Protein AF-A0A2E8BVP5-F1 (afdb_monomer_lite)

Secondary structure (DSSP, 8-state):
--SPPHHHHHHHHHHHHHHTT--EEEEEEESSHHHHHHHHHHHHHHHTSTT-EEEEEEEE-GGG--HHHHHHHHHHHHH--TTSPPPSEEEEES-HHHHHHHHHHHHHTT----EEE-GGG-STTHHHHHTT-GGGGTT-EEEEEPPBSS--SSHHHHHHTSHHHHT-TTHHHHHHHHHHHHHHHTSGGGTTHHHHHHHHTSTT-EEETTEEE-B-TTSSB-GGG-EEEEEEEEEETTTEEEEEEEEEEETTTEEEE----SEEEEEEEEE-SS-TTTGGGHHHHHHHHHHHHHHHHHHHGGGTEEEEEEEEE-GGG-HHHHHHHHHHHHHHT-SEEEE-SSHHHHHHHHHHHHHHT--EEESS---GGGG-TTT-TTEEESS--HHHHHHHHHHHHHHHT-GGGEEEEEESSHHHHHHHHHHHHHHHHTT--EEEEEEE-GGG--TTHHHHHHHHHHHTT-SEEEEE--HHHHHHHHHHHHHTT--SEEEE-GGG-SGGGGGGS-S--GGGTT-EEEEEB--HHHH-----HHHHHHHHHHHHHHHHHHHT--TT---S----SS-HHHHHHHHHHTT-PPPSS---S--PPP--TTHHHHHHHHHHHHHHHHHHHHTTTSS-HHHHHHHHTEEEEETTEEEEB-TTSPBPP--EEEEEEEE-TT--EEEEEEEEEETTEEEEPPTT--

Radius of gyration: 29.88 Å; chains: 1; bounding box: 73×56×91 Å

Sequence (690 aa):
RVVPSDSYQGDALADVISSAGYTNTAILSMTNAYGAGVGDAFAAAFNAKDGHQVCTRVAYDDAALTSAVVGDAIAAVGAGDADGNACDSVLLASYSPDGAQMVGGLRLAGSMIPAFGPDGMAGSAVLDAFGSDTILSNGIVATKPGGTGVSTGDFPERCLANADCASGIFTSELYDAIMMIGAAAMMDDGSDMGTHVPMVGAGDGYAGAAGTHVFSSNGDVSGEVYNYNVCTFNHVPTYGDYFNCDRQWTVANGLEDAAFAGTTVKIGFMGDITSPAIADLWASFAVSYSIAETLANHIAYNQGVQFEFIPADSACGDASIVAASAQALVSAGVWGVVGAACSGASTAANAVFKEAGIPMISYASTAAVLSDDASHPLFWRVVSSDIEQSAALADAVDANGDGANLAILLAQDVYTAGIASGFRAALEAKGHTICTEVSYDRNAITSTTYSDLVNAVQTNSCGAVAVFAYNADGAGILEEMSTQGFTGQVYGSDGIASVTVADSMGADKTPLNGVIATNPGAPSWVVGPDANPVQAVFPALWGQYAYADVCNLDIRGGDNGGPDGISDYTLVAVLEQAGVTCPAENVTTGASVAKGQFAESAFDASVIMALSAFAFLAGQGTITSAQAIQSTGQGFNGASGTMSFMANGDVAGTGYCIGTFTVDTAGAVSYDCSKAWVDGVISDEPADSA

Structure (mmCIF, N/CA/C/O backbone):
data_AF-A0A2E8BVP5-F1
#
_entry.id   AF-A0A2E8BVP5-F1
#
loop_
_atom_site.group_PDB
_atom_site.id
_atom_site.type_symbol
_atom_site.label_atom_id
_atom_site.label_alt_id
_atom_site.label_comp_id
_atom_site.label_asym_id
_atom_site.label_entity_id
_atom_site.label_seq_id
_atom_site.pdbx_PDB_ins_code
_atom_site.Cartn_x
_atom_site.Cartn_y
_atom_site.Cartn_z
_atom_site.occupancy
_atom_site.B_iso_or_equiv
_atom_site.auth_seq_id
_atom_site.auth_comp_id
_atom_site.auth_asym_id
_atom_site.auth_atom_id
_atom_site.pdbx_PDB_model_num
ATOM 1 N N . ARG A 1 1 ? 23.892 -4.578 -38.104 1.00 81.94 1 ARG A N 1
ATOM 2 C CA . ARG A 1 1 ? 23.645 -4.105 -36.730 1.00 81.94 1 ARG A CA 1
ATOM 3 C C . ARG A 1 1 ? 22.757 -5.134 -36.070 1.00 81.94 1 ARG A C 1
ATOM 5 O O . ARG A 1 1 ? 21.850 -5.597 -36.736 1.00 81.94 1 ARG A O 1
ATOM 12 N N . VAL A 1 2 ? 23.070 -5.538 -34.843 1.00 81.75 2 VAL A N 1
ATOM 13 C CA . VAL A 1 2 ? 22.215 -6.441 -34.045 1.00 81.75 2 VAL A CA 1
ATOM 14 C C . VAL A 1 2 ? 21.307 -5.665 -33.082 1.00 81.75 2 VAL A C 1
ATOM 16 O O . VAL A 1 2 ? 20.311 -6.205 -32.621 1.00 81.75 2 VAL A O 1
ATOM 19 N N . VAL A 1 3 ? 21.617 -4.381 -32.862 1.00 83.31 3 VAL A N 1
ATOM 20 C CA . VAL A 1 3 ? 20.771 -3.395 -32.177 1.00 83.31 3 VAL A CA 1
ATOM 21 C C . VAL A 1 3 ? 19.863 -2.665 -33.181 1.00 83.31 3 VAL A C 1
ATOM 23 O O . VAL A 1 3 ? 20.307 -2.434 -34.319 1.00 83.31 3 VAL A O 1
ATOM 26 N N . PRO A 1 4 ? 18.632 -2.276 -32.795 1.00 79.62 4 PRO A N 1
ATOM 27 C CA . PRO A 1 4 ? 17.768 -1.451 -33.634 1.00 79.62 4 PRO A CA 1
ATOM 28 C C . PRO A 1 4 ? 18.339 -0.039 -33.829 1.00 79.62 4 PRO A C 1
ATOM 30 O O . PRO A 1 4 ? 19.234 0.399 -33.106 1.00 79.62 4 PRO A O 1
ATOM 33 N N . SER A 1 5 ? 17.853 0.667 -34.850 1.00 83.31 5 SER A N 1
ATOM 34 C CA . SER A 1 5 ? 18.260 2.045 -35.129 1.00 83.31 5 SER A CA 1
ATOM 35 C C . SER A 1 5 ? 17.514 3.061 -34.268 1.00 83.31 5 SER A C 1
ATOM 37 O O . SER A 1 5 ? 16.329 2.891 -33.993 1.00 83.31 5 SER A O 1
ATOM 39 N N . ASP A 1 6 ? 18.173 4.189 -34.000 1.00 82.81 6 ASP A N 1
ATOM 40 C CA . ASP A 1 6 ? 17.646 5.360 -33.281 1.00 82.81 6 ASP A CA 1
ATOM 41 C C . ASP A 1 6 ? 16.285 5.850 -33.815 1.00 82.81 6 ASP A C 1
ATOM 43 O O . ASP A 1 6 ? 15.499 6.435 -33.077 1.00 82.81 6 ASP A O 1
ATOM 47 N N . SER A 1 7 ? 15.971 5.581 -35.090 1.00 83.88 7 SER A N 1
ATOM 48 C CA . SER A 1 7 ? 14.657 5.873 -35.675 1.00 83.88 7 SER A CA 1
ATOM 49 C C . SER A 1 7 ? 13.514 5.173 -34.936 1.00 83.88 7 SER A C 1
ATOM 51 O O . SER A 1 7 ? 12.535 5.823 -34.597 1.00 83.88 7 SER A O 1
ATOM 53 N N . TYR A 1 8 ? 13.656 3.875 -34.649 1.00 87.44 8 TYR A N 1
ATOM 54 C CA . TYR A 1 8 ? 12.635 3.108 -33.932 1.00 87.44 8 TYR A CA 1
ATOM 55 C C . TYR A 1 8 ? 12.574 3.503 -32.458 1.00 87.44 8 TYR A C 1
ATOM 57 O O . TYR A 1 8 ? 11.510 3.478 -31.854 1.00 87.44 8 TYR A O 1
ATOM 65 N N . GLN A 1 9 ? 13.705 3.907 -31.879 1.00 91.31 9 GLN A N 1
ATOM 66 C CA . GLN A 1 9 ? 13.719 4.418 -30.515 1.00 91.31 9 GLN A CA 1
ATOM 67 C C . GLN A 1 9 ? 12.984 5.752 -30.388 1.00 91.31 9 GLN A C 1
ATOM 69 O O . GLN A 1 9 ? 12.321 5.985 -29.383 1.00 91.31 9 GLN A O 1
ATOM 74 N N . GLY A 1 10 ? 13.085 6.620 -31.399 1.00 94.62 10 GLY A N 1
ATOM 75 C CA . GLY A 1 10 ? 12.308 7.854 -31.472 1.00 94.62 10 GLY A CA 1
ATOM 76 C C . GLY A 1 10 ? 10.801 7.592 -31.463 1.00 94.62 10 GLY A C 1
ATOM 77 O O . GLY A 1 10 ? 10.085 8.256 -30.715 1.00 94.62 10 GLY A O 1
ATOM 78 N N . ASP A 1 11 ? 10.344 6.590 -32.222 1.00 93.00 11 ASP A N 1
ATOM 79 C CA . ASP A 1 11 ? 8.944 6.142 -32.224 1.00 93.00 11 ASP A CA 1
ATOM 80 C C . ASP A 1 11 ? 8.534 5.581 -30.850 1.00 93.00 11 ASP A C 1
ATOM 82 O O . ASP A 1 11 ? 7.526 6.006 -30.285 1.00 93.00 11 ASP A O 1
ATOM 86 N N . ALA A 1 12 ? 9.360 4.704 -30.265 1.00 93.00 12 ALA A N 1
ATOM 87 C CA . ALA A 1 12 ? 9.122 4.136 -28.939 1.00 93.00 12 ALA A CA 1
ATOM 88 C C . ALA A 1 12 ? 9.010 5.216 -27.853 1.00 93.00 12 ALA A C 1
ATOM 90 O O . ALA A 1 12 ? 8.085 5.197 -27.046 1.00 93.00 12 ALA A O 1
ATOM 91 N N . LEU A 1 13 ? 9.925 6.189 -27.846 1.00 96.06 13 LEU A N 1
ATOM 92 C CA . LEU A 1 13 ? 9.900 7.316 -26.914 1.00 96.06 13 LEU A CA 1
ATOM 93 C C . LEU A 1 13 ? 8.668 8.199 -27.122 1.00 96.06 13 LEU A C 1
ATOM 95 O O . LEU A 1 13 ? 8.072 8.642 -26.143 1.00 96.06 13 LEU A O 1
ATOM 99 N N . ALA A 1 14 ? 8.263 8.447 -28.370 1.00 96.50 14 ALA A N 1
ATOM 100 C CA . ALA A 1 14 ? 7.050 9.203 -28.653 1.00 96.50 14 ALA A CA 1
ATOM 101 C C . ALA A 1 14 ? 5.810 8.487 -28.112 1.00 96.50 14 ALA A C 1
ATOM 103 O O . ALA A 1 14 ? 4.971 9.134 -27.489 1.00 96.50 14 ALA A O 1
ATOM 104 N N . ASP A 1 15 ? 5.704 7.171 -28.294 1.00 92.88 15 ASP A N 1
ATOM 105 C CA . ASP A 1 15 ? 4.603 6.373 -27.752 1.00 92.88 15 ASP A CA 1
ATOM 106 C C . ASP A 1 15 ? 4.612 6.347 -26.221 1.00 92.88 15 ASP A C 1
ATOM 108 O O . ASP A 1 15 ? 3.583 6.637 -25.621 1.00 92.88 15 ASP A O 1
ATOM 112 N N . VAL A 1 16 ? 5.762 6.102 -25.585 1.00 88.81 16 VAL A N 1
ATOM 113 C CA . VAL A 1 16 ? 5.908 6.105 -24.115 1.00 88.81 16 VAL A CA 1
ATOM 114 C C . VAL A 1 16 ? 5.460 7.432 -23.504 1.00 88.81 16 VAL A C 1
ATOM 116 O O . VAL A 1 16 ? 4.672 7.443 -22.560 1.00 88.81 16 VAL A O 1
ATOM 119 N N . ILE A 1 17 ? 5.931 8.554 -24.049 1.00 89.31 17 ILE A N 1
ATOM 120 C CA . ILE A 1 17 ? 5.630 9.885 -23.509 1.00 89.31 17 ILE A CA 1
ATOM 121 C C . ILE A 1 17 ? 4.159 10.254 -23.736 1.00 89.31 17 ILE A C 1
ATOM 123 O O . ILE A 1 17 ? 3.503 10.747 -22.820 1.00 89.31 17 ILE A O 1
ATOM 127 N N . SER A 1 18 ? 3.624 9.953 -24.922 1.00 87.12 18 SER A N 1
ATOM 128 C CA . SER A 1 18 ? 2.222 10.240 -25.257 1.00 87.12 18 SER A CA 1
ATOM 129 C C . SER A 1 18 ? 1.253 9.382 -24.443 1.00 87.12 18 SER A C 1
ATOM 131 O O . SER A 1 18 ? 0.226 9.872 -23.986 1.00 87.12 18 SER A O 1
ATOM 133 N N . SER A 1 19 ? 1.585 8.102 -24.234 1.00 83.50 19 SER A N 1
ATOM 134 C CA . SER A 1 19 ? 0.767 7.172 -23.447 1.00 83.50 19 SER A CA 1
ATOM 135 C C . SER A 1 19 ? 0.691 7.588 -21.980 1.00 83.50 19 SER A C 1
ATOM 137 O O . SER A 1 19 ? -0.340 7.415 -21.342 1.00 83.50 19 SER A O 1
ATOM 139 N N . ALA A 1 20 ? 1.749 8.219 -21.461 1.00 73.81 20 ALA A N 1
ATOM 140 C CA . ALA A 1 20 ? 1.761 8.825 -20.131 1.00 73.81 20 ALA A CA 1
ATOM 141 C C . ALA A 1 20 ? 1.022 10.184 -20.055 1.00 73.81 20 ALA A C 1
ATOM 143 O O . ALA A 1 20 ? 1.058 10.846 -19.019 1.00 73.81 20 ALA A O 1
ATOM 144 N N . GLY A 1 21 ? 0.354 10.610 -21.134 1.00 81.12 21 GLY A N 1
ATOM 145 C CA . GLY A 1 21 ? -0.488 11.809 -21.181 1.00 81.12 21 GLY A CA 1
ATOM 146 C C . GLY A 1 21 ? 0.251 13.118 -21.467 1.00 81.12 21 GLY A C 1
ATOM 147 O O . GLY A 1 21 ? -0.360 14.185 -21.389 1.00 81.12 21 GLY A O 1
ATOM 148 N N . TYR A 1 22 ? 1.543 13.066 -21.798 1.00 86.69 22 TYR A N 1
ATOM 149 C CA . TYR A 1 22 ? 2.350 14.258 -22.056 1.00 86.69 22 TYR A CA 1
ATOM 150 C C . TYR A 1 22 ? 2.333 14.640 -23.534 1.00 86.69 22 TYR A C 1
ATOM 152 O O . TYR A 1 22 ? 2.543 13.811 -24.417 1.00 86.69 22 TYR A O 1
ATOM 160 N N . THR A 1 23 ? 2.118 15.925 -23.797 1.00 92.81 23 THR A N 1
ATOM 161 C CA . THR A 1 23 ? 1.868 16.477 -25.136 1.00 92.81 23 THR A CA 1
ATOM 162 C C . THR A 1 23 ? 2.811 17.624 -25.503 1.00 92.81 23 THR A C 1
ATOM 164 O O . THR A 1 23 ? 2.914 17.964 -26.679 1.00 92.81 23 THR A O 1
ATOM 167 N N . ASN A 1 24 ? 3.538 18.204 -24.542 1.00 94.44 24 ASN A N 1
ATOM 168 C CA . ASN A 1 24 ? 4.418 19.358 -24.729 1.00 94.44 24 ASN A CA 1
ATOM 169 C C . ASN A 1 24 ? 5.824 19.110 -24.150 1.00 94.44 24 ASN A C 1
ATOM 171 O O . ASN A 1 24 ? 6.210 19.652 -23.107 1.00 94.44 24 ASN A O 1
ATOM 175 N N . THR A 1 25 ? 6.619 18.300 -24.849 1.00 97.69 25 THR A N 1
ATOM 176 C CA . THR A 1 25 ? 7.882 17.748 -24.333 1.00 97.69 25 THR A CA 1
ATOM 177 C C . THR A 1 25 ? 9.103 18.584 -24.711 1.00 97.69 25 THR A C 1
ATOM 179 O O . THR A 1 25 ? 9.325 18.900 -25.882 1.00 97.69 25 THR A O 1
ATOM 182 N N . ALA A 1 26 ? 9.955 18.907 -23.737 1.00 98.38 26 ALA A N 1
ATOM 183 C CA . ALA A 1 26 ? 11.271 19.497 -23.982 1.00 98.38 26 ALA A CA 1
ATOM 184 C C . ALA A 1 26 ? 12.292 18.445 -24.445 1.00 98.38 26 ALA A C 1
ATOM 186 O O . ALA A 1 26 ? 12.258 17.309 -23.990 1.00 98.38 26 ALA A O 1
ATOM 187 N N . ILE A 1 27 ? 13.255 18.820 -25.288 1.00 98.31 27 ILE A N 1
ATOM 188 C CA . ILE A 1 27 ? 14.356 17.943 -25.716 1.00 98.31 27 ILE A CA 1
ATOM 189 C C . ILE A 1 27 ? 15.689 18.541 -25.270 1.00 98.31 27 ILE A C 1
ATOM 191 O O . ILE A 1 27 ? 16.076 19.619 -25.727 1.00 98.31 27 ILE A O 1
ATOM 195 N N . LEU A 1 28 ? 16.425 17.811 -24.435 1.00 97.50 28 LEU A N 1
ATOM 196 C CA . LEU A 1 28 ? 17.816 18.093 -24.090 1.00 97.50 28 LEU A CA 1
ATOM 197 C C . LEU A 1 28 ? 18.699 17.063 -24.800 1.00 97.50 28 LEU A C 1
ATOM 199 O O . LEU A 1 28 ? 18.708 15.893 -24.425 1.00 97.50 28 LEU A O 1
ATOM 203 N N . SER A 1 29 ? 19.420 17.475 -25.843 1.00 96.19 29 SER A N 1
ATOM 204 C CA . SER A 1 29 ? 20.154 16.549 -26.721 1.00 96.19 29 SER A CA 1
ATOM 205 C C . SER A 1 29 ? 21.633 16.893 -26.847 1.00 96.19 29 SER A C 1
ATOM 207 O O . SER A 1 29 ? 21.978 18.048 -27.107 1.00 96.19 29 SER A O 1
ATOM 209 N N . MET A 1 30 ? 22.510 15.891 -26.778 1.00 96.12 30 MET A N 1
ATOM 210 C CA . MET A 1 30 ? 23.907 16.068 -27.196 1.00 96.12 30 MET A CA 1
ATOM 211 C C . MET A 1 30 ? 23.981 16.409 -28.692 1.00 96.12 30 MET A C 1
ATOM 213 O O . MET A 1 30 ? 23.160 15.960 -29.489 1.00 96.12 30 MET A O 1
ATOM 217 N N . THR A 1 31 ? 24.990 17.178 -29.095 1.00 95.81 31 THR A N 1
ATOM 218 C CA . THR A 1 31 ? 25.235 17.543 -30.505 1.00 95.81 31 THR A CA 1
ATOM 219 C C . THR A 1 31 ? 25.940 16.450 -31.308 1.00 95.81 31 THR A C 1
ATOM 221 O O . THR A 1 31 ? 26.063 16.568 -32.530 1.00 95.81 31 THR A O 1
ATOM 224 N N . ASN A 1 32 ? 26.398 15.380 -30.651 1.00 94.31 32 ASN A N 1
ATOM 225 C CA . ASN A 1 32 ? 26.970 14.223 -31.326 1.00 94.31 32 ASN A CA 1
ATOM 226 C C . ASN A 1 32 ? 25.904 13.454 -32.139 1.00 94.31 32 ASN A C 1
ATOM 228 O O . ASN A 1 32 ? 24.701 13.676 -32.006 1.00 94.31 32 ASN A O 1
ATOM 232 N N . ALA A 1 33 ? 26.356 12.552 -33.016 1.00 92.50 33 ALA A N 1
ATOM 233 C CA . ALA A 1 33 ? 25.476 11.869 -33.970 1.00 92.50 33 ALA A CA 1
ATOM 234 C C . ALA A 1 33 ? 24.344 11.067 -33.303 1.00 92.50 33 ALA A C 1
ATOM 236 O O . ALA A 1 33 ? 23.265 10.970 -33.877 1.00 92.50 33 ALA A O 1
ATOM 237 N N . TYR A 1 34 ? 24.591 10.529 -32.108 1.00 92.06 34 TYR A N 1
ATOM 238 C CA . TYR A 1 34 ? 23.615 9.755 -31.347 1.00 92.06 34 TYR A CA 1
ATOM 239 C C . TYR A 1 34 ? 22.555 10.664 -30.702 1.00 92.06 34 TYR A C 1
ATOM 241 O O . TYR A 1 34 ? 21.373 10.536 -31.008 1.00 92.06 34 TYR A O 1
ATOM 249 N N . GLY A 1 35 ? 22.960 11.646 -29.884 1.00 94.31 35 GLY A N 1
ATOM 250 C CA . GLY A 1 35 ? 22.012 12.538 -29.201 1.00 94.31 35 GLY A CA 1
ATOM 251 C C . GLY A 1 35 ? 21.169 13.367 -30.173 1.00 94.31 35 GLY A C 1
ATOM 252 O O . GLY A 1 35 ? 19.958 13.506 -29.992 1.00 94.31 35 GLY A O 1
ATOM 253 N N . ALA A 1 36 ? 21.785 13.860 -31.252 1.00 94.69 36 ALA A N 1
ATOM 254 C CA . ALA A 1 36 ? 21.067 14.561 -32.309 1.00 94.69 36 ALA A CA 1
ATOM 255 C C . ALA A 1 36 ? 20.128 13.616 -33.074 1.00 94.69 36 ALA A C 1
ATOM 257 O O . ALA A 1 36 ? 18.979 13.976 -33.313 1.00 94.69 36 ALA A O 1
ATOM 258 N N . GLY A 1 37 ? 20.593 12.405 -33.407 1.00 94.88 37 GLY A N 1
ATOM 259 C CA . GLY A 1 37 ? 19.825 11.404 -34.149 1.00 94.88 37 GLY A CA 1
ATOM 260 C C . GLY A 1 37 ? 18.556 10.965 -33.421 1.00 94.88 37 GLY A C 1
ATOM 261 O O . GLY A 1 37 ? 17.467 11.066 -33.986 1.00 94.88 37 GLY A O 1
ATOM 262 N N . VAL A 1 38 ? 18.679 10.556 -32.156 1.00 95.38 38 VAL A N 1
ATOM 263 C CA . VAL A 1 38 ? 17.533 10.184 -31.310 1.00 95.38 38 VAL A CA 1
ATOM 264 C C . VAL A 1 38 ? 16.591 11.370 -31.116 1.00 95.38 38 VAL A C 1
ATOM 266 O O . VAL A 1 38 ? 15.380 11.231 -31.277 1.00 95.38 38 VAL A O 1
ATOM 269 N N . GLY A 1 39 ? 17.129 12.555 -30.806 1.00 96.81 39 GLY A N 1
ATOM 270 C CA . GLY A 1 39 ? 16.310 13.747 -30.606 1.00 96.81 39 GLY A CA 1
ATOM 271 C C . GLY A 1 39 ? 15.531 14.147 -31.862 1.00 96.81 39 GLY A C 1
ATOM 272 O O . GLY A 1 39 ? 14.398 14.613 -31.762 1.00 96.81 39 GLY A O 1
ATOM 273 N N . ASP A 1 40 ? 16.115 14.001 -33.052 1.00 97.31 40 ASP A N 1
ATOM 274 C CA . ASP A 1 40 ? 15.445 14.294 -34.325 1.00 97.31 40 ASP A CA 1
ATOM 275 C C . ASP A 1 40 ? 14.379 13.244 -34.657 1.00 97.31 40 ASP A C 1
ATOM 277 O O . ASP A 1 40 ? 13.278 13.609 -35.074 1.00 97.31 40 ASP A O 1
ATOM 281 N N . ALA A 1 41 ? 14.676 11.961 -34.425 1.00 96.62 41 ALA A N 1
ATOM 282 C CA . ALA A 1 41 ? 13.721 10.872 -34.605 1.00 96.62 41 ALA A CA 1
ATOM 283 C C . ALA A 1 41 ? 12.498 11.039 -33.691 1.00 96.62 41 ALA A C 1
ATOM 285 O O . ALA A 1 41 ? 11.368 11.040 -34.178 1.00 96.62 41 ALA A O 1
ATOM 286 N N . PHE A 1 42 ? 12.719 11.279 -32.394 1.00 98.06 42 PHE A N 1
ATOM 287 C CA . PHE A 1 42 ? 11.646 11.560 -31.442 1.00 98.06 42 PHE A CA 1
ATOM 288 C C . PHE A 1 42 ? 10.834 12.790 -31.850 1.00 98.06 42 PHE A C 1
ATOM 290 O O . PHE A 1 42 ? 9.613 12.721 -31.907 1.00 98.06 42 PHE A O 1
ATOM 297 N N . ALA A 1 43 ? 11.484 13.914 -32.177 1.00 98.00 43 ALA A N 1
ATOM 298 C CA . ALA A 1 43 ? 10.768 15.126 -32.568 1.00 98.00 43 ALA A CA 1
ATOM 299 C C . ALA A 1 43 ? 9.877 14.892 -33.798 1.00 98.00 43 ALA A C 1
ATOM 301 O O . ALA A 1 43 ? 8.773 15.428 -33.868 1.00 98.00 43 ALA A O 1
ATOM 302 N N . ALA A 1 44 ? 10.339 14.102 -34.769 1.00 97.81 44 ALA A N 1
ATOM 303 C CA . ALA A 1 44 ? 9.539 13.747 -35.933 1.00 97.81 44 ALA A CA 1
ATOM 304 C C . ALA A 1 44 ? 8.325 12.881 -35.555 1.00 97.81 44 ALA A C 1
ATOM 306 O O . ALA A 1 44 ? 7.216 13.188 -35.989 1.00 97.81 44 ALA A O 1
ATOM 307 N N . ALA A 1 45 ? 8.524 11.845 -34.735 1.00 96.81 45 ALA A N 1
ATOM 308 C CA . ALA A 1 45 ? 7.469 10.931 -34.300 1.00 96.81 45 ALA A CA 1
ATOM 309 C C . ALA A 1 45 ? 6.434 11.613 -33.387 1.00 96.81 45 ALA A C 1
ATOM 311 O O . ALA A 1 45 ? 5.229 11.470 -33.587 1.00 96.81 45 ALA A O 1
ATOM 312 N N . PHE A 1 46 ? 6.897 12.411 -32.424 1.00 97.62 46 PHE A N 1
ATOM 313 C CA . PHE A 1 46 ? 6.060 13.098 -31.444 1.00 97.62 46 PHE A CA 1
ATOM 314 C C . PHE A 1 46 ? 5.191 14.176 -32.096 1.00 97.62 46 PHE A C 1
ATOM 316 O O . PHE A 1 46 ? 3.977 14.151 -31.945 1.00 97.62 46 PHE A O 1
ATOM 323 N N . ASN A 1 47 ? 5.770 15.050 -32.929 1.00 97.31 47 ASN A N 1
ATOM 324 C CA . ASN A 1 47 ? 5.005 16.084 -33.647 1.00 97.31 47 ASN A CA 1
ATOM 325 C C . ASN A 1 47 ? 4.027 15.509 -34.692 1.00 97.31 47 ASN A C 1
ATOM 327 O O . ASN A 1 47 ? 3.170 16.232 -35.198 1.00 97.31 47 ASN A O 1
ATOM 331 N N . ALA A 1 48 ? 4.186 14.242 -35.091 1.00 97.19 48 ALA A N 1
ATOM 332 C CA . ALA A 1 48 ? 3.254 13.584 -36.003 1.00 97.19 48 ALA A CA 1
ATOM 333 C C . ALA A 1 48 ? 1.964 13.123 -35.300 1.00 97.19 48 ALA A C 1
ATOM 335 O O . ALA A 1 48 ? 0.980 12.830 -35.985 1.00 97.19 48 ALA A O 1
ATOM 336 N N . LYS A 1 49 ? 1.953 13.058 -33.962 1.00 95.12 49 LYS A N 1
ATOM 337 C CA . LYS A 1 49 ? 0.772 12.722 -33.162 1.00 95.12 49 LYS A CA 1
ATOM 338 C C . LYS A 1 49 ? -0.114 13.952 -32.972 1.00 95.12 49 LYS A C 1
ATOM 340 O O . LYS A 1 49 ? 0.368 15.065 -32.776 1.00 95.12 49 LYS A O 1
ATOM 345 N N . ASP A 1 50 ? -1.428 13.750 -33.031 1.00 93.25 50 ASP A N 1
ATOM 346 C CA . ASP A 1 50 ? -2.392 14.847 -32.913 1.00 93.25 50 ASP A CA 1
ATOM 347 C C . ASP A 1 50 ? -2.313 15.497 -31.525 1.00 93.25 50 ASP A C 1
ATOM 349 O O . ASP A 1 50 ? -2.273 14.799 -30.515 1.00 93.25 50 ASP A O 1
ATOM 353 N N . GLY A 1 51 ? -2.249 16.827 -31.475 1.00 93.12 51 GLY A N 1
ATOM 354 C CA . GLY A 1 51 ? -2.125 17.590 -30.227 1.00 93.12 51 GLY A CA 1
ATOM 355 C C . GLY A 1 51 ? -0.756 17.546 -29.533 1.00 93.12 51 GLY A C 1
ATOM 356 O O . GLY A 1 51 ? -0.633 18.141 -28.469 1.00 93.12 51 GLY A O 1
ATOM 357 N N . HIS A 1 52 ? 0.257 16.892 -30.111 1.00 96.44 52 HIS A N 1
ATOM 358 C CA . HIS A 1 52 ? 1.591 16.780 -29.513 1.00 96.44 52 HIS A CA 1
ATOM 359 C C . HIS A 1 52 ? 2.586 17.725 -30.194 1.00 96.44 52 HIS A C 1
ATOM 361 O O . HIS A 1 52 ? 2.561 17.905 -31.414 1.00 96.44 52 HIS A O 1
ATOM 367 N N . GLN A 1 53 ? 3.484 18.323 -29.412 1.00 96.50 53 GLN A N 1
ATOM 368 C CA . GLN A 1 53 ? 4.521 19.212 -29.922 1.00 96.50 53 GLN A CA 1
ATOM 369 C C . GLN A 1 53 ? 5.795 19.216 -29.071 1.00 96.50 53 GLN A C 1
ATOM 371 O O . GLN A 1 53 ? 5.774 19.020 -27.857 1.00 96.50 53 GLN A O 1
ATOM 376 N N . VAL A 1 54 ? 6.932 19.508 -29.702 1.00 97.88 54 VAL A N 1
ATOM 377 C CA . VAL A 1 54 ? 8.175 19.791 -28.971 1.00 97.88 54 VAL A CA 1
ATOM 378 C C . VAL A 1 54 ? 8.096 21.181 -28.336 1.00 97.88 54 VAL A C 1
ATOM 380 O O . VAL A 1 54 ? 8.072 22.182 -29.049 1.00 97.88 54 VAL A O 1
ATOM 383 N N . CYS A 1 55 ? 8.136 21.233 -27.004 1.00 97.69 55 CYS A N 1
ATOM 384 C CA . CYS A 1 55 ? 8.066 22.463 -26.213 1.00 97.69 55 CYS A CA 1
ATOM 385 C C . CYS A 1 55 ? 9.263 23.388 -26.478 1.00 97.69 55 CYS A C 1
ATOM 387 O O . CYS A 1 55 ? 9.140 24.532 -26.909 1.00 97.69 55 CYS A O 1
ATOM 389 N N . THR A 1 56 ? 10.463 22.869 -26.234 1.00 97.00 56 THR A N 1
ATOM 390 C CA . THR A 1 56 ? 11.729 23.570 -26.444 1.00 97.00 56 THR A CA 1
ATOM 391 C C . THR A 1 56 ? 12.822 22.554 -26.729 1.00 97.00 56 THR A C 1
ATOM 393 O O . THR A 1 56 ? 12.724 21.396 -26.318 1.00 97.00 56 THR A O 1
ATOM 396 N N . ARG A 1 57 ? 13.878 22.965 -27.432 1.00 96.19 57 ARG A N 1
ATOM 397 C CA . ARG A 1 57 ? 15.025 22.101 -27.713 1.00 96.19 57 ARG A CA 1
ATOM 398 C C . ARG A 1 57 ? 16.328 22.798 -27.376 1.00 96.19 57 ARG A C 1
ATOM 400 O O . ARG A 1 57 ? 16.642 23.845 -27.938 1.00 96.19 57 ARG A O 1
ATOM 407 N N . VAL A 1 58 ? 17.116 22.158 -26.522 1.00 96.38 58 VAL A N 1
ATOM 408 C CA . VAL A 1 58 ? 18.452 22.607 -26.140 1.00 96.38 58 VAL A CA 1
ATOM 409 C C . VAL A 1 58 ? 19.462 21.564 -26.588 1.00 96.38 58 VAL A C 1
ATOM 411 O O . VAL A 1 58 ? 19.405 20.403 -26.184 1.00 96.38 58 VAL A O 1
ATOM 414 N N . ALA A 1 59 ? 20.397 21.992 -27.432 1.00 95.62 59 ALA A N 1
ATOM 415 C CA . ALA A 1 59 ? 21.510 21.166 -27.872 1.00 95.62 59 ALA A CA 1
ATOM 416 C C . ALA A 1 59 ? 22.801 21.584 -27.158 1.00 95.62 59 ALA A C 1
ATOM 418 O O . ALA A 1 59 ? 23.065 22.781 -27.030 1.00 95.62 59 ALA A O 1
ATOM 419 N N . TYR A 1 60 ? 23.612 20.618 -26.725 1.00 95.31 60 TYR A N 1
ATOM 420 C CA . TYR A 1 60 ? 24.876 20.885 -26.031 1.00 95.31 60 TYR A CA 1
ATOM 421 C C . TYR A 1 60 ? 26.033 20.008 -26.530 1.00 95.31 60 TYR A C 1
ATOM 423 O O . TYR A 1 60 ? 25.834 18.959 -27.141 1.00 95.31 60 TYR A O 1
ATOM 431 N N . ASP A 1 61 ? 27.261 20.472 -26.314 1.00 93.88 61 ASP A N 1
ATOM 432 C CA . ASP A 1 61 ? 28.490 19.721 -26.594 1.00 93.88 61 ASP A CA 1
ATOM 433 C C . ASP A 1 61 ? 28.846 18.868 -25.368 1.00 93.88 61 ASP A C 1
ATOM 435 O O . ASP A 1 61 ? 29.119 19.411 -24.295 1.00 93.88 61 ASP A O 1
ATOM 439 N N . ASP A 1 62 ? 28.821 17.544 -25.527 1.00 88.50 62 ASP A N 1
ATOM 440 C CA . ASP A 1 62 ? 29.110 16.559 -24.478 1.00 88.50 62 ASP A CA 1
ATOM 441 C C . ASP A 1 62 ? 30.564 16.641 -23.988 1.00 88.50 62 ASP A C 1
ATOM 443 O O . ASP A 1 62 ? 30.860 16.370 -22.825 1.00 88.50 62 ASP A O 1
ATOM 447 N N . ALA A 1 63 ? 31.488 17.130 -24.821 1.00 90.25 63 ALA A N 1
ATOM 448 C CA . ALA A 1 63 ? 32.868 17.374 -24.407 1.00 90.25 63 ALA A CA 1
ATOM 449 C C . ALA A 1 63 ? 33.044 18.676 -23.598 1.00 90.25 63 ALA A C 1
ATOM 451 O O . ALA A 1 63 ? 34.124 18.918 -23.048 1.00 90.25 63 ALA A O 1
ATOM 452 N N . ALA A 1 64 ? 32.012 19.524 -23.533 1.00 90.75 64 ALA A N 1
ATOM 453 C CA . ALA A 1 64 ? 32.055 20.849 -22.918 1.00 90.75 64 ALA A CA 1
ATOM 454 C C . ALA A 1 64 ? 30.886 21.109 -21.949 1.00 90.75 64 ALA A C 1
ATOM 456 O O . ALA A 1 64 ? 30.495 22.264 -21.743 1.00 90.75 64 ALA A O 1
ATOM 457 N N . LEU A 1 65 ? 30.342 20.060 -21.319 1.00 90.69 65 LEU A N 1
ATOM 458 C CA . LEU A 1 65 ? 29.282 20.214 -20.329 1.00 90.69 65 LEU A CA 1
ATOM 459 C C . LEU A 1 65 ? 29.816 20.903 -19.061 1.00 90.69 65 LEU A C 1
ATOM 461 O O . LEU A 1 65 ? 30.707 20.411 -18.369 1.00 90.69 65 LEU A O 1
ATOM 465 N N . THR A 1 66 ? 29.267 22.078 -18.756 1.00 93.38 66 THR A N 1
ATOM 466 C CA . THR A 1 66 ? 29.589 22.857 -17.551 1.00 93.38 66 THR A CA 1
ATOM 467 C C . THR A 1 66 ? 28.316 23.161 -16.772 1.00 93.38 66 THR A C 1
ATOM 469 O O . THR A 1 66 ? 27.220 23.119 -17.329 1.00 93.38 66 THR A O 1
ATOM 472 N N . SER A 1 67 ? 28.443 23.559 -15.505 1.00 90.19 67 SER A N 1
ATOM 473 C CA . SER A 1 67 ? 27.291 23.978 -14.694 1.00 90.19 67 SER A CA 1
ATOM 474 C C . SER A 1 67 ? 26.506 25.146 -15.304 1.00 90.19 67 SER A C 1
ATOM 476 O O . SER A 1 67 ? 25.303 25.241 -15.086 1.00 90.19 67 SER A O 1
ATOM 478 N N . ALA A 1 68 ? 27.156 26.007 -16.096 1.00 93.56 68 ALA A N 1
ATOM 479 C CA . ALA A 1 68 ? 26.479 27.063 -16.845 1.00 93.56 68 ALA A CA 1
ATOM 480 C C . ALA A 1 68 ? 25.599 26.487 -17.964 1.00 93.56 68 ALA A C 1
ATOM 482 O O . ALA A 1 68 ? 24.443 26.869 -18.076 1.00 93.56 68 ALA A O 1
ATOM 483 N N . VAL A 1 69 ? 26.111 25.515 -18.728 1.00 94.56 69 VAL A N 1
ATOM 484 C CA . VAL A 1 69 ? 25.345 24.835 -19.789 1.00 94.56 69 VAL A CA 1
ATOM 485 C C . VAL A 1 69 ? 24.149 24.082 -19.205 1.00 94.56 69 VAL A C 1
ATOM 487 O O . VAL A 1 69 ? 23.048 24.169 -19.742 1.00 94.56 69 VAL A O 1
ATOM 490 N N . VAL A 1 70 ? 24.345 23.388 -18.080 1.00 93.56 70 VAL A N 1
ATOM 491 C CA . VAL A 1 70 ? 23.258 22.712 -17.354 1.00 93.56 70 VAL A CA 1
ATOM 492 C C . VAL A 1 70 ? 22.221 23.730 -16.863 1.00 93.56 70 VAL A C 1
ATOM 494 O O . VAL A 1 70 ? 21.025 23.541 -17.069 1.00 93.56 70 VAL A O 1
ATOM 497 N N . GLY A 1 71 ? 22.666 24.844 -16.275 1.00 94.25 71 GLY A N 1
ATOM 498 C CA . GLY A 1 71 ? 21.785 25.924 -15.824 1.00 94.25 71 GLY A CA 1
ATOM 499 C C . GLY A 1 71 ? 20.970 26.553 -16.957 1.00 94.25 71 GLY A C 1
ATOM 500 O O . GLY A 1 71 ? 19.771 26.773 -16.790 1.00 94.25 71 GLY A O 1
ATOM 501 N N . ASP A 1 72 ? 21.588 26.784 -18.116 1.00 94.75 72 ASP A N 1
ATOM 502 C CA . ASP A 1 72 ? 20.918 27.321 -19.304 1.00 94.75 72 ASP A CA 1
ATOM 503 C C . ASP A 1 72 ? 19.866 26.341 -19.848 1.00 94.75 72 ASP A C 1
ATOM 505 O O . ASP A 1 72 ? 18.760 26.752 -20.201 1.00 94.75 72 ASP A O 1
ATOM 509 N N . ALA A 1 73 ? 20.171 25.038 -19.864 1.00 94.88 73 ALA A N 1
ATOM 510 C CA . ALA A 1 73 ? 19.228 23.999 -20.269 1.00 94.88 73 ALA A CA 1
ATOM 511 C C . ALA A 1 73 ? 18.006 23.931 -19.337 1.00 94.88 73 ALA A C 1
ATOM 513 O O . ALA A 1 73 ? 16.868 23.930 -19.806 1.00 94.88 73 ALA A O 1
ATOM 514 N N . ILE A 1 74 ? 18.228 23.948 -18.020 1.00 93.81 74 ILE A N 1
ATOM 515 C CA . ILE A 1 74 ? 17.161 23.955 -17.004 1.00 93.81 74 ILE A CA 1
ATOM 516 C C . ILE A 1 74 ? 16.294 25.209 -17.128 1.00 93.81 74 ILE A C 1
ATOM 518 O O . ILE A 1 74 ? 15.066 25.123 -17.090 1.00 93.81 74 ILE A O 1
ATOM 522 N N . ALA A 1 75 ? 16.920 26.374 -17.311 1.00 94.81 75 ALA A N 1
ATOM 523 C CA . ALA A 1 75 ? 16.208 27.633 -17.492 1.00 94.81 75 ALA A CA 1
ATOM 524 C C . ALA A 1 75 ? 15.341 27.622 -18.759 1.00 94.81 75 ALA A C 1
ATOM 526 O O . ALA A 1 75 ? 14.225 28.135 -18.732 1.00 94.81 75 ALA A O 1
ATOM 527 N N . ALA A 1 76 ? 15.819 27.011 -19.847 1.00 95.38 76 ALA A N 1
ATOM 528 C CA . ALA A 1 76 ? 15.046 26.867 -21.076 1.00 95.38 76 ALA A CA 1
ATOM 529 C C . ALA A 1 76 ? 13.823 25.955 -20.891 1.00 95.38 76 ALA A C 1
ATOM 531 O O . ALA A 1 76 ? 12.743 26.311 -21.353 1.00 95.38 76 ALA A O 1
ATOM 532 N N . VAL A 1 77 ? 13.959 24.830 -20.177 1.00 94.88 77 VAL A N 1
ATOM 533 C CA . VAL A 1 77 ? 12.814 23.960 -19.836 1.00 94.88 77 VAL A CA 1
ATOM 534 C C . VAL A 1 77 ? 11.791 24.720 -18.988 1.00 94.88 77 VAL A C 1
ATOM 536 O O . VAL A 1 77 ? 10.598 24.677 -19.274 1.00 94.88 77 VAL A O 1
ATOM 539 N N . GLY A 1 78 ? 12.248 25.466 -17.977 1.00 90.62 78 GLY A N 1
ATOM 540 C CA . GLY A 1 78 ? 11.371 26.268 -17.118 1.00 90.62 78 GLY A CA 1
ATOM 541 C C . GLY A 1 78 ? 10.706 27.458 -17.822 1.00 90.62 78 GLY A C 1
ATOM 542 O O . GLY A 1 78 ? 9.664 27.922 -17.367 1.00 90.62 78 GLY A O 1
ATOM 543 N N . ALA A 1 79 ? 11.285 27.954 -18.920 1.00 94.31 79 ALA A N 1
ATOM 544 C CA . ALA A 1 79 ? 10.712 29.040 -19.713 1.00 94.31 79 ALA A CA 1
ATOM 545 C C . ALA A 1 79 ? 9.517 28.595 -20.573 1.00 94.31 79 ALA A C 1
ATOM 547 O O . ALA A 1 79 ? 8.686 29.438 -20.909 1.00 94.31 79 ALA A O 1
ATOM 548 N N . GLY A 1 80 ? 9.416 27.300 -20.890 1.00 93.31 80 GLY A N 1
ATOM 549 C CA . GLY A 1 80 ? 8.350 26.763 -21.730 1.00 93.31 80 GLY A CA 1
ATOM 550 C C . GLY A 1 80 ? 8.562 26.992 -23.229 1.00 93.31 80 GLY A C 1
ATOM 551 O O . GLY A 1 80 ? 9.673 27.272 -23.691 1.00 93.31 80 GLY A O 1
ATOM 552 N N . ASP A 1 81 ? 7.484 26.834 -23.991 1.00 93.19 81 ASP A N 1
ATOM 553 C CA . ASP A 1 81 ? 7.468 27.004 -25.442 1.00 93.19 81 ASP A CA 1
ATOM 554 C C . ASP A 1 81 ? 7.385 28.483 -25.873 1.00 93.19 81 ASP A C 1
ATOM 556 O O . ASP A 1 81 ? 7.301 29.412 -25.065 1.00 93.19 81 ASP A O 1
ATOM 560 N N . ALA A 1 82 ? 7.429 28.720 -27.187 1.00 90.06 82 ALA A N 1
ATOM 561 C CA . ALA A 1 82 ? 7.389 30.069 -27.757 1.00 90.06 82 ALA A CA 1
ATOM 562 C C . ALA A 1 82 ? 6.064 30.818 -27.509 1.00 90.06 82 ALA A C 1
ATOM 564 O O . ALA A 1 82 ? 6.040 32.049 -27.604 1.00 90.06 82 ALA A O 1
ATOM 565 N N . ASP A 1 83 ? 4.991 30.093 -27.188 1.00 89.69 83 ASP A N 1
ATOM 566 C CA . ASP A 1 83 ? 3.661 30.633 -26.902 1.00 89.69 83 ASP A CA 1
ATOM 567 C C . ASP A 1 83 ? 3.444 30.870 -25.394 1.00 89.69 83 ASP A C 1
ATOM 569 O O . ASP A 1 83 ? 2.430 31.445 -24.988 1.00 89.69 83 ASP A O 1
ATOM 573 N N . GLY A 1 84 ? 4.432 30.512 -24.565 1.00 88.25 84 GLY A N 1
ATOM 574 C CA . GLY A 1 84 ? 4.427 30.692 -23.117 1.00 88.25 84 GLY A CA 1
ATOM 575 C C . GLY A 1 84 ? 3.767 29.548 -22.350 1.00 88.25 84 GLY A C 1
ATOM 576 O O . GLY A 1 84 ? 3.474 29.722 -21.164 1.00 88.25 84 GLY A O 1
ATOM 577 N N . ASN A 1 85 ? 3.523 28.398 -22.987 1.00 90.94 85 ASN A N 1
ATOM 578 C CA . ASN A 1 85 ? 3.050 27.208 -22.285 1.00 90.94 85 ASN A CA 1
ATOM 579 C C . ASN A 1 85 ? 4.234 26.490 -21.635 1.00 90.94 85 ASN A C 1
ATOM 581 O O . ASN A 1 85 ? 5.293 26.329 -22.242 1.00 90.94 85 ASN A O 1
ATOM 585 N N . ALA A 1 86 ? 4.053 26.028 -20.399 1.00 91.19 86 ALA A N 1
ATOM 586 C CA . ALA A 1 86 ? 5.066 25.232 -19.719 1.00 91.19 86 ALA A CA 1
ATOM 587 C C . ALA A 1 86 ? 5.284 23.892 -20.439 1.00 91.19 86 ALA A C 1
ATOM 589 O O . ALA A 1 86 ? 4.337 23.305 -20.969 1.00 91.19 86 ALA A O 1
ATOM 590 N N . CYS A 1 87 ? 6.521 23.394 -20.421 1.00 93.12 87 CYS A N 1
ATOM 591 C CA . CYS A 1 87 ? 6.781 22.017 -20.825 1.00 93.12 87 CYS A CA 1
ATOM 592 C C . CYS A 1 87 ? 6.185 21.066 -19.781 1.00 93.12 87 CYS A C 1
ATOM 594 O O . CYS A 1 87 ? 6.322 21.307 -18.579 1.00 93.12 87 CYS A O 1
ATOM 596 N N . ASP A 1 88 ? 5.549 19.989 -20.230 1.00 89.06 88 ASP A N 1
ATOM 597 C CA . ASP A 1 88 ? 4.920 18.996 -19.350 1.00 89.06 88 ASP A CA 1
ATOM 598 C C . ASP A 1 88 ? 5.809 17.771 -19.092 1.00 89.06 88 ASP A C 1
ATOM 600 O O . ASP A 1 88 ? 5.566 17.013 -18.160 1.00 89.06 88 ASP A O 1
ATOM 604 N N . SER A 1 89 ? 6.868 17.606 -19.884 1.00 91.56 89 SER A N 1
ATOM 605 C CA . SER A 1 89 ? 7.815 16.491 -19.833 1.00 91.56 89 SER A CA 1
ATOM 606 C C . SER A 1 89 ? 9.163 16.883 -20.456 1.00 91.56 89 SER A C 1
ATOM 608 O O . SER A 1 89 ? 9.274 17.894 -21.160 1.00 91.56 89 SER A O 1
ATOM 610 N N . VAL A 1 90 ? 10.212 16.092 -20.213 1.00 96.25 90 VAL A N 1
ATOM 611 C CA . VAL A 1 90 ? 11.541 16.278 -20.818 1.00 96.25 90 VAL A CA 1
ATOM 612 C C . VAL A 1 90 ? 12.130 14.963 -21.331 1.00 96.25 90 VAL A C 1
ATOM 614 O O . VAL A 1 90 ? 12.178 13.973 -20.610 1.00 96.25 90 VAL A O 1
ATOM 617 N N . LEU A 1 91 ? 12.636 14.972 -22.564 1.00 98.06 91 LEU A N 1
ATOM 618 C CA . LEU A 1 91 ? 13.465 13.921 -23.145 1.00 98.06 91 LEU A CA 1
ATOM 619 C C . LEU A 1 91 ? 14.952 14.278 -23.016 1.00 98.06 91 LEU A C 1
ATOM 621 O O . LEU A 1 91 ? 15.409 15.311 -23.509 1.00 98.06 91 LEU A O 1
ATOM 625 N N . LEU A 1 92 ? 15.719 13.373 -22.418 1.00 96.62 92 LEU A N 1
ATOM 626 C CA . LEU A 1 92 ? 17.162 13.442 -22.218 1.00 96.62 92 LEU A CA 1
ATOM 627 C C . LEU A 1 92 ? 17.871 12.585 -23.274 1.00 96.62 92 LEU A C 1
ATOM 629 O O . LEU A 1 92 ? 18.247 11.449 -23.006 1.00 96.62 92 LEU A O 1
ATOM 633 N N . ALA A 1 93 ? 18.068 13.109 -24.485 1.00 96.31 93 ALA A N 1
ATOM 634 C CA . ALA A 1 93 ? 18.841 12.436 -25.535 1.00 96.31 93 ALA A CA 1
ATOM 635 C C . ALA A 1 93 ? 20.355 12.558 -25.257 1.00 96.31 93 ALA A C 1
ATOM 637 O O . ALA A 1 93 ? 21.098 13.275 -25.938 1.00 96.31 93 ALA A O 1
ATOM 638 N N . SER A 1 94 ? 20.788 11.891 -24.186 1.00 94.12 94 SER A N 1
ATOM 639 C CA . SER A 1 94 ? 22.091 12.038 -23.536 1.00 94.12 94 SER A CA 1
ATOM 640 C C . SER A 1 94 ? 22.705 10.698 -23.128 1.00 94.12 94 SER A C 1
ATOM 642 O O . SER A 1 94 ? 22.028 9.670 -23.103 1.00 94.12 94 SER A O 1
ATOM 644 N N . TYR A 1 95 ? 23.987 10.721 -22.762 1.00 91.88 95 TYR A N 1
ATOM 645 C CA . TYR A 1 95 ? 24.586 9.664 -21.946 1.00 91.88 95 TYR A CA 1
ATOM 646 C C . TYR A 1 95 ? 24.314 9.899 -20.457 1.00 91.88 95 TYR A C 1
ATOM 648 O O . TYR A 1 95 ? 24.004 11.018 -20.039 1.00 91.88 95 TYR A O 1
ATOM 656 N N . SER A 1 96 ? 24.475 8.845 -19.656 1.00 90.06 96 SER A N 1
ATOM 657 C CA . SER A 1 96 ? 24.095 8.820 -18.242 1.00 90.06 96 SER A CA 1
ATOM 658 C C . SER A 1 96 ? 24.697 9.956 -17.401 1.00 90.06 96 SER A C 1
ATOM 660 O O . SER A 1 96 ? 23.936 10.588 -16.671 1.00 90.06 96 SER A O 1
ATOM 662 N N . PRO A 1 97 ? 26.006 10.292 -17.508 1.00 90.56 97 PRO A N 1
ATOM 663 C CA . PRO A 1 97 ? 26.599 11.372 -16.712 1.00 90.56 97 PRO A CA 1
ATOM 664 C C . PRO A 1 97 ? 25.992 12.752 -16.980 1.00 90.56 97 PRO A C 1
ATOM 666 O O . PRO A 1 97 ? 25.847 13.563 -16.063 1.00 90.56 97 PRO A O 1
ATOM 669 N N . ASP A 1 98 ? 25.637 13.018 -18.233 1.00 93.50 98 ASP A N 1
ATOM 670 C CA . ASP A 1 98 ? 25.121 14.314 -18.659 1.00 93.50 98 ASP A CA 1
ATOM 671 C C . ASP A 1 98 ? 23.637 14.421 -18.312 1.00 93.50 98 ASP A C 1
ATOM 673 O O . ASP A 1 98 ? 23.201 15.399 -17.705 1.00 93.50 98 ASP A O 1
ATOM 677 N N . GLY A 1 99 ? 22.862 13.377 -18.619 1.00 92.06 99 GLY A N 1
ATOM 678 C CA . GLY A 1 99 ? 21.441 13.337 -18.291 1.00 92.06 99 GLY A CA 1
ATOM 679 C C . GLY A 1 99 ? 21.177 13.361 -16.788 1.00 92.06 99 GLY A C 1
ATOM 680 O O . GLY A 1 99 ? 20.265 14.066 -16.362 1.00 92.06 99 GLY A O 1
ATOM 681 N N . ALA A 1 100 ? 22.007 12.692 -15.974 1.00 90.56 100 ALA A N 1
ATOM 682 C CA . ALA A 1 100 ? 21.923 12.755 -14.513 1.00 90.56 100 ALA A CA 1
ATOM 683 C C . ALA A 1 100 ? 22.135 14.183 -13.980 1.00 90.56 100 ALA A C 1
ATOM 685 O O . ALA A 1 100 ? 21.395 14.631 -13.106 1.00 90.56 100 ALA A O 1
ATOM 686 N N . GLN A 1 101 ? 23.081 14.942 -14.548 1.00 91.38 101 GLN A N 1
ATOM 687 C CA . GLN A 1 101 ? 23.272 16.353 -14.193 1.00 91.38 101 GLN A CA 1
ATOM 688 C C . GLN A 1 101 ? 22.077 17.223 -14.600 1.00 91.38 101 GLN A C 1
ATOM 690 O O . GLN A 1 101 ? 21.676 18.100 -13.834 1.00 91.38 101 GLN A O 1
ATOM 695 N N . MET A 1 102 ? 21.487 16.978 -15.775 1.00 93.25 102 MET A N 1
ATOM 696 C CA . MET A 1 102 ? 20.321 17.730 -16.256 1.00 93.25 102 MET A CA 1
ATOM 697 C C . MET A 1 102 ? 19.088 17.491 -15.378 1.00 93.25 102 MET A C 1
ATOM 699 O O . MET A 1 102 ? 18.483 18.444 -14.886 1.00 93.25 102 MET A O 1
ATOM 703 N N . VAL A 1 103 ? 18.726 16.228 -15.142 1.00 87.75 103 VAL A N 1
ATOM 704 C CA . VAL A 1 103 ? 17.551 15.885 -14.326 1.00 87.75 103 VAL A CA 1
ATOM 705 C C . VAL A 1 103 ? 17.782 16.171 -12.846 1.00 87.75 103 VAL A C 1
ATOM 707 O O . VAL A 1 103 ? 16.900 16.718 -12.192 1.00 87.75 103 VAL A O 1
ATOM 710 N N . GLY A 1 104 ? 18.985 15.911 -12.325 1.00 82.69 104 GLY A N 1
ATOM 711 C CA . GLY A 1 104 ? 19.354 16.282 -10.963 1.00 82.69 104 GLY A CA 1
ATOM 712 C C . GLY A 1 104 ? 19.253 17.791 -10.754 1.00 82.69 104 GLY A C 1
ATOM 713 O O . GLY A 1 104 ? 18.669 18.242 -9.773 1.00 82.69 104 GLY A O 1
ATOM 714 N N . GLY A 1 105 ? 19.724 18.588 -11.715 1.00 86.06 105 GLY A N 1
ATOM 715 C CA . GLY A 1 105 ? 19.581 20.040 -11.680 1.00 86.06 105 GLY A CA 1
ATOM 716 C C . GLY A 1 105 ? 18.126 20.518 -11.772 1.00 86.06 105 GLY A C 1
ATOM 717 O O . GLY A 1 105 ? 17.757 21.432 -11.036 1.00 86.06 105 GLY A O 1
ATOM 718 N N . LEU A 1 106 ? 17.280 19.888 -12.601 1.00 81.50 106 LEU A N 1
ATOM 719 C CA . LEU A 1 106 ? 15.833 20.157 -12.638 1.00 81.50 106 LEU A CA 1
ATOM 720 C C . LEU A 1 106 ? 15.190 19.911 -11.265 1.00 81.50 106 LEU A C 1
ATOM 722 O O . LEU A 1 106 ? 14.506 20.791 -10.740 1.00 81.50 106 LEU A O 1
ATOM 726 N N . ARG A 1 107 ? 15.468 18.753 -10.655 1.00 80.62 107 ARG A N 1
ATOM 727 C CA . ARG A 1 107 ? 14.930 18.365 -9.343 1.00 80.62 107 ARG A CA 1
ATOM 728 C C . ARG A 1 107 ? 15.416 19.296 -8.229 1.00 80.62 107 ARG A C 1
ATOM 730 O O . ARG A 1 107 ? 14.610 19.759 -7.427 1.00 80.62 107 ARG A O 1
ATOM 737 N N . LEU A 1 108 ? 16.701 19.659 -8.222 1.00 74.56 108 LEU A N 1
ATOM 738 C CA . LEU A 1 108 ? 17.277 20.625 -7.272 1.00 74.56 108 LEU A CA 1
ATOM 739 C C . LEU A 1 108 ? 16.731 22.050 -7.456 1.00 74.56 108 LEU A C 1
ATOM 741 O O . LEU A 1 108 ? 16.677 22.815 -6.494 1.00 74.56 108 LEU A O 1
ATOM 745 N N . ALA A 1 109 ? 16.297 22.406 -8.668 1.00 76.69 109 ALA A N 1
ATOM 746 C CA . ALA A 1 109 ? 15.586 23.651 -8.950 1.00 76.69 109 ALA A CA 1
ATOM 747 C C . ALA A 1 109 ? 14.089 23.599 -8.571 1.00 76.69 109 ALA A C 1
ATOM 749 O O . ALA A 1 109 ? 13.370 24.573 -8.794 1.00 76.69 109 ALA A O 1
ATOM 750 N N . GLY A 1 110 ? 13.616 22.489 -7.991 1.00 67.81 110 GLY A N 1
ATOM 751 C CA . GLY A 1 110 ? 12.228 22.283 -7.576 1.00 67.81 110 GLY A CA 1
ATOM 752 C C . GLY A 1 110 ? 11.296 21.798 -8.690 1.00 67.81 110 GLY A C 1
ATOM 753 O O . GLY A 1 110 ? 10.088 21.730 -8.478 1.00 67.81 110 GLY A O 1
ATOM 754 N N . SER A 1 111 ? 11.826 21.462 -9.870 1.00 74.88 111 SER A N 1
ATOM 755 C CA . SER A 1 111 ? 11.039 20.900 -10.966 1.00 74.88 111 SER A CA 1
ATOM 756 C C . SER A 1 111 ? 10.944 19.382 -10.838 1.00 74.88 111 SER A C 1
ATOM 758 O O . SER A 1 111 ? 11.946 18.677 -10.932 1.00 74.88 111 SER A O 1
ATOM 760 N N . MET A 1 112 ? 9.722 18.874 -10.683 1.00 73.38 112 MET A N 1
ATOM 761 C CA . MET A 1 112 ? 9.409 17.440 -10.738 1.00 73.38 112 MET A CA 1
ATOM 762 C C . MET A 1 112 ? 8.936 17.014 -12.132 1.00 73.38 112 MET A C 1
ATOM 764 O O . MET A 1 112 ? 8.194 16.044 -12.253 1.00 73.38 112 MET A O 1
ATOM 768 N N . ILE A 1 113 ? 9.343 17.749 -13.177 1.00 79.25 113 ILE A N 1
ATOM 769 C CA . ILE A 1 113 ? 8.947 17.446 -14.552 1.00 79.25 113 ILE A CA 1
ATOM 770 C C . ILE A 1 113 ? 9.302 15.980 -14.897 1.00 79.25 113 ILE A C 1
ATOM 772 O O . ILE A 1 113 ? 10.434 15.546 -14.639 1.00 79.25 113 ILE A O 1
ATOM 776 N N . PRO A 1 114 ? 8.347 15.203 -15.431 1.00 84.88 114 PRO A N 1
ATOM 777 C CA . PRO A 1 114 ? 8.555 13.839 -15.904 1.00 84.88 114 PRO A CA 1
ATOM 778 C C . PRO A 1 114 ? 9.708 13.763 -16.902 1.00 84.88 114 PRO A C 1
ATOM 780 O O . PRO A 1 114 ? 9.764 14.539 -17.858 1.00 84.88 114 PRO A O 1
ATOM 783 N N . ALA A 1 115 ? 10.644 12.847 -16.658 1.00 87.25 115 ALA A N 1
ATOM 784 C CA . ALA A 1 115 ? 11.894 12.757 -17.397 1.00 87.25 115 ALA A CA 1
ATOM 785 C C . ALA A 1 115 ? 12.027 11.400 -18.088 1.00 87.25 115 ALA A C 1
ATOM 787 O O . ALA A 1 115 ? 11.892 10.348 -17.464 1.00 87.25 115 ALA A O 1
ATOM 788 N N . PHE A 1 116 ? 12.339 11.454 -19.377 1.00 95.38 116 PHE A N 1
ATOM 789 C CA . PHE A 1 116 ? 12.439 10.308 -20.263 1.00 95.38 116 PHE A CA 1
ATOM 790 C C . PHE A 1 116 ? 13.820 10.252 -20.901 1.00 95.38 116 PHE A C 1
ATOM 792 O O . PHE A 1 116 ? 14.450 11.290 -21.109 1.00 95.38 116 PHE A O 1
ATOM 799 N N . GLY A 1 117 ? 14.295 9.066 -21.261 1.00 94.94 117 GLY A N 1
ATOM 800 C CA . GLY A 1 117 ? 15.584 8.920 -21.923 1.00 94.94 117 GLY A CA 1
ATOM 801 C C . GLY A 1 117 ? 15.673 7.718 -22.866 1.00 94.94 117 GLY A C 1
ATOM 802 O O . GLY A 1 117 ? 14.944 6.737 -22.715 1.00 94.94 117 GLY A O 1
ATOM 803 N N . PRO A 1 118 ? 16.567 7.773 -23.861 1.00 94.88 118 PRO A N 1
ATOM 804 C CA . PRO A 1 118 ? 16.958 6.612 -24.640 1.00 94.88 118 PRO A CA 1
ATOM 805 C C . PRO A 1 118 ? 17.881 5.695 -23.821 1.00 94.88 118 PRO A C 1
ATOM 807 O O . PRO A 1 118 ? 18.067 5.856 -22.616 1.00 94.88 118 PRO A O 1
ATOM 810 N N . ASP A 1 119 ? 18.516 4.755 -24.498 1.00 91.25 119 ASP A N 1
ATOM 811 C CA . ASP A 1 119 ? 19.381 3.706 -23.960 1.00 91.25 119 ASP A CA 1
ATOM 812 C C . ASP A 1 119 ? 20.623 4.267 -23.270 1.00 91.25 119 ASP A C 1
ATOM 814 O O . ASP A 1 119 ? 21.084 3.708 -22.280 1.00 91.25 119 ASP A O 1
ATOM 818 N N . GLY A 1 120 ? 21.096 5.441 -23.690 1.00 90.12 120 GLY A N 1
ATOM 819 C CA . GLY A 1 120 ? 22.124 6.202 -22.971 1.00 90.12 120 GLY A CA 1
ATOM 820 C C . GLY A 1 120 ? 21.733 6.612 -21.540 1.00 90.12 120 GLY A C 1
ATOM 821 O O . GLY A 1 120 ? 22.614 6.895 -20.727 1.00 90.12 120 GLY A O 1
ATOM 822 N N . MET A 1 121 ? 20.439 6.605 -21.216 1.00 92.06 121 MET A N 1
ATOM 823 C CA . MET A 1 121 ? 19.878 6.833 -19.880 1.00 92.06 121 MET A CA 1
ATOM 824 C C . MET A 1 121 ? 19.325 5.552 -19.241 1.00 92.06 121 MET A C 1
ATOM 826 O O . MET A 1 121 ? 18.689 5.625 -18.193 1.00 92.06 121 MET A O 1
ATOM 830 N N . ALA A 1 122 ? 19.552 4.386 -19.847 1.00 89.06 122 ALA A N 1
ATOM 831 C CA . ALA A 1 122 ? 19.097 3.107 -19.327 1.00 89.06 122 ALA A CA 1
ATOM 832 C C . ALA A 1 122 ? 20.204 2.372 -18.557 1.00 89.06 122 ALA A C 1
ATOM 834 O O . ALA A 1 122 ? 21.385 2.444 -18.892 1.00 89.06 122 ALA A O 1
ATOM 835 N N . GLY A 1 123 ? 19.794 1.587 -17.560 1.00 83.12 123 GLY A N 1
ATOM 836 C CA . GLY A 1 123 ? 20.670 0.715 -16.780 1.00 83.12 123 GLY A CA 1
ATOM 837 C C . GLY A 1 123 ? 21.024 1.284 -15.408 1.00 83.12 123 GLY A C 1
ATOM 838 O O . GLY A 1 123 ? 21.092 2.493 -15.201 1.00 83.12 123 GLY A O 1
ATOM 839 N N . SER A 1 124 ? 21.293 0.391 -14.455 1.00 77.56 124 SER A N 1
ATOM 840 C CA . SER A 1 124 ? 21.618 0.767 -13.073 1.00 77.56 124 SER A CA 1
ATOM 841 C C . SER A 1 124 ? 22.905 1.587 -12.950 1.00 77.56 124 SER A C 1
ATOM 843 O O . SER A 1 124 ? 23.040 2.341 -11.994 1.00 77.56 124 SER A O 1
ATOM 845 N N . ALA A 1 125 ? 23.810 1.525 -13.934 1.00 78.81 125 ALA A N 1
ATOM 846 C CA . ALA A 1 125 ? 25.021 2.351 -13.984 1.00 78.81 125 ALA A CA 1
ATOM 847 C C . ALA A 1 125 ? 24.729 3.865 -14.029 1.00 78.81 125 ALA A C 1
ATOM 849 O O . ALA A 1 125 ? 25.579 4.672 -13.664 1.00 78.81 125 ALA A O 1
ATOM 850 N N . VAL A 1 126 ? 23.522 4.272 -14.436 1.00 84.81 126 VAL A N 1
ATOM 851 C CA . VAL A 1 126 ? 23.086 5.675 -14.371 1.00 84.81 126 VAL A CA 1
ATOM 852 C C . VAL A 1 126 ? 23.076 6.184 -12.925 1.00 84.81 126 VAL A C 1
ATOM 854 O O . VAL A 1 126 ? 23.362 7.357 -12.693 1.00 84.81 126 VAL A O 1
ATOM 857 N N . LEU A 1 127 ? 22.814 5.312 -11.945 1.00 85.94 127 LEU A N 1
ATOM 858 C CA . LEU A 1 127 ? 22.801 5.669 -10.525 1.00 85.94 127 LEU A CA 1
ATOM 859 C C . LEU A 1 127 ? 24.174 6.162 -10.043 1.00 85.94 127 LEU A C 1
ATOM 861 O O . LEU A 1 127 ? 24.232 7.089 -9.237 1.00 85.94 127 LEU A O 1
ATOM 865 N N . ASP A 1 128 ? 25.274 5.644 -10.605 1.00 86.56 128 ASP A N 1
ATOM 866 C CA . ASP A 1 128 ? 26.633 6.097 -10.274 1.00 86.56 128 ASP A CA 1
ATOM 867 C C . ASP A 1 128 ? 26.834 7.586 -10.599 1.00 86.56 128 ASP A C 1
ATOM 869 O O . ASP A 1 128 ? 27.580 8.287 -9.911 1.00 86.56 128 ASP A O 1
ATOM 873 N N . ALA A 1 129 ? 26.142 8.094 -11.625 1.00 87.25 129 ALA A N 1
ATOM 874 C CA . ALA A 1 129 ? 26.210 9.498 -12.019 1.00 87.25 129 ALA A CA 1
ATOM 875 C C . ALA A 1 129 ? 25.480 10.441 -11.046 1.00 87.25 129 ALA A C 1
ATOM 877 O O . ALA A 1 129 ? 25.802 11.629 -11.003 1.00 87.25 129 ALA A O 1
ATOM 878 N N . PHE A 1 130 ? 24.543 9.927 -10.242 1.00 83.12 130 PHE A N 1
ATOM 879 C CA . PHE A 1 130 ? 23.877 10.683 -9.176 1.00 83.12 130 PHE A CA 1
ATOM 880 C C . PHE A 1 130 ? 24.656 10.674 -7.852 1.00 83.12 130 PHE A C 1
ATOM 882 O O . PHE A 1 130 ? 24.347 11.451 -6.947 1.00 83.12 130 PHE A O 1
ATOM 889 N N . GLY A 1 131 ? 25.683 9.830 -7.715 1.00 85.38 131 GLY A N 1
ATOM 890 C CA . GLY A 1 131 ? 26.467 9.729 -6.487 1.00 85.38 131 GLY A CA 1
ATOM 891 C C . GLY A 1 131 ? 25.605 9.315 -5.291 1.00 85.38 131 GLY A C 1
ATOM 892 O O . GLY A 1 131 ? 25.012 8.244 -5.297 1.00 85.38 131 GLY A O 1
ATOM 893 N N . SER A 1 132 ? 25.552 10.143 -4.243 1.00 80.50 132 SER A N 1
ATOM 894 C CA . SER A 1 132 ? 24.710 9.886 -3.061 1.00 80.50 132 SER A CA 1
ATOM 895 C C . SER A 1 132 ? 23.243 10.279 -3.240 1.00 80.50 132 SER A C 1
ATOM 897 O O . SER A 1 132 ? 22.425 9.924 -2.397 1.00 80.50 132 SER A O 1
ATOM 899 N N . ASP A 1 133 ? 22.907 11.008 -4.306 1.00 79.69 133 ASP A N 1
ATOM 900 C CA . ASP A 1 133 ? 21.586 11.606 -4.509 1.00 79.69 133 ASP A CA 1
ATOM 901 C C . ASP A 1 133 ? 20.739 10.770 -5.485 1.00 79.69 133 ASP A C 1
ATOM 903 O O . ASP A 1 133 ? 20.008 11.301 -6.321 1.00 79.69 133 ASP A O 1
ATOM 907 N N . THR A 1 134 ? 20.834 9.440 -5.398 1.00 80.94 134 THR A N 1
ATOM 908 C CA . THR A 1 134 ? 20.149 8.504 -6.310 1.00 80.94 134 THR A CA 1
ATOM 909 C C . THR A 1 134 ? 18.628 8.649 -6.299 1.00 80.94 134 THR A C 1
ATOM 911 O O . THR A 1 134 ? 17.992 8.403 -7.322 1.00 80.94 134 THR A O 1
ATOM 914 N N . ILE A 1 135 ? 18.044 9.173 -5.216 1.00 77.75 135 ILE A N 1
ATOM 915 C CA . ILE A 1 135 ? 16.621 9.542 -5.130 1.00 77.75 135 ILE A CA 1
ATOM 916 C C . ILE A 1 135 ? 16.174 10.499 -6.249 1.00 77.75 135 ILE A C 1
ATOM 918 O O . ILE A 1 135 ? 15.011 10.489 -6.652 1.00 77.75 135 ILE A O 1
ATOM 922 N N . LEU A 1 136 ? 17.088 11.305 -6.803 1.00 78.75 136 LEU A N 1
ATOM 923 C CA . LEU A 1 136 ? 16.793 12.205 -7.921 1.00 78.75 136 LEU A CA 1
ATOM 924 C C . LEU A 1 136 ? 16.490 11.447 -9.223 1.00 78.75 136 LEU A C 1
ATOM 926 O O . LEU A 1 136 ? 15.855 12.017 -10.110 1.00 78.75 136 LEU A O 1
ATOM 930 N N . SER A 1 137 ? 16.895 10.176 -9.320 1.00 80.00 137 SER A N 1
ATOM 931 C CA . SER A 1 137 ? 16.569 9.301 -10.448 1.00 80.00 137 SER A CA 1
ATOM 932 C C . SER A 1 137 ? 15.127 8.789 -10.426 1.00 80.00 137 SER A C 1
ATOM 934 O O . SER A 1 137 ? 14.633 8.330 -11.452 1.00 80.00 137 SER A O 1
ATOM 936 N N . ASN A 1 138 ? 14.430 8.897 -9.288 1.00 82.75 138 ASN A N 1
ATOM 937 C CA . ASN A 1 138 ? 13.096 8.332 -9.126 1.00 82.75 138 ASN A CA 1
ATOM 938 C C . ASN A 1 138 ? 12.107 8.867 -10.177 1.00 82.75 138 ASN A C 1
ATOM 940 O O . ASN A 1 138 ? 11.954 10.088 -10.351 1.00 82.75 138 ASN A O 1
ATOM 944 N N . GLY A 1 139 ? 11.421 7.942 -10.843 1.00 80.00 139 GLY A N 1
ATOM 945 C CA . GLY A 1 139 ? 10.445 8.193 -11.898 1.00 80.00 139 GLY A CA 1
ATOM 946 C C . GLY A 1 139 ? 11.044 8.502 -13.271 1.00 80.00 139 GLY A C 1
ATOM 947 O O . GLY A 1 139 ? 10.291 8.850 -14.176 1.00 80.00 139 GLY A O 1
ATOM 948 N N . ILE A 1 140 ? 12.368 8.417 -13.457 1.00 84.31 140 ILE A N 1
ATOM 949 C CA . ILE A 1 140 ? 12.949 8.492 -14.804 1.00 84.31 140 ILE A CA 1
ATOM 950 C C . ILE A 1 140 ? 12.559 7.228 -15.568 1.00 84.31 140 ILE A C 1
ATOM 952 O O . ILE A 1 140 ? 12.783 6.117 -15.087 1.00 84.31 140 ILE A O 1
ATOM 956 N N . VAL A 1 141 ? 12.029 7.405 -16.776 1.00 90.75 141 VAL A N 1
ATOM 957 C CA . VAL A 1 141 ? 11.695 6.304 -17.684 1.00 90.75 141 VAL A CA 1
ATOM 958 C C . VAL A 1 141 ? 12.711 6.270 -18.819 1.00 90.75 141 VAL A C 1
ATOM 960 O O . VAL A 1 141 ? 12.946 7.272 -19.490 1.00 90.75 141 VAL A O 1
ATOM 963 N N . ALA A 1 142 ? 13.325 5.120 -19.060 1.00 93.12 142 ALA A N 1
ATOM 964 C CA . ALA A 1 142 ? 14.304 4.936 -20.117 1.00 93.12 142 ALA A CA 1
ATOM 965 C C . ALA A 1 142 ? 13.917 3.786 -21.047 1.00 93.12 142 ALA A C 1
ATOM 967 O O . ALA A 1 142 ? 13.428 2.747 -20.607 1.00 93.12 142 ALA A O 1
ATOM 968 N N . THR A 1 143 ? 14.182 3.953 -22.339 1.00 92.44 143 THR A N 1
ATOM 969 C CA . THR A 1 143 ? 14.074 2.862 -23.314 1.00 92.44 143 THR A CA 1
ATOM 970 C C . THR A 1 143 ? 15.439 2.226 -23.516 1.00 92.44 143 THR A C 1
ATOM 972 O O . THR A 1 143 ? 16.429 2.932 -23.663 1.00 92.44 143 THR A O 1
ATOM 975 N N . LYS A 1 144 ? 15.523 0.899 -23.571 1.00 88.12 144 LYS A N 1
ATOM 976 C CA . LYS A 1 144 ? 16.727 0.192 -24.034 1.00 88.12 144 LYS A CA 1
ATOM 977 C C . LYS A 1 144 ? 16.353 -0.856 -25.070 1.00 88.12 144 LYS A C 1
ATOM 979 O O . LYS A 1 144 ? 15.221 -1.339 -25.016 1.00 88.12 144 LYS A O 1
ATOM 984 N N . PRO A 1 145 ? 17.255 -1.242 -25.985 1.00 84.44 145 PRO A N 1
ATOM 985 C CA . PRO A 1 145 ? 16.993 -2.360 -26.876 1.00 84.44 145 PRO A CA 1
ATOM 986 C C . PRO A 1 145 ? 16.494 -3.573 -26.096 1.00 84.44 145 PRO A C 1
ATOM 988 O O . PRO A 1 145 ? 17.032 -3.939 -25.045 1.00 84.44 145 PRO A O 1
ATOM 991 N N . GLY A 1 146 ? 15.381 -4.119 -26.565 1.00 73.38 146 GLY A N 1
ATOM 992 C CA . GLY A 1 146 ? 14.880 -5.395 -26.106 1.00 73.38 146 GLY A CA 1
ATOM 993 C C . GLY A 1 146 ? 15.378 -6.518 -27.006 1.00 73.38 146 GLY A C 1
ATOM 994 O O . GLY A 1 146 ? 15.855 -6.297 -28.124 1.00 73.38 146 GLY A O 1
ATOM 995 N N . GLY A 1 147 ? 15.306 -7.735 -26.473 1.00 64.44 147 GLY A N 1
ATOM 996 C CA . GLY A 1 147 ? 15.626 -8.931 -27.232 1.00 64.44 147 GLY A CA 1
ATOM 997 C C . GLY A 1 147 ? 14.437 -9.415 -28.062 1.00 64.44 147 GLY A C 1
ATOM 998 O O . GLY A 1 147 ? 13.282 -9.285 -27.660 1.00 64.44 147 GLY A O 1
ATOM 999 N N . THR A 1 148 ? 14.709 -10.021 -29.213 1.00 51.28 148 THR A N 1
ATOM 1000 C CA . THR A 1 148 ? 13.692 -10.505 -30.149 1.00 51.28 148 THR A CA 1
ATOM 1001 C C . THR A 1 148 ? 13.218 -11.920 -29.794 1.00 51.28 148 THR A C 1
ATOM 1003 O O . THR A 1 148 ? 13.797 -12.936 -30.194 1.00 51.28 148 THR A O 1
ATOM 1006 N N . GLY A 1 149 ? 12.119 -12.010 -29.046 1.00 54.22 149 GLY A N 1
ATOM 1007 C CA . GLY A 1 149 ? 11.469 -13.283 -28.725 1.00 54.22 149 GLY A CA 1
ATOM 1008 C C . GLY A 1 149 ? 12.221 -14.127 -27.688 1.00 54.22 149 GLY A C 1
ATOM 1009 O O . GLY A 1 149 ? 12.767 -13.611 -26.717 1.00 54.22 149 GLY A O 1
ATOM 1010 N N . VAL A 1 150 ? 12.200 -15.455 -27.850 1.00 53.50 150 VAL A N 1
ATOM 1011 C CA . VAL A 1 150 ? 12.790 -16.388 -26.875 1.00 53.50 150 VAL A CA 1
ATOM 1012 C C . VAL A 1 150 ? 14.312 -16.368 -27.006 1.00 53.50 150 VAL A C 1
ATOM 1014 O O . VAL A 1 150 ? 14.858 -16.901 -27.971 1.00 53.50 150 VAL A O 1
ATOM 1017 N N . SER A 1 151 ? 14.993 -15.782 -26.018 1.00 65.69 151 SER A N 1
ATOM 1018 C CA . SER A 1 151 ? 16.442 -15.929 -25.839 1.00 65.69 151 SER A CA 1
ATOM 1019 C C . SER A 1 151 ? 16.844 -17.402 -25.945 1.00 65.69 151 SER A C 1
ATOM 1021 O O . SER A 1 151 ? 16.252 -18.266 -25.292 1.00 65.69 151 SER A O 1
ATOM 1023 N N . THR A 1 152 ? 17.890 -17.692 -26.715 1.00 62.00 152 THR A N 1
ATOM 1024 C CA . THR A 1 152 ? 18.438 -19.047 -26.832 1.00 62.00 152 THR A CA 1
ATOM 1025 C C . THR A 1 152 ? 19.797 -19.171 -26.147 1.00 62.00 152 THR A C 1
ATOM 1027 O O . THR A 1 152 ? 20.584 -18.229 -26.091 1.00 62.00 152 THR A O 1
ATOM 1030 N N . GLY A 1 153 ? 20.084 -20.362 -25.616 1.00 75.19 153 GLY A N 1
ATOM 1031 C CA . GLY A 1 153 ? 21.323 -20.631 -24.880 1.00 75.19 153 GLY A CA 1
ATOM 1032 C C . GLY A 1 153 ? 21.273 -20.217 -23.405 1.00 75.19 153 GLY A C 1
ATOM 1033 O O . GLY A 1 153 ? 20.222 -19.876 -22.875 1.00 75.19 153 GLY A O 1
ATOM 1034 N N . ASP A 1 154 ? 22.425 -20.302 -22.735 1.00 81.12 154 ASP A N 1
ATOM 1035 C CA . ASP A 1 154 ? 22.584 -20.049 -21.293 1.00 81.12 154 ASP A CA 1
ATOM 1036 C C . ASP A 1 154 ? 23.236 -18.688 -20.982 1.00 81.12 154 ASP A C 1
ATOM 1038 O O . ASP A 1 154 ? 23.523 -18.380 -19.823 1.00 81.12 154 ASP A O 1
ATOM 1042 N N . PHE A 1 155 ? 23.512 -17.873 -22.011 1.00 86.56 155 PHE A N 1
ATOM 1043 C CA . PHE A 1 155 ? 24.280 -16.641 -21.839 1.00 86.56 155 PHE A CA 1
ATOM 1044 C C . PHE A 1 155 ? 23.573 -15.625 -20.937 1.00 86.56 155 PHE A C 1
ATOM 1046 O O . PHE A 1 155 ? 24.243 -15.149 -20.022 1.00 86.56 155 PHE A O 1
ATOM 1053 N N . PRO A 1 156 ? 22.269 -15.316 -21.094 1.00 80.00 156 PRO A N 1
ATOM 1054 C CA . PRO A 1 156 ? 21.619 -14.356 -20.203 1.00 80.00 156 PRO A CA 1
ATOM 1055 C C . PRO A 1 156 ? 21.631 -14.797 -18.740 1.00 80.00 156 PRO A C 1
ATOM 1057 O O . PRO A 1 156 ? 21.954 -13.992 -17.875 1.00 80.00 156 PRO A O 1
ATOM 1060 N N . GLU A 1 157 ? 21.400 -16.083 -18.457 1.00 80.38 157 GLU A N 1
ATOM 1061 C CA . GLU A 1 157 ? 21.484 -16.629 -17.094 1.00 80.38 157 GLU A CA 1
ATOM 1062 C C . GLU A 1 157 ? 22.903 -16.481 -16.519 1.00 80.38 157 GLU A C 1
ATOM 1064 O O . GLU A 1 157 ? 23.097 -16.000 -15.401 1.00 80.38 157 GLU A O 1
ATOM 1069 N N . ARG A 1 158 ? 23.929 -16.815 -17.311 1.00 85.81 158 ARG A N 1
ATOM 1070 C CA . ARG A 1 158 ? 25.336 -16.653 -16.911 1.00 85.81 158 ARG A CA 1
ATOM 1071 C C . ARG A 1 158 ? 25.756 -15.191 -16.764 1.00 85.81 158 ARG A C 1
ATOM 1073 O O . ARG A 1 158 ? 26.610 -14.897 -15.929 1.00 85.81 158 ARG A O 1
ATOM 1080 N N . CYS A 1 159 ? 25.203 -14.303 -17.583 1.00 84.38 159 CYS A N 1
ATOM 1081 C CA . CYS A 1 159 ? 25.456 -12.870 -17.542 1.00 84.38 159 CYS A CA 1
ATOM 1082 C C . CYS A 1 159 ? 24.825 -12.254 -16.291 1.00 84.38 159 CYS A C 1
ATOM 1084 O O . CYS A 1 159 ? 25.509 -11.548 -15.563 1.00 84.38 159 CYS A O 1
ATOM 1086 N N . LEU A 1 160 ? 23.578 -12.610 -15.970 1.00 79.19 160 LEU A N 1
ATOM 1087 C CA . LEU A 1 160 ? 22.898 -12.188 -14.742 1.00 79.19 160 LEU A CA 1
ATOM 1088 C C . LEU A 1 160 ? 23.629 -12.656 -13.475 1.00 79.19 160 LEU A C 1
ATOM 1090 O O . LEU A 1 160 ? 23.686 -11.927 -12.489 1.00 79.19 160 LEU A O 1
ATOM 1094 N N . ALA A 1 161 ? 24.258 -13.836 -13.506 1.00 80.44 161 ALA A N 1
ATOM 1095 C CA . ALA A 1 161 ? 25.081 -14.333 -12.400 1.00 80.44 161 ALA A CA 1
ATOM 1096 C C . ALA A 1 161 ? 26.425 -13.585 -12.221 1.00 80.44 161 ALA A C 1
ATOM 1098 O O . ALA A 1 161 ? 27.141 -13.832 -11.247 1.00 80.44 161 ALA A O 1
ATOM 1099 N N . ASN A 1 162 ? 26.798 -12.693 -13.145 1.00 84.38 162 ASN A N 1
ATOM 1100 C CA . ASN A 1 162 ? 28.015 -11.889 -13.088 1.00 84.38 162 ASN A CA 1
ATOM 1101 C C . ASN A 1 162 ? 27.664 -10.394 -12.997 1.00 84.38 162 ASN A C 1
ATOM 1103 O O . ASN A 1 162 ? 27.120 -9.827 -13.936 1.00 84.38 162 ASN A O 1
ATOM 1107 N N . ALA A 1 163 ? 28.036 -9.737 -11.897 1.00 78.12 163 ALA A N 1
ATOM 1108 C CA . ALA A 1 163 ? 27.675 -8.338 -11.646 1.00 78.12 163 ALA A CA 1
ATOM 1109 C C . ALA A 1 163 ? 28.141 -7.355 -12.745 1.00 78.12 163 ALA A C 1
ATOM 1111 O O . ALA A 1 163 ? 27.415 -6.417 -13.079 1.00 78.12 163 ALA A O 1
ATOM 1112 N N . ASP A 1 164 ? 29.310 -7.588 -13.350 1.00 80.06 164 ASP A N 1
ATOM 1113 C CA . ASP A 1 164 ? 29.832 -6.732 -14.424 1.00 80.06 164 ASP A CA 1
ATOM 1114 C C . ASP A 1 164 ? 29.025 -6.903 -15.719 1.00 80.06 164 ASP A C 1
ATOM 1116 O O . ASP A 1 164 ? 28.832 -5.953 -16.471 1.00 80.06 164 ASP A O 1
ATOM 1120 N N . CYS A 1 165 ? 28.535 -8.115 -15.987 1.00 82.00 165 CYS A N 1
ATOM 1121 C CA . CYS A 1 165 ? 27.722 -8.399 -17.165 1.00 82.00 165 CYS A CA 1
ATOM 1122 C C . CYS A 1 165 ? 26.266 -7.945 -16.969 1.00 82.00 165 CYS A C 1
ATOM 1124 O O . CYS A 1 165 ? 25.681 -7.349 -17.872 1.00 82.00 165 CYS A O 1
ATOM 1126 N N . ALA A 1 166 ? 25.699 -8.164 -15.780 1.00 74.94 166 ALA A N 1
ATOM 1127 C CA . ALA A 1 166 ? 24.322 -7.806 -15.442 1.00 74.94 166 ALA A CA 1
ATOM 1128 C C . ALA A 1 166 ? 24.041 -6.293 -15.518 1.00 74.94 166 ALA A C 1
ATOM 1130 O O . ALA A 1 166 ? 22.908 -5.892 -15.771 1.00 74.94 166 ALA A O 1
ATOM 1131 N N . SER A 1 167 ? 25.061 -5.450 -15.314 1.00 73.12 167 SER A N 1
ATOM 1132 C CA . SER A 1 167 ? 24.932 -3.988 -15.403 1.00 73.12 167 SER A CA 1
ATOM 1133 C C . SER A 1 167 ? 24.974 -3.447 -16.837 1.00 73.12 167 SER A C 1
ATOM 1135 O O . SER A 1 167 ? 24.580 -2.305 -17.077 1.00 73.12 167 SER A O 1
ATOM 1137 N N . GLY A 1 168 ? 25.437 -4.244 -17.805 1.00 79.31 168 GLY A N 1
ATOM 1138 C CA . GLY A 1 168 ? 25.582 -3.806 -19.187 1.00 79.31 168 GLY A CA 1
ATOM 1139 C C . GLY A 1 168 ? 24.277 -3.903 -19.979 1.00 79.31 168 GLY A C 1
ATOM 1140 O O . GLY A 1 168 ? 23.625 -4.942 -20.008 1.00 79.31 168 GLY A O 1
ATOM 1141 N N . ILE A 1 169 ? 23.929 -2.830 -20.691 1.00 82.06 169 ILE A N 1
ATOM 1142 C CA . ILE A 1 169 ? 22.683 -2.740 -21.472 1.00 82.06 169 ILE A CA 1
ATOM 1143 C C . ILE A 1 169 ? 22.754 -3.386 -22.868 1.00 82.06 169 ILE A C 1
ATOM 1145 O O . ILE A 1 169 ? 21.717 -3.527 -23.500 1.00 82.06 169 ILE A O 1
ATOM 1149 N N . PHE A 1 170 ? 23.952 -3.780 -23.325 1.00 86.06 170 PHE A N 1
ATOM 1150 C CA . PHE A 1 170 ? 24.208 -4.367 -24.654 1.00 86.06 170 PHE A CA 1
ATOM 1151 C C . PHE A 1 170 ? 24.937 -5.723 -24.608 1.00 86.06 170 PHE A C 1
ATOM 1153 O O . PHE A 1 170 ? 25.611 -6.120 -25.564 1.00 86.06 170 PHE A O 1
ATOM 1160 N N . THR A 1 171 ? 24.951 -6.400 -23.458 1.00 86.81 171 THR A N 1
ATOM 1161 C CA . THR A 1 171 ? 25.803 -7.586 -23.262 1.00 86.81 171 THR A CA 1
ATOM 1162 C C . THR A 1 171 ? 25.356 -8.774 -24.103 1.00 86.81 171 THR A C 1
ATOM 1164 O O . THR A 1 171 ? 26.207 -9.461 -24.674 1.00 86.81 171 THR A O 1
ATOM 1167 N N . SER A 1 172 ? 24.047 -8.979 -24.240 1.00 84.81 172 SER A N 1
ATOM 1168 C CA . SER A 1 172 ? 23.471 -10.019 -25.096 1.00 84.81 172 SER A CA 1
ATOM 1169 C C . SER A 1 172 ? 23.707 -9.727 -26.580 1.00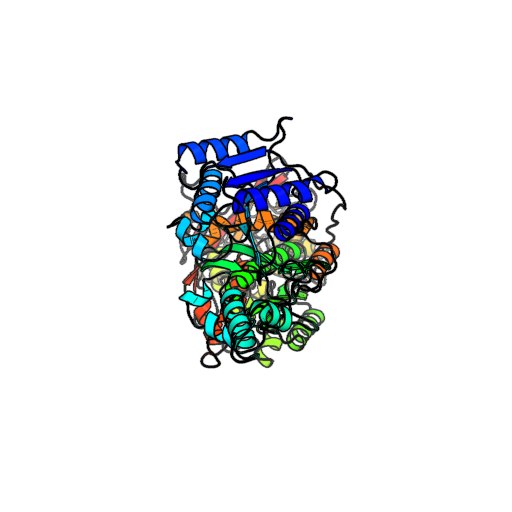 84.81 172 SER A C 1
ATOM 1171 O O . SER A 1 172 ? 24.103 -10.613 -27.330 1.00 84.81 172 SER A O 1
ATOM 1173 N N . GLU A 1 173 ? 23.577 -8.472 -27.000 1.00 86.88 173 GLU A N 1
ATOM 1174 C CA . GLU A 1 173 ? 23.792 -8.035 -28.379 1.00 86.88 173 GLU A CA 1
ATOM 1175 C C . GLU A 1 173 ? 25.268 -8.147 -28.771 1.00 86.88 173 GLU A C 1
ATOM 1177 O O . GLU A 1 173 ? 25.602 -8.594 -29.868 1.00 86.88 173 GLU A O 1
ATOM 1182 N N . LEU A 1 174 ? 26.182 -7.782 -27.867 1.00 89.69 174 LEU A N 1
ATOM 1183 C CA . LEU A 1 174 ? 27.613 -7.986 -28.075 1.00 89.69 174 LEU A CA 1
ATOM 1184 C C . LEU A 1 174 ? 27.940 -9.475 -28.221 1.00 89.69 174 LEU A C 1
ATOM 1186 O O . LEU A 1 174 ? 28.720 -9.844 -29.104 1.00 89.69 174 LEU A O 1
ATOM 1190 N N . TYR A 1 175 ? 27.355 -10.320 -27.367 1.00 90.12 175 TYR A N 1
ATOM 1191 C CA . TYR A 1 175 ? 27.521 -11.767 -27.451 1.00 90.12 175 TYR A CA 1
ATOM 1192 C C . TYR A 1 175 ? 27.063 -12.284 -28.818 1.00 90.12 175 TYR A C 1
ATOM 1194 O O . TYR A 1 175 ? 27.838 -12.946 -29.511 1.00 90.12 175 TYR A O 1
ATOM 1202 N N . ASP A 1 176 ? 25.875 -11.891 -29.268 1.00 89.38 176 ASP A N 1
ATOM 1203 C CA . ASP A 1 176 ? 25.330 -12.326 -30.551 1.00 89.38 176 ASP A CA 1
ATOM 1204 C C . ASP A 1 176 ? 26.139 -11.823 -31.737 1.00 89.38 176 ASP A C 1
ATOM 1206 O O . ASP A 1 176 ? 26.437 -12.599 -32.642 1.00 89.38 176 ASP A O 1
ATOM 1210 N N . ALA A 1 177 ? 26.602 -10.573 -31.719 1.00 91.06 177 ALA A N 1
ATOM 1211 C CA . ALA A 1 177 ? 27.481 -10.059 -32.765 1.00 91.06 177 ALA A CA 1
ATOM 1212 C C . ALA A 1 177 ? 28.761 -10.906 -32.906 1.00 91.06 177 ALA A C 1
ATOM 1214 O O . ALA A 1 177 ? 29.174 -11.232 -34.023 1.00 91.06 177 ALA A O 1
ATOM 1215 N N . ILE A 1 178 ? 29.377 -11.299 -31.783 1.00 93.19 178 ILE A N 1
ATOM 1216 C CA . ILE A 1 178 ? 30.565 -12.165 -31.773 1.00 93.19 178 ILE A CA 1
ATOM 1217 C C . ILE A 1 178 ? 30.217 -13.553 -32.316 1.00 93.19 178 ILE A C 1
ATOM 1219 O O . ILE A 1 178 ? 30.939 -14.086 -33.165 1.00 93.19 178 ILE A O 1
ATOM 1223 N N . MET A 1 179 ? 29.110 -14.134 -31.855 1.00 93.12 179 MET A N 1
ATOM 1224 C CA . MET A 1 179 ? 28.699 -15.480 -32.243 1.00 93.12 179 MET A CA 1
ATOM 1225 C C . MET A 1 179 ? 28.278 -15.560 -33.715 1.00 93.12 179 MET A C 1
ATOM 1227 O O . MET A 1 179 ? 28.639 -16.519 -34.397 1.00 93.12 179 MET A O 1
ATOM 1231 N N . MET A 1 180 ? 27.617 -14.531 -34.247 1.00 91.75 180 MET A N 1
ATOM 1232 C CA . MET A 1 180 ? 27.270 -14.417 -35.665 1.00 91.75 180 MET A CA 1
ATOM 1233 C C . MET A 1 180 ? 28.512 -14.295 -36.552 1.00 91.75 180 MET A C 1
ATOM 1235 O O . MET A 1 180 ? 28.591 -14.956 -37.587 1.00 91.75 180 MET A O 1
ATOM 1239 N N . ILE A 1 181 ? 29.516 -13.503 -36.151 1.00 93.25 181 ILE A N 1
ATOM 1240 C CA . ILE A 1 181 ? 30.798 -13.434 -36.874 1.00 93.25 181 ILE A CA 1
ATOM 1241 C C . ILE A 1 181 ? 31.499 -14.796 -36.845 1.00 93.25 181 ILE A C 1
ATOM 1243 O O . ILE A 1 181 ? 32.019 -15.237 -37.870 1.00 93.25 181 ILE A O 1
ATOM 1247 N N . GLY A 1 182 ? 31.486 -15.484 -35.699 1.00 94.31 182 GLY A N 1
ATOM 1248 C CA . GLY A 1 182 ? 32.015 -16.841 -35.573 1.00 94.31 182 GLY A CA 1
ATOM 1249 C C . GLY A 1 182 ? 31.305 -17.831 -36.498 1.00 94.31 182 GLY A C 1
ATOM 1250 O O . GLY A 1 182 ? 31.964 -18.573 -37.223 1.00 94.31 182 GLY A O 1
ATOM 1251 N N . ALA A 1 183 ? 29.971 -17.798 -36.540 1.00 93.19 183 ALA A N 1
ATOM 1252 C CA . ALA A 1 183 ? 29.165 -18.626 -37.434 1.00 93.19 183 ALA A CA 1
ATOM 1253 C C . ALA A 1 183 ? 29.473 -18.342 -38.913 1.00 93.19 183 ALA A C 1
ATOM 1255 O O . ALA A 1 183 ? 29.614 -19.277 -39.701 1.00 93.19 183 ALA A O 1
ATOM 1256 N N . ALA A 1 184 ? 29.653 -17.072 -39.283 1.00 94.31 184 ALA A N 1
ATOM 1257 C CA . ALA A 1 184 ? 30.055 -16.689 -40.631 1.00 94.31 184 ALA A CA 1
ATOM 1258 C C . ALA A 1 184 ? 31.475 -17.157 -40.982 1.00 94.31 184 ALA A C 1
ATOM 1260 O O . ALA A 1 184 ? 31.701 -17.622 -42.093 1.00 94.31 184 ALA A O 1
ATOM 1261 N N . ALA A 1 185 ? 32.416 -17.108 -40.037 1.00 95.25 185 ALA A N 1
ATOM 1262 C CA . ALA A 1 185 ? 33.792 -17.561 -40.251 1.00 95.25 185 ALA A CA 1
ATOM 1263 C C . ALA A 1 185 ? 33.911 -19.085 -40.415 1.00 95.25 185 ALA A C 1
ATOM 1265 O O . ALA A 1 185 ? 34.874 -19.571 -40.999 1.00 95.25 185 ALA A O 1
ATOM 1266 N N . MET A 1 186 ? 32.931 -19.846 -39.925 1.00 95.44 186 MET A N 1
ATOM 1267 C CA . MET A 1 186 ? 32.842 -21.289 -40.169 1.00 95.44 186 MET A CA 1
ATOM 1268 C C . MET A 1 186 ? 32.384 -21.618 -41.600 1.00 95.44 186 MET A C 1
ATOM 1270 O O . MET A 1 186 ? 32.480 -22.772 -42.019 1.00 95.44 186 MET A O 1
ATOM 1274 N N . MET A 1 187 ? 31.886 -20.632 -42.356 1.00 94.06 187 MET A N 1
ATOM 1275 C CA . MET A 1 187 ? 31.566 -20.786 -43.773 1.00 94.06 187 MET A CA 1
ATOM 1276 C C . MET A 1 187 ? 32.821 -20.555 -44.619 1.00 94.06 187 MET A C 1
ATOM 1278 O O . MET A 1 187 ? 33.472 -19.518 -44.505 1.00 94.06 187 MET A O 1
ATOM 1282 N N . ASP A 1 188 ? 33.157 -21.546 -45.450 1.00 93.25 188 ASP A N 1
ATOM 1283 C CA . ASP A 1 188 ? 34.325 -21.546 -46.349 1.00 93.25 188 ASP A CA 1
ATOM 1284 C C . ASP A 1 188 ? 35.637 -21.101 -45.662 1.00 93.25 188 ASP A C 1
ATOM 1286 O O . ASP A 1 188 ? 36.406 -20.300 -46.203 1.00 93.25 188 ASP A O 1
ATOM 1290 N N . ASP A 1 189 ? 35.847 -21.565 -44.420 1.00 91.25 189 ASP A N 1
ATOM 1291 C CA . ASP A 1 189 ? 36.976 -21.217 -43.541 1.00 91.25 189 ASP A CA 1
ATOM 1292 C C . ASP A 1 189 ? 37.245 -19.696 -43.439 1.00 91.25 189 ASP A C 1
ATOM 1294 O O . ASP A 1 189 ? 38.388 -19.242 -43.324 1.00 91.25 189 ASP A O 1
ATOM 1298 N N . GLY A 1 190 ? 36.182 -18.888 -43.507 1.00 89.44 190 GLY A N 1
ATOM 1299 C CA . GLY A 1 190 ? 36.226 -17.434 -43.373 1.00 89.44 190 GLY A CA 1
ATOM 1300 C C . GLY A 1 190 ? 36.672 -16.699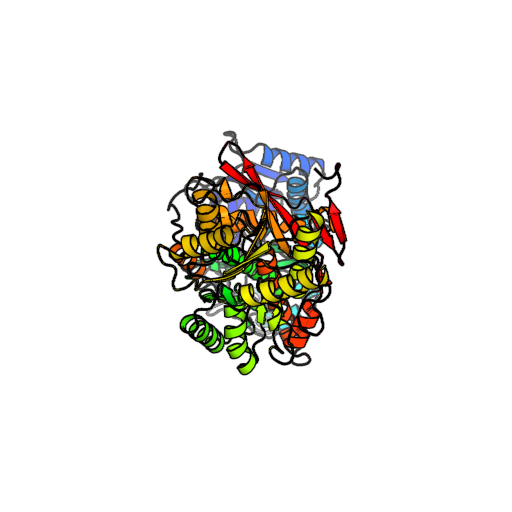 -44.635 1.00 89.44 190 GLY A C 1
ATOM 1301 O O . GLY A 1 190 ? 36.913 -15.489 -44.596 1.00 89.44 190 GLY A O 1
ATOM 1302 N N . SER A 1 191 ? 36.781 -17.391 -45.769 1.00 90.50 191 SER A N 1
ATOM 1303 C CA . SER A 1 191 ? 36.855 -16.711 -47.059 1.00 90.50 191 SER A CA 1
ATOM 1304 C C . SER A 1 191 ? 35.485 -16.091 -47.388 1.00 90.50 191 SER A C 1
ATOM 1306 O O . SER A 1 191 ? 34.455 -16.626 -47.016 1.00 90.50 191 SER A O 1
ATOM 1308 N N . ASP A 1 192 ? 35.450 -14.896 -47.983 1.00 92.19 192 ASP A N 1
ATOM 1309 C CA . ASP A 1 192 ? 34.213 -14.166 -48.339 1.00 92.19 192 ASP A CA 1
ATOM 1310 C C . ASP A 1 192 ? 33.221 -13.821 -47.195 1.00 92.19 192 ASP A C 1
ATOM 1312 O O . ASP A 1 192 ? 31.997 -13.907 -47.324 1.00 92.19 192 ASP A O 1
ATOM 1316 N N . MET A 1 193 ? 33.740 -13.322 -46.068 1.00 91.44 193 MET A N 1
ATOM 1317 C CA . MET A 1 193 ? 32.918 -12.838 -44.941 1.00 91.44 193 MET A CA 1
ATOM 1318 C C . MET A 1 193 ? 31.856 -11.789 -45.321 1.00 91.44 193 MET A C 1
ATOM 1320 O O . MET A 1 193 ? 30.842 -11.674 -44.634 1.00 91.44 193 MET A O 1
ATOM 1324 N N . GLY A 1 194 ? 32.068 -11.031 -46.405 1.00 89.12 194 GLY A N 1
ATOM 1325 C CA . GLY A 1 194 ? 31.104 -10.044 -46.900 1.00 89.12 194 GLY A CA 1
ATOM 1326 C C . GLY A 1 194 ? 29.788 -10.668 -47.370 1.00 89.12 194 GLY A C 1
ATOM 1327 O O . GLY A 1 194 ? 28.741 -10.044 -47.221 1.00 89.12 194 GLY A O 1
ATOM 1328 N N . THR A 1 195 ? 29.835 -11.905 -47.871 1.00 91.06 195 THR A N 1
ATOM 1329 C CA . THR A 1 195 ? 28.652 -12.691 -48.246 1.00 91.06 195 THR A CA 1
ATOM 1330 C C . THR A 1 195 ? 28.137 -13.518 -47.068 1.00 91.06 195 THR A C 1
ATOM 1332 O O . THR A 1 195 ? 26.928 -13.591 -46.841 1.00 91.06 195 THR A O 1
ATOM 1335 N N . HIS A 1 196 ? 29.037 -14.105 -46.274 1.00 93.75 196 HIS A N 1
ATOM 1336 C CA . HIS A 1 196 ? 28.658 -15.021 -45.195 1.00 93.75 196 HIS A CA 1
ATOM 1337 C C . HIS A 1 196 ? 27.953 -14.344 -44.019 1.00 93.75 196 HIS A C 1
ATOM 1339 O O . HIS A 1 196 ? 27.012 -14.916 -43.477 1.00 93.75 196 HIS A O 1
ATOM 1345 N N . VAL A 1 197 ? 28.331 -13.121 -43.635 1.00 90.50 197 VAL A N 1
ATOM 1346 C CA . VAL A 1 197 ? 27.644 -12.411 -42.539 1.00 90.50 197 VAL A CA 1
ATOM 1347 C C . VAL A 1 197 ? 26.157 -12.165 -42.858 1.00 90.50 197 VAL A C 1
ATOM 1349 O O . VAL A 1 197 ? 25.319 -12.546 -42.039 1.00 90.50 197 VAL A O 1
ATOM 1352 N N . PRO A 1 198 ? 25.785 -11.625 -44.038 1.00 88.06 198 PRO A N 1
ATOM 1353 C CA . PRO A 1 198 ? 24.384 -11.561 -44.454 1.00 88.06 198 PRO A CA 1
ATOM 1354 C C . PRO A 1 198 ? 23.682 -12.921 -44.486 1.00 88.06 198 PRO A C 1
ATOM 1356 O O . PRO A 1 198 ? 22.506 -12.992 -44.148 1.00 88.06 198 PRO A O 1
ATOM 1359 N N . MET A 1 199 ? 24.383 -14.001 -44.857 1.00 90.06 199 MET A N 1
ATOM 1360 C CA . MET A 1 199 ? 23.803 -15.350 -44.873 1.00 90.06 199 MET A CA 1
ATOM 1361 C C . MET A 1 199 ? 23.441 -15.865 -43.476 1.00 90.06 199 MET A C 1
ATOM 1363 O O . MET A 1 199 ? 22.442 -16.567 -43.354 1.00 90.06 199 MET A O 1
ATOM 1367 N N . VAL A 1 200 ? 24.210 -15.519 -42.432 1.00 90.12 200 VAL A N 1
ATOM 1368 C CA . VAL A 1 200 ? 23.884 -15.895 -41.040 1.00 90.12 200 VAL A CA 1
ATOM 1369 C C . VAL A 1 200 ? 22.549 -15.291 -40.603 1.00 90.12 200 VAL A C 1
ATOM 1371 O O . VAL A 1 200 ? 21.769 -15.960 -39.937 1.00 90.12 200 VAL A O 1
ATOM 1374 N N . GLY A 1 201 ? 22.283 -14.040 -40.984 1.00 85.94 201 GLY A N 1
ATOM 1375 C CA . GLY A 1 201 ? 21.050 -13.320 -40.650 1.00 85.94 201 GLY A CA 1
ATOM 1376 C C . GLY A 1 201 ? 19.965 -13.380 -41.731 1.00 85.94 201 GLY A C 1
ATOM 1377 O O . GLY A 1 201 ? 19.133 -12.479 -41.779 1.00 85.94 201 GLY A O 1
ATOM 1378 N N . ALA A 1 202 ? 19.989 -14.362 -42.638 1.00 84.94 202 ALA A N 1
ATOM 1379 C CA . ALA A 1 202 ? 18.989 -14.514 -43.701 1.00 84.94 202 ALA A CA 1
ATOM 1380 C C . ALA A 1 202 ? 17.900 -15.544 -43.335 1.00 84.94 202 ALA A C 1
ATOM 1382 O O . ALA A 1 202 ? 18.070 -16.356 -42.429 1.00 84.94 202 ALA A O 1
ATOM 1383 N N . GLY A 1 203 ? 16.794 -15.563 -44.089 1.00 83.00 203 GLY A N 1
ATOM 1384 C CA . GLY A 1 203 ? 15.715 -16.542 -43.898 1.00 83.00 203 GLY A CA 1
ATOM 1385 C C . GLY A 1 203 ? 15.014 -16.370 -42.550 1.00 83.00 203 GLY A C 1
ATOM 1386 O O . GLY A 1 203 ? 14.571 -15.268 -42.242 1.00 83.00 203 GLY A O 1
ATOM 1387 N N . ASP A 1 204 ? 14.950 -17.446 -41.762 1.00 77.25 204 ASP A N 1
ATOM 1388 C CA . ASP A 1 204 ? 14.350 -17.454 -40.417 1.00 77.25 204 ASP A CA 1
ATOM 1389 C C . ASP A 1 204 ? 15.215 -16.722 -39.364 1.00 77.25 204 ASP A C 1
ATOM 1391 O O . ASP A 1 204 ? 14.792 -16.561 -38.222 1.00 77.25 204 ASP A O 1
ATOM 1395 N N . GLY A 1 205 ? 16.415 -16.261 -39.742 1.00 83.94 205 GLY A N 1
ATOM 1396 C CA . GLY A 1 205 ? 17.312 -15.478 -38.894 1.00 83.94 205 GLY A CA 1
ATOM 1397 C C . GLY A 1 205 ? 18.263 -16.302 -38.026 1.00 83.94 205 GLY A C 1
ATOM 1398 O O . GLY A 1 205 ? 18.278 -17.534 -38.040 1.00 83.94 205 GLY A O 1
ATOM 1399 N N . TYR A 1 206 ? 19.093 -15.590 -37.266 1.00 87.06 206 TYR A N 1
ATOM 1400 C CA . TYR A 1 206 ? 20.031 -16.155 -36.301 1.00 87.06 206 TYR A CA 1
ATOM 1401 C C . TYR A 1 206 ? 19.456 -16.086 -34.889 1.00 87.06 206 TYR A C 1
ATOM 1403 O O . TYR A 1 206 ? 19.283 -14.990 -34.369 1.00 87.06 206 TYR A O 1
ATOM 1411 N N . ALA A 1 207 ? 19.200 -17.230 -34.256 1.00 86.19 207 ALA A N 1
ATOM 1412 C CA . ALA A 1 207 ? 18.765 -17.279 -32.863 1.00 86.19 207 ALA A CA 1
ATOM 1413 C C . ALA A 1 207 ? 19.954 -17.074 -31.906 1.00 86.19 207 ALA A C 1
ATOM 1415 O O . ALA A 1 207 ? 20.844 -17.924 -31.827 1.00 86.19 207 ALA A O 1
ATOM 1416 N N . GLY A 1 208 ? 19.952 -15.943 -31.204 1.00 84.75 208 GLY A N 1
ATOM 1417 C CA . GLY A 1 208 ? 20.957 -15.526 -30.233 1.00 84.75 208 GLY A CA 1
ATOM 1418 C C . GLY A 1 208 ? 20.404 -15.331 -28.815 1.00 84.75 208 GLY A C 1
ATOM 1419 O O . GLY A 1 208 ? 19.263 -15.693 -28.505 1.00 84.75 208 GLY A O 1
ATOM 1420 N N . ALA A 1 209 ? 21.241 -14.779 -27.942 1.00 84.00 209 ALA A N 1
ATOM 1421 C CA . ALA A 1 209 ? 20.951 -14.433 -26.554 1.00 84.00 209 ALA A CA 1
ATOM 1422 C C . ALA A 1 209 ? 20.056 -13.188 -26.421 1.00 84.00 209 ALA A C 1
ATOM 1424 O O . ALA A 1 209 ? 19.221 -13.122 -25.524 1.00 84.00 209 ALA A O 1
ATOM 1425 N N . ALA A 1 210 ? 20.202 -12.219 -27.324 1.00 79.94 210 ALA A N 1
ATOM 1426 C CA . ALA A 1 210 ? 19.312 -11.077 -27.511 1.00 79.94 210 ALA A CA 1
ATOM 1427 C C . ALA A 1 210 ? 18.150 -11.415 -28.461 1.00 79.94 210 ALA A C 1
ATOM 1429 O O . ALA A 1 210 ? 17.441 -10.519 -28.902 1.00 79.94 210 ALA A O 1
ATOM 1430 N N . GLY A 1 211 ? 17.936 -12.693 -28.788 1.00 79.88 211 GLY A N 1
ATOM 1431 C CA . GLY A 1 211 ? 16.828 -13.150 -29.622 1.00 79.88 211 GLY A CA 1
ATOM 1432 C C . GLY A 1 211 ? 17.207 -13.466 -31.070 1.00 79.88 211 GLY A C 1
ATOM 1433 O O . GLY A 1 211 ? 18.370 -13.645 -31.416 1.00 79.88 211 GLY A O 1
ATOM 1434 N N . THR A 1 212 ? 16.202 -13.611 -31.932 1.00 83.38 212 THR A N 1
ATOM 1435 C CA . THR A 1 212 ? 16.381 -13.880 -33.368 1.00 83.38 212 THR A CA 1
ATOM 1436 C C . THR A 1 212 ? 16.724 -12.633 -34.200 1.00 83.38 212 THR A C 1
ATOM 1438 O O . THR A 1 212 ? 15.960 -11.669 -34.253 1.00 83.38 212 THR A O 1
ATOM 1441 N N . HIS A 1 213 ? 17.843 -12.666 -34.924 1.00 83.62 213 HIS A N 1
ATOM 1442 C CA . HIS A 1 213 ? 18.325 -11.575 -35.773 1.00 83.62 213 HIS A CA 1
ATOM 1443 C C . HIS A 1 213 ? 18.144 -11.871 -37.266 1.00 83.62 213 HIS A C 1
ATOM 1445 O O . HIS A 1 213 ? 18.731 -12.815 -37.798 1.00 83.62 213 HIS A O 1
ATOM 1451 N N . VAL A 1 214 ? 17.394 -11.013 -37.961 1.00 85.44 214 VAL A N 1
ATOM 1452 C CA . VAL A 1 214 ? 17.251 -11.026 -39.426 1.00 85.44 214 VAL A CA 1
ATOM 1453 C C . VAL A 1 214 ? 17.796 -9.716 -39.983 1.00 85.44 214 VAL A C 1
ATOM 1455 O O . VAL A 1 214 ? 17.390 -8.647 -39.530 1.00 85.44 214 VAL A O 1
ATOM 1458 N N . PHE A 1 215 ? 18.710 -9.771 -40.956 1.00 86.00 215 PHE A N 1
ATOM 1459 C CA . PHE A 1 215 ? 19.295 -8.567 -41.547 1.00 86.00 215 PHE A CA 1
ATOM 1460 C C . PHE A 1 215 ? 18.504 -8.059 -42.756 1.00 86.00 215 PHE A C 1
ATOM 1462 O O . PHE A 1 215 ? 18.232 -8.793 -43.708 1.00 86.00 215 PHE A O 1
ATOM 1469 N N . SER A 1 216 ? 18.203 -6.763 -42.767 1.00 81.75 216 SER A N 1
ATOM 1470 C CA . SER A 1 216 ? 17.762 -6.041 -43.957 1.00 81.75 216 SER A CA 1
ATOM 1471 C C . SER A 1 216 ? 18.923 -5.826 -44.935 1.00 81.75 216 SER A C 1
ATOM 1473 O O . SER A 1 216 ? 20.101 -5.990 -44.615 1.00 81.75 216 SER A O 1
ATOM 1475 N N . SER A 1 217 ? 18.609 -5.412 -46.165 1.00 83.94 217 SER A N 1
ATOM 1476 C CA . SER A 1 217 ? 19.605 -5.248 -47.237 1.00 83.94 217 SER A CA 1
ATOM 1477 C C . SER A 1 217 ? 20.676 -4.186 -46.958 1.00 83.94 217 SER A C 1
ATOM 1479 O O . SER A 1 217 ? 21.726 -4.195 -47.592 1.00 83.94 217 SER A O 1
ATOM 1481 N N . ASN A 1 218 ? 20.410 -3.248 -46.046 1.00 84.44 218 ASN A N 1
ATOM 1482 C CA . ASN A 1 218 ? 21.374 -2.247 -45.581 1.00 84.44 218 ASN A CA 1
ATOM 1483 C C . ASN A 1 218 ? 22.215 -2.737 -44.384 1.00 84.44 218 ASN A C 1
ATOM 1485 O O . ASN A 1 218 ? 23.020 -1.974 -43.858 1.00 84.44 218 ASN A O 1
ATOM 1489 N N . GLY A 1 219 ? 22.041 -3.995 -43.966 1.00 83.00 219 GLY A N 1
ATOM 1490 C CA . GLY A 1 219 ? 22.729 -4.583 -42.825 1.00 83.00 219 GLY A CA 1
ATOM 1491 C C . GLY A 1 219 ? 22.162 -4.154 -41.476 1.00 83.00 219 GLY A C 1
ATOM 1492 O O . GLY A 1 219 ? 22.797 -4.438 -40.462 1.00 83.00 219 GLY A O 1
ATOM 1493 N N . ASP A 1 220 ? 21.014 -3.476 -41.439 1.00 83.44 220 ASP A N 1
ATOM 1494 C CA . ASP A 1 220 ? 20.249 -3.296 -40.207 1.00 83.44 220 ASP A CA 1
ATOM 1495 C C . ASP A 1 220 ? 19.476 -4.558 -39.895 1.00 83.44 220 ASP A C 1
ATOM 1497 O O . ASP A 1 220 ? 19.508 -5.538 -40.631 1.00 83.44 220 ASP A O 1
ATOM 1501 N N . VAL A 1 221 ? 18.824 -4.539 -38.758 1.00 79.12 221 VAL A N 1
ATOM 1502 C CA . VAL A 1 221 ? 18.058 -5.659 -38.270 1.00 79.12 221 VAL A CA 1
ATOM 1503 C C . VAL A 1 221 ? 16.581 -5.362 -38.553 1.00 79.12 221 VAL A C 1
ATOM 1505 O O . VAL A 1 221 ? 16.141 -4.220 -38.413 1.00 79.12 221 VAL A O 1
ATOM 1508 N N . SER A 1 222 ? 15.841 -6.327 -39.100 1.00 71.25 222 SER A N 1
ATOM 1509 C CA . SER A 1 222 ? 14.526 -6.063 -39.697 1.00 71.25 222 SER A CA 1
ATOM 1510 C C . SER A 1 222 ? 13.447 -5.828 -38.640 1.00 71.25 222 SER A C 1
ATOM 1512 O O . SER A 1 222 ? 13.291 -6.650 -37.744 1.00 71.25 222 SER A O 1
ATOM 1514 N N . GLY A 1 223 ? 12.645 -4.770 -38.802 1.00 58.19 223 GLY A N 1
ATOM 1515 C CA . GLY A 1 223 ? 11.702 -4.270 -37.792 1.00 58.19 223 GLY A CA 1
ATOM 1516 C C . GLY A 1 223 ? 10.520 -5.169 -37.403 1.00 58.19 223 GLY A C 1
ATOM 1517 O O . GLY A 1 223 ? 9.830 -4.831 -36.458 1.00 58.19 223 GLY A O 1
ATOM 1518 N N . GLU A 1 224 ? 10.268 -6.311 -38.051 1.00 58.12 224 GLU A N 1
ATOM 1519 C CA . GLU A 1 224 ? 9.097 -7.154 -37.724 1.00 58.12 224 GLU A CA 1
ATOM 1520 C C . GLU A 1 224 ? 9.225 -7.936 -36.399 1.00 58.12 224 GLU A C 1
ATOM 1522 O O . GLU A 1 224 ? 8.243 -8.516 -35.944 1.00 58.12 224 GLU A O 1
ATOM 1527 N N . VAL A 1 225 ? 10.407 -7.960 -35.763 1.00 60.09 225 VAL A N 1
ATOM 1528 C CA . VAL A 1 225 ? 10.668 -8.776 -34.554 1.00 60.09 225 VAL A CA 1
ATOM 1529 C C . VAL A 1 225 ? 11.302 -7.976 -33.405 1.00 60.09 225 VAL A C 1
ATOM 1531 O O . VAL A 1 225 ? 11.641 -8.561 -32.383 1.00 60.09 225 VAL A O 1
ATOM 1534 N N . TYR A 1 226 ? 11.477 -6.654 -33.543 1.00 73.00 226 TYR A N 1
ATOM 1535 C CA . TYR A 1 226 ? 12.225 -5.841 -32.572 1.00 73.00 226 TYR A CA 1
ATOM 1536 C C . TYR A 1 226 ? 11.352 -5.060 -31.600 1.00 73.00 226 TYR A C 1
ATOM 1538 O O . TYR A 1 226 ? 10.298 -4.532 -31.963 1.00 73.00 226 TYR A O 1
ATOM 1546 N N . ASN A 1 227 ? 11.854 -4.961 -30.371 1.00 81.75 227 ASN A N 1
ATOM 1547 C CA . ASN A 1 227 ? 11.253 -4.215 -29.285 1.00 81.75 227 ASN A CA 1
ATOM 1548 C C . ASN A 1 227 ? 12.284 -3.341 -28.552 1.00 81.75 227 ASN A C 1
ATOM 1550 O O . ASN A 1 227 ? 13.499 -3.520 -28.665 1.00 81.75 227 ASN A O 1
ATOM 1554 N N . TYR A 1 228 ? 11.778 -2.378 -27.794 1.00 87.38 228 TYR A N 1
ATOM 1555 C CA . TYR A 1 228 ? 12.510 -1.646 -26.773 1.00 87.38 228 TYR A CA 1
ATOM 1556 C C . TYR A 1 228 ? 11.895 -1.990 -25.426 1.00 87.38 228 TYR A C 1
ATOM 1558 O O . TYR A 1 228 ? 10.696 -1.821 -25.242 1.00 87.38 228 TYR A O 1
ATOM 1566 N N . ASN A 1 229 ? 12.700 -2.443 -24.473 1.00 87.88 229 ASN A N 1
ATOM 1567 C CA . ASN A 1 229 ? 12.246 -2.499 -23.091 1.00 87.88 229 ASN A CA 1
ATOM 1568 C C . ASN A 1 229 ? 12.079 -1.067 -22.582 1.00 87.88 229 ASN A C 1
ATOM 1570 O O . ASN A 1 229 ? 12.968 -0.233 -22.773 1.00 87.88 229 ASN A O 1
ATOM 1574 N N . VAL A 1 230 ? 10.959 -0.805 -21.926 1.00 90.75 230 VAL A N 1
ATOM 1575 C CA . VAL A 1 230 ? 10.651 0.464 -21.275 1.00 90.75 230 VAL A CA 1
ATOM 1576 C C . VAL A 1 230 ? 10.814 0.232 -19.785 1.00 90.75 230 VAL A C 1
ATOM 1578 O O . VAL A 1 230 ? 10.175 -0.647 -19.210 1.00 90.75 230 VAL A O 1
ATOM 1581 N N . CYS A 1 231 ? 11.742 0.967 -19.187 1.00 89.88 231 CYS A N 1
ATOM 1582 C CA . CYS A 1 231 ? 12.211 0.698 -17.844 1.00 89.88 231 CYS A CA 1
ATOM 1583 C C . CYS A 1 231 ? 12.144 1.950 -16.979 1.00 89.88 231 CYS A C 1
ATOM 1585 O O . CYS A 1 231 ? 12.495 3.035 -17.437 1.00 89.88 231 CYS A O 1
ATOM 1587 N N . THR A 1 232 ? 11.782 1.789 -15.714 1.00 87.88 232 THR A N 1
ATOM 1588 C CA . THR A 1 232 ? 11.614 2.897 -14.772 1.00 87.88 232 THR A CA 1
ATOM 1589 C C . THR A 1 232 ? 12.610 2.780 -13.625 1.00 87.88 232 THR A C 1
ATOM 1591 O O . THR A 1 232 ? 12.848 1.689 -13.100 1.00 87.88 232 THR A O 1
ATOM 1594 N N . PHE A 1 233 ? 13.198 3.913 -13.239 1.00 84.19 233 PHE A N 1
ATOM 1595 C CA . PHE A 1 233 ? 13.956 4.051 -11.999 1.00 84.19 233 PHE A CA 1
ATOM 1596 C C . PHE A 1 233 ? 12.994 4.282 -10.833 1.00 84.19 233 PHE A C 1
ATOM 1598 O O . PHE A 1 233 ? 12.326 5.312 -10.771 1.00 84.19 233 PHE A O 1
ATOM 1605 N N . ASN A 1 234 ? 12.952 3.343 -9.897 1.00 83.44 234 ASN A N 1
ATOM 1606 C CA . ASN A 1 234 ? 12.105 3.380 -8.714 1.00 83.44 234 ASN A CA 1
ATOM 1607 C C . ASN A 1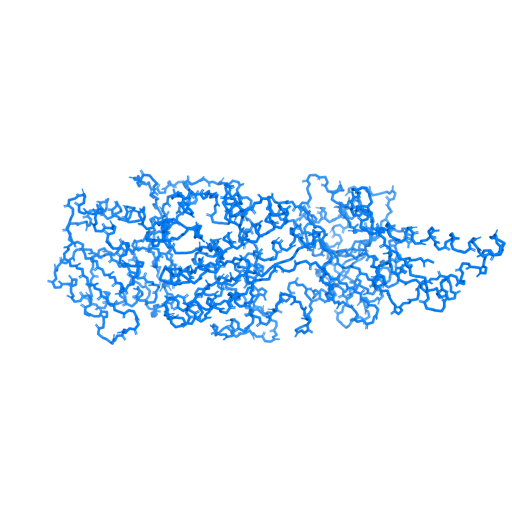 234 ? 12.983 3.486 -7.467 1.00 83.44 234 ASN A C 1
ATOM 1609 O O . ASN A 1 234 ? 13.760 2.579 -7.170 1.00 83.44 234 ASN A O 1
ATOM 1613 N N . HIS A 1 235 ? 12.846 4.579 -6.722 1.00 79.50 235 HIS A N 1
ATOM 1614 C CA . HIS A 1 235 ? 13.424 4.714 -5.393 1.00 79.50 235 HIS A CA 1
ATOM 1615 C C . HIS A 1 235 ? 12.408 4.232 -4.364 1.00 79.50 235 HIS A C 1
ATOM 1617 O O . HIS A 1 235 ? 11.352 4.843 -4.190 1.00 79.50 235 HIS A O 1
ATOM 1623 N N . VAL A 1 236 ? 12.739 3.157 -3.657 1.00 81.69 236 VAL A N 1
ATOM 1624 C CA . VAL A 1 236 ? 11.922 2.644 -2.563 1.00 81.69 236 VAL A CA 1
ATOM 1625 C C . VAL A 1 236 ? 12.596 3.025 -1.242 1.00 81.69 236 VAL A C 1
ATOM 1627 O O . VAL A 1 236 ? 13.671 2.497 -0.929 1.00 81.69 236 VAL A O 1
ATOM 1630 N N . PRO A 1 237 ? 12.001 3.932 -0.444 1.00 70.56 237 PRO A N 1
ATOM 1631 C CA . PRO A 1 237 ? 12.605 4.411 0.794 1.00 70.56 237 PRO A CA 1
ATOM 1632 C C . PRO A 1 237 ? 13.011 3.264 1.711 1.00 70.56 237 PRO A C 1
ATOM 1634 O O . PRO A 1 237 ? 12.235 2.339 1.932 1.00 70.56 237 PRO A O 1
ATOM 1637 N N . THR A 1 238 ? 14.218 3.334 2.274 1.00 72.25 238 THR A N 1
ATOM 1638 C CA . THR A 1 238 ? 14.819 2.283 3.126 1.00 72.25 238 THR A CA 1
ATOM 1639 C C . THR A 1 238 ? 15.293 1.026 2.379 1.00 72.25 238 THR A C 1
ATOM 1641 O O . THR A 1 238 ? 16.179 0.342 2.888 1.00 72.25 238 THR A O 1
ATOM 1644 N N . TYR A 1 239 ? 14.774 0.733 1.182 1.00 80.06 239 TYR A N 1
ATOM 1645 C CA . TYR A 1 239 ? 15.076 -0.495 0.429 1.00 80.06 239 TYR A CA 1
ATOM 1646 C C . TYR A 1 239 ? 16.060 -0.289 -0.731 1.00 80.06 239 TYR A C 1
ATOM 1648 O O . TYR A 1 239 ? 16.832 -1.198 -1.031 1.00 80.06 239 TYR A O 1
ATOM 1656 N N . GLY A 1 240 ? 16.107 0.911 -1.317 1.00 84.88 240 GLY A N 1
ATOM 1657 C CA . GLY A 1 240 ? 17.105 1.299 -2.316 1.00 84.88 240 GLY A CA 1
ATOM 1658 C C . GLY A 1 240 ? 16.508 1.651 -3.675 1.00 84.88 240 GLY A C 1
ATOM 1659 O O . GLY A 1 240 ? 15.331 1.993 -3.781 1.00 84.88 240 GLY A O 1
ATOM 1660 N N . ASP A 1 241 ? 17.347 1.592 -4.706 1.00 85.81 241 ASP A N 1
ATOM 1661 C CA . ASP A 1 241 ? 17.012 1.992 -6.071 1.00 85.81 241 ASP A CA 1
ATOM 1662 C C . ASP A 1 241 ? 16.883 0.771 -6.988 1.00 85.81 241 ASP A C 1
ATOM 1664 O O . ASP A 1 241 ? 17.736 -0.121 -6.995 1.00 85.81 241 ASP A O 1
ATOM 1668 N N . TYR A 1 242 ? 15.827 0.756 -7.796 1.00 86.06 242 TYR A N 1
ATOM 1669 C CA . TYR A 1 242 ? 15.481 -0.341 -8.691 1.00 86.06 242 TYR A CA 1
ATOM 1670 C C . TYR A 1 242 ? 15.298 0.182 -10.112 1.00 86.06 242 TYR A C 1
ATOM 1672 O O . TYR A 1 242 ? 14.716 1.238 -10.323 1.00 86.06 242 TYR A O 1
ATOM 1680 N N . PHE A 1 243 ? 15.800 -0.561 -11.096 1.00 88.44 243 PHE A N 1
ATOM 1681 C CA . PHE A 1 243 ? 15.597 -0.270 -12.515 1.00 88.44 243 PHE A CA 1
ATOM 1682 C C . PHE A 1 243 ? 14.819 -1.431 -13.126 1.00 88.44 243 PHE A C 1
ATOM 1684 O O . PHE A 1 243 ? 15.407 -2.473 -13.428 1.00 88.44 243 PHE A O 1
ATOM 1691 N N . ASN A 1 244 ? 13.497 -1.295 -13.206 1.00 86.31 244 ASN A N 1
ATOM 1692 C CA . ASN A 1 244 ? 12.596 -2.374 -13.612 1.00 86.31 244 ASN A CA 1
ATOM 1693 C C . ASN A 1 244 ? 12.114 -2.138 -15.038 1.00 86.31 244 ASN A C 1
ATOM 1695 O O . ASN A 1 244 ? 11.742 -1.021 -15.366 1.00 86.31 244 ASN A O 1
ATOM 1699 N N . CYS A 1 245 ? 12.119 -3.183 -15.864 1.00 87.00 245 CYS A N 1
ATOM 1700 C CA . CYS A 1 245 ? 11.584 -3.156 -17.224 1.00 87.00 245 CYS A CA 1
ATOM 1701 C C . CYS A 1 245 ? 10.296 -3.981 -17.262 1.00 87.00 245 CYS A C 1
ATOM 1703 O O . CYS A 1 245 ? 10.308 -5.164 -17.612 1.00 87.00 245 CYS A O 1
ATOM 1705 N N . ASP A 1 246 ? 9.219 -3.374 -16.791 1.00 83.88 246 ASP A N 1
ATOM 1706 C CA . ASP A 1 246 ? 7.874 -3.940 -16.705 1.00 83.88 246 ASP A CA 1
ATOM 1707 C C . ASP A 1 246 ? 7.040 -3.683 -17.963 1.00 83.88 246 ASP A C 1
ATOM 1709 O O . ASP A 1 246 ? 5.974 -4.267 -18.126 1.00 83.88 246 ASP A O 1
ATOM 1713 N N . ARG A 1 247 ? 7.557 -2.882 -18.899 1.00 88.06 247 ARG A N 1
ATOM 1714 C CA . ARG A 1 247 ? 6.905 -2.585 -20.173 1.00 88.06 247 ARG A CA 1
ATOM 1715 C C . ARG A 1 247 ? 7.853 -2.769 -21.346 1.00 88.06 247 ARG A C 1
ATOM 1717 O O . ARG A 1 247 ? 9.079 -2.798 -21.205 1.00 88.06 247 ARG A O 1
ATOM 1724 N N . GLN A 1 248 ? 7.282 -2.880 -22.531 1.00 87.44 248 GLN A N 1
ATOM 1725 C CA . GLN A 1 248 ? 8.017 -2.960 -23.781 1.00 87.44 248 GLN A CA 1
ATOM 1726 C C . GLN A 1 248 ? 7.275 -2.215 -24.884 1.00 87.44 248 GLN A C 1
ATOM 1728 O O . GLN A 1 248 ? 6.059 -2.109 -24.893 1.00 87.44 248 GLN A O 1
ATOM 1733 N N . TRP A 1 249 ? 8.016 -1.707 -25.850 1.00 89.88 249 TRP A N 1
ATOM 1734 C CA . TRP A 1 249 ? 7.472 -1.176 -27.083 1.00 89.88 249 TRP A CA 1
ATOM 1735 C C . TRP A 1 249 ? 7.863 -2.103 -28.218 1.00 89.88 249 TRP A C 1
ATOM 1737 O O . TRP A 1 249 ? 9.046 -2.392 -28.374 1.00 89.88 249 TRP A O 1
ATOM 1747 N N . THR A 1 250 ? 6.911 -2.561 -29.020 1.00 85.38 250 THR A N 1
ATOM 1748 C CA . THR A 1 250 ? 7.174 -3.389 -30.199 1.00 85.38 250 THR A CA 1
ATOM 1749 C C . THR A 1 250 ? 6.733 -2.663 -31.459 1.00 85.38 250 THR A C 1
ATOM 1751 O O . THR A 1 250 ? 5.756 -1.919 -31.459 1.00 85.38 250 THR A O 1
ATOM 1754 N N . VAL A 1 251 ? 7.405 -2.924 -32.580 1.00 80.38 251 VAL A N 1
ATOM 1755 C CA . VAL A 1 251 ? 6.997 -2.346 -33.874 1.00 80.38 251 VAL A CA 1
ATOM 1756 C C . VAL A 1 251 ? 5.578 -2.781 -34.275 1.00 80.38 251 VAL A C 1
ATOM 1758 O O . VAL A 1 251 ? 4.890 -2.060 -34.995 1.00 80.38 251 VAL A O 1
ATOM 1761 N N . ALA A 1 252 ? 5.138 -3.962 -33.830 1.00 81.81 252 ALA A N 1
ATOM 1762 C CA . ALA A 1 252 ? 3.839 -4.524 -34.189 1.00 81.81 252 ALA A CA 1
ATOM 1763 C C . ALA A 1 252 ? 2.680 -3.926 -33.379 1.00 81.81 252 ALA A C 1
ATOM 1765 O O . ALA A 1 252 ? 1.631 -3.636 -33.956 1.00 81.81 252 ALA A O 1
ATOM 1766 N N . ASN A 1 253 ? 2.871 -3.757 -32.068 1.00 83.75 253 ASN A N 1
ATOM 1767 C CA . ASN A 1 253 ? 1.793 -3.418 -31.136 1.00 83.75 253 ASN A CA 1
ATOM 1768 C C . ASN A 1 253 ? 1.957 -2.036 -30.488 1.00 83.75 253 ASN A C 1
ATOM 1770 O O . ASN A 1 253 ? 1.039 -1.573 -29.820 1.00 83.75 253 ASN A O 1
ATOM 1774 N N . GLY A 1 254 ? 3.089 -1.363 -30.694 1.00 89.00 254 GLY A N 1
ATOM 1775 C CA . GLY A 1 254 ? 3.438 -0.172 -29.933 1.00 89.00 254 GLY A CA 1
ATOM 1776 C C . GLY A 1 254 ? 3.786 -0.531 -28.489 1.00 89.00 254 GLY A C 1
ATOM 1777 O O . GLY A 1 254 ? 4.380 -1.580 -28.229 1.00 89.00 254 GLY A O 1
ATOM 1778 N N . LEU A 1 255 ? 3.446 0.359 -27.560 1.00 88.12 255 LEU A N 1
ATOM 1779 C CA . LEU A 1 255 ? 3.681 0.182 -26.131 1.00 88.12 255 LEU A CA 1
ATOM 1780 C C . LEU A 1 255 ? 2.716 -0.852 -25.534 1.00 88.12 255 LEU A C 1
ATOM 1782 O O . LEU A 1 255 ? 1.504 -0.732 -25.682 1.00 88.12 255 LEU A O 1
ATOM 1786 N N . GLU A 1 256 ? 3.262 -1.837 -24.836 1.00 84.00 256 GLU A N 1
ATOM 1787 C CA . GLU A 1 256 ? 2.538 -2.914 -24.164 1.00 84.00 256 GLU A CA 1
ATOM 1788 C C . GLU A 1 256 ? 3.295 -3.359 -22.906 1.00 84.00 256 GLU A C 1
ATOM 1790 O O . GLU A 1 256 ? 4.469 -3.026 -22.706 1.00 84.00 256 GLU A O 1
ATOM 1795 N N . ASP A 1 257 ? 2.645 -4.137 -22.052 1.00 80.25 257 ASP A N 1
ATOM 1796 C CA . ASP A 1 257 ? 3.285 -4.656 -20.850 1.00 80.25 257 ASP A CA 1
ATOM 1797 C C . ASP A 1 257 ? 4.238 -5.806 -21.181 1.00 80.25 257 ASP A C 1
ATOM 1799 O O . ASP A 1 257 ? 4.050 -6.597 -22.118 1.00 80.25 257 ASP A O 1
ATOM 1803 N N . ALA A 1 258 ? 5.338 -5.871 -20.435 1.00 80.38 258 ALA A N 1
ATOM 1804 C CA . ALA A 1 258 ? 6.313 -6.927 -20.610 1.00 80.38 258 ALA A CA 1
ATOM 1805 C C . ALA A 1 258 ? 5.758 -8.217 -20.000 1.00 80.38 258 ALA A C 1
ATOM 1807 O O . ALA A 1 258 ? 5.376 -8.266 -18.831 1.00 80.38 258 ALA A O 1
ATOM 1808 N N . ALA A 1 259 ? 5.755 -9.300 -20.778 1.00 78.06 259 ALA A N 1
ATOM 1809 C CA . ALA A 1 259 ? 5.332 -10.596 -20.267 1.00 78.06 259 ALA A CA 1
ATOM 1810 C C . ALA A 1 259 ? 6.246 -11.041 -19.111 1.00 78.06 259 ALA A C 1
ATOM 1812 O O . ALA A 1 259 ? 7.420 -11.368 -19.313 1.00 78.06 259 ALA A O 1
ATOM 1813 N N . PHE A 1 260 ? 5.698 -11.096 -17.898 1.00 80.94 260 PHE A N 1
ATOM 1814 C CA . PHE A 1 260 ? 6.441 -11.547 -16.733 1.00 80.94 260 PHE A CA 1
ATOM 1815 C C . PHE A 1 260 ? 6.634 -13.070 -16.760 1.00 80.94 260 PHE A C 1
ATOM 1817 O O . PHE A 1 260 ? 5.688 -13.846 -16.634 1.00 80.94 260 PHE A O 1
ATOM 1824 N N . ALA A 1 261 ? 7.883 -13.511 -16.917 1.00 76.88 261 ALA A N 1
ATOM 1825 C CA . ALA A 1 261 ? 8.249 -14.930 -16.977 1.00 76.88 261 ALA A CA 1
ATOM 1826 C C . ALA A 1 261 ? 8.652 -15.529 -15.611 1.00 76.88 261 ALA A C 1
ATOM 1828 O O . ALA A 1 261 ? 9.114 -16.670 -15.548 1.00 76.88 261 ALA A O 1
ATOM 1829 N N . GLY A 1 262 ? 8.535 -14.747 -14.532 1.00 84.81 262 GLY A N 1
ATOM 1830 C CA . GLY A 1 262 ? 8.937 -15.135 -13.183 1.00 84.81 262 GLY A CA 1
ATOM 1831 C C . GLY A 1 262 ? 7.841 -15.838 -12.375 1.00 84.81 262 GLY A C 1
ATOM 1832 O O . GLY A 1 262 ? 6.883 -16.397 -12.904 1.00 84.81 262 GLY A O 1
ATOM 1833 N N . THR A 1 263 ? 8.000 -15.820 -11.052 1.00 89.81 263 THR A N 1
ATOM 1834 C CA . THR A 1 263 ? 7.037 -16.376 -10.094 1.00 89.81 263 THR A CA 1
ATOM 1835 C C . THR A 1 263 ? 6.087 -15.293 -9.597 1.00 89.81 263 THR A C 1
ATOM 1837 O O . THR A 1 263 ? 6.518 -14.350 -8.935 1.00 89.81 263 THR A O 1
ATOM 1840 N N . THR A 1 264 ? 4.793 -15.452 -9.864 1.00 93.38 264 THR A N 1
ATOM 1841 C CA . THR A 1 264 ? 3.739 -14.619 -9.271 1.00 93.38 264 THR A CA 1
ATOM 1842 C C . THR A 1 264 ? 3.280 -15.224 -7.947 1.00 93.38 264 THR A C 1
ATOM 1844 O O . THR A 1 264 ? 2.816 -16.365 -7.901 1.00 93.38 264 THR A O 1
ATOM 1847 N N . VAL A 1 265 ? 3.409 -14.465 -6.861 1.00 96.25 265 VAL A N 1
ATOM 1848 C CA . VAL A 1 265 ? 2.968 -14.838 -5.518 1.00 96.25 265 VAL A CA 1
ATOM 1849 C C . VAL A 1 265 ? 1.646 -14.150 -5.210 1.00 96.25 265 VAL A C 1
ATOM 1851 O O . VAL A 1 265 ? 1.565 -12.928 -5.152 1.00 96.25 265 VAL A O 1
ATOM 1854 N N . LYS A 1 266 ? 0.614 -14.949 -4.955 1.00 97.31 266 LYS A N 1
ATOM 1855 C CA . LYS A 1 266 ? -0.715 -14.447 -4.605 1.00 97.31 266 LYS A CA 1
ATOM 1856 C C . LYS A 1 266 ? -0.810 -14.172 -3.111 1.00 97.31 266 LYS A C 1
ATOM 1858 O O . LYS A 1 266 ? -0.468 -15.042 -2.309 1.00 97.31 266 LYS A O 1
ATOM 1863 N N . ILE A 1 267 ? -1.307 -13.002 -2.733 1.00 98.50 267 ILE A N 1
ATOM 1864 C CA . ILE A 1 267 ? -1.543 -12.607 -1.339 1.00 98.50 267 ILE A CA 1
ATOM 1865 C C . ILE A 1 267 ? -3.025 -12.282 -1.194 1.00 98.50 267 ILE A C 1
ATOM 1867 O O . ILE A 1 267 ? -3.570 -11.522 -1.978 1.00 98.50 267 ILE A O 1
ATOM 1871 N N . GLY A 1 268 ? -3.713 -12.868 -0.218 1.00 97.56 268 GLY A N 1
ATOM 1872 C CA . GLY A 1 268 ? -5.103 -12.495 0.042 1.00 97.56 268 GLY A CA 1
ATOM 1873 C C . GLY A 1 268 ? -5.175 -11.164 0.785 1.00 97.56 268 GLY A C 1
ATOM 1874 O O . GLY A 1 268 ? -4.390 -10.951 1.703 1.00 97.56 268 GLY A O 1
ATOM 1875 N N . PHE A 1 269 ? -6.137 -10.308 0.453 1.00 97.25 269 PHE A N 1
ATOM 1876 C CA . PHE A 1 269 ? -6.459 -9.117 1.239 1.00 97.25 269 PHE A CA 1
ATOM 1877 C C . PHE A 1 269 ? -7.920 -9.164 1.679 1.00 97.25 269 PHE A C 1
ATOM 1879 O O . PHE A 1 269 ? -8.829 -9.064 0.859 1.00 97.25 269 PHE A O 1
ATOM 1886 N N . MET A 1 270 ? -8.159 -9.331 2.976 1.00 94.81 270 MET A N 1
ATOM 1887 C CA . MET A 1 270 ? -9.501 -9.373 3.547 1.00 94.81 270 MET A CA 1
ATOM 1888 C C . MET A 1 270 ? -9.861 -8.030 4.178 1.00 94.81 270 MET A C 1
ATOM 1890 O O . MET A 1 270 ? -9.406 -7.726 5.279 1.00 94.81 270 MET A O 1
ATOM 1894 N N . GLY A 1 271 ? -10.723 -7.263 3.508 1.00 89.19 271 GLY A N 1
ATOM 1895 C CA . GLY A 1 271 ? -11.348 -6.053 4.052 1.00 89.19 271 GLY A CA 1
ATOM 1896 C C . GLY A 1 271 ? -12.862 -6.189 4.140 1.00 89.19 271 GLY A C 1
ATOM 1897 O O . GLY A 1 271 ? -13.426 -7.202 3.738 1.00 89.19 271 GLY A O 1
ATOM 1898 N N . ASP A 1 272 ? -13.540 -5.228 4.756 1.00 88.31 272 ASP A N 1
ATOM 1899 C CA . ASP A 1 272 ? -15.005 -5.207 4.793 1.00 88.31 272 ASP A CA 1
ATOM 1900 C C . ASP A 1 272 ? -15.533 -4.451 3.576 1.00 88.31 272 ASP A C 1
ATOM 1902 O O . ASP A 1 272 ? -15.328 -3.248 3.495 1.00 88.31 272 ASP A O 1
ATOM 1906 N N . ILE A 1 273 ? -16.162 -5.152 2.630 1.00 85.75 273 ILE A N 1
ATOM 1907 C CA . ILE A 1 273 ? -16.633 -4.563 1.367 1.00 85.75 273 ILE A CA 1
ATOM 1908 C C . ILE A 1 273 ? -18.125 -4.236 1.445 1.00 85.75 273 ILE A C 1
ATOM 1910 O O . ILE A 1 273 ? -18.586 -3.282 0.824 1.00 85.75 273 ILE A O 1
ATOM 1914 N N . THR A 1 274 ? -18.899 -5.040 2.180 1.00 85.06 274 THR A N 1
ATOM 1915 C CA . THR A 1 274 ? -20.367 -5.009 2.091 1.00 85.06 274 THR A CA 1
ATOM 1916 C C . THR A 1 274 ? -21.087 -4.747 3.405 1.00 85.06 274 THR A C 1
ATOM 1918 O O . THR A 1 274 ? -22.292 -4.475 3.375 1.00 85.06 274 THR A O 1
ATOM 1921 N N . SER A 1 275 ? -20.416 -4.834 4.561 1.00 85.69 275 SER A N 1
ATOM 1922 C CA . SER A 1 275 ? -21.122 -4.692 5.832 1.00 85.69 275 SER A CA 1
ATOM 1923 C C . SER A 1 275 ? -21.487 -3.233 6.129 1.00 85.69 275 SER A C 1
ATOM 1925 O O . SER A 1 275 ? -20.754 -2.310 5.782 1.00 85.69 275 SER A O 1
ATOM 1927 N N . PRO A 1 276 ? -22.590 -2.988 6.853 1.00 79.12 276 PRO A N 1
ATOM 1928 C CA . PRO A 1 276 ? -22.952 -1.639 7.275 1.00 79.12 276 PRO A CA 1
ATOM 1929 C C . PRO A 1 276 ? -22.052 -1.089 8.396 1.00 79.12 276 PRO A C 1
ATOM 1931 O O . PRO A 1 276 ? -22.302 0.017 8.861 1.00 79.12 276 PRO A O 1
ATOM 1934 N N . ALA A 1 277 ? -21.075 -1.859 8.893 1.00 83.12 277 ALA A N 1
ATOM 1935 C CA . ALA A 1 277 ? -20.264 -1.477 10.044 1.00 83.12 277 ALA A CA 1
ATOM 1936 C C . ALA A 1 277 ? -19.108 -0.545 9.665 1.00 83.12 277 ALA A C 1
ATOM 1938 O O . ALA A 1 277 ? -18.962 0.502 10.298 1.00 83.12 277 ALA A O 1
ATOM 1939 N N . ILE A 1 278 ? -18.289 -0.950 8.682 1.00 84.62 278 ILE A N 1
ATOM 1940 C CA . ILE A 1 278 ? -17.064 -0.233 8.289 1.00 84.62 278 ILE A CA 1
ATOM 1941 C C . ILE A 1 278 ? -16.765 -0.290 6.772 1.00 84.62 278 ILE A C 1
ATOM 1943 O O . ILE A 1 278 ? -15.624 -0.053 6.365 1.00 84.62 278 ILE A O 1
ATOM 1947 N N . ALA A 1 279 ? -17.737 -0.637 5.913 1.00 83.31 279 ALA A N 1
ATOM 1948 C CA . ALA A 1 279 ? -17.506 -0.723 4.462 1.00 83.31 279 ALA A CA 1
ATOM 1949 C C . ALA A 1 279 ? -17.127 0.622 3.812 1.00 83.31 279 ALA A C 1
ATOM 1951 O O . ALA A 1 279 ? -16.519 0.647 2.744 1.00 83.31 279 ALA A O 1
ATOM 1952 N N . ASP A 1 280 ? -17.414 1.744 4.475 1.00 76.75 280 ASP A N 1
ATOM 1953 C CA . ASP A 1 280 ? -16.941 3.083 4.111 1.00 76.75 280 ASP A CA 1
ATOM 1954 C C . ASP A 1 280 ? -15.404 3.191 4.091 1.00 76.75 280 ASP A C 1
ATOM 1956 O O . ASP A 1 280 ? -14.848 3.992 3.339 1.00 76.75 280 ASP A O 1
ATOM 1960 N N . LEU A 1 281 ? -14.697 2.343 4.848 1.00 81.50 281 LEU A N 1
ATOM 1961 C CA . LEU A 1 281 ? -13.232 2.312 4.892 1.00 81.50 281 LEU A CA 1
ATOM 1962 C C . LEU A 1 281 ? -12.598 1.454 3.784 1.00 81.50 281 LEU A C 1
ATOM 1964 O O . LEU A 1 281 ? -11.380 1.509 3.591 1.00 81.50 281 LEU A O 1
ATOM 1968 N N . TRP A 1 282 ? -13.387 0.673 3.037 1.00 83.38 282 TRP A N 1
ATOM 1969 C CA . TRP A 1 282 ? -12.875 -0.276 2.043 1.00 83.38 282 TRP A CA 1
ATOM 1970 C C . TRP A 1 282 ? -11.977 0.376 0.993 1.00 83.38 282 TRP A C 1
ATOM 1972 O O . TRP A 1 282 ? -10.873 -0.106 0.745 1.00 83.38 282 TRP A O 1
ATOM 1982 N N . ALA A 1 283 ? -12.418 1.500 0.419 1.00 79.56 283 ALA A N 1
ATOM 1983 C CA . ALA A 1 283 ? -11.662 2.210 -0.611 1.00 79.56 283 ALA A CA 1
ATOM 1984 C C . ALA A 1 283 ? -10.274 2.633 -0.103 1.00 79.56 283 ALA A C 1
ATOM 1986 O O . ALA A 1 283 ? -9.280 2.502 -0.813 1.00 79.56 283 ALA A O 1
ATOM 1987 N N . SER A 1 284 ? -10.191 3.071 1.156 1.00 82.06 284 SER A N 1
ATOM 1988 C CA . SER A 1 284 ? -8.919 3.424 1.783 1.00 82.06 284 SER A CA 1
ATOM 1989 C C . SER A 1 284 ? -8.004 2.205 1.932 1.00 82.06 284 SER A C 1
ATOM 1991 O O . SER A 1 284 ? -6.807 2.299 1.680 1.00 82.06 284 SER A O 1
ATOM 1993 N N . PHE A 1 285 ? -8.536 1.051 2.336 1.00 85.88 285 PHE A N 1
ATOM 1994 C CA . PHE A 1 285 ? -7.732 -0.168 2.442 1.00 85.88 285 PHE A CA 1
ATOM 1995 C C . PHE A 1 285 ? -7.269 -0.683 1.080 1.00 85.88 285 PHE A C 1
ATOM 1997 O O . PHE A 1 285 ? -6.156 -1.200 0.980 1.00 85.88 285 PHE A O 1
ATOM 2004 N N . ALA A 1 286 ? -8.088 -0.492 0.044 1.00 82.06 286 ALA A N 1
ATOM 2005 C CA . ALA A 1 286 ? -7.744 -0.870 -1.314 1.00 82.06 286 ALA A CA 1
ATOM 2006 C C . ALA A 1 286 ? -6.545 -0.081 -1.851 1.00 82.06 286 ALA A C 1
ATOM 2008 O O . ALA A 1 286 ? -5.564 -0.677 -2.288 1.00 82.06 286 ALA A O 1
ATOM 2009 N N . VAL A 1 287 ? -6.564 1.246 -1.693 1.00 80.00 287 VAL A N 1
ATOM 2010 C CA . VAL A 1 287 ? -5.416 2.105 -2.025 1.00 80.00 287 VAL A CA 1
ATOM 2011 C C . VAL A 1 287 ? -4.164 1.667 -1.254 1.00 80.00 287 VAL A C 1
ATOM 2013 O O . VAL A 1 287 ? -3.088 1.538 -1.836 1.00 80.00 287 VAL A O 1
ATOM 2016 N N . SER A 1 288 ? -4.286 1.373 0.046 1.00 86.19 288 SER A N 1
ATOM 2017 C CA . SER A 1 288 ? -3.147 0.944 0.868 1.00 86.19 288 SER A CA 1
ATOM 2018 C C . SER A 1 288 ? -2.449 -0.313 0.346 1.00 86.19 288 SER A C 1
ATOM 2020 O O . SER A 1 288 ? -1.217 -0.321 0.258 1.00 86.19 288 SER A O 1
ATOM 2022 N N . TYR A 1 289 ? -3.193 -1.378 0.018 1.00 87.25 289 TYR A N 1
ATOM 2023 C CA . TYR A 1 289 ? -2.556 -2.602 -0.478 1.00 87.25 289 TYR A CA 1
ATOM 2024 C C . TYR A 1 289 ? -2.037 -2.438 -1.909 1.00 87.25 289 TYR A C 1
ATOM 2026 O O . TYR A 1 289 ? -1.011 -3.030 -2.224 1.00 87.25 289 TYR A O 1
ATOM 2034 N N . SER A 1 290 ? -2.659 -1.600 -2.748 1.00 81.75 290 SER A N 1
ATOM 2035 C CA . SER A 1 290 ? -2.172 -1.307 -4.106 1.00 81.75 290 SER A CA 1
ATOM 2036 C C . SER A 1 290 ? -0.821 -0.583 -4.099 1.00 81.75 290 SER A C 1
ATOM 2038 O O . SER A 1 290 ? 0.085 -0.932 -4.865 1.00 81.75 290 SER A O 1
ATOM 2040 N N . ILE A 1 291 ? -0.638 0.385 -3.188 1.00 81.50 291 ILE A N 1
ATOM 2041 C CA . ILE A 1 291 ? 0.667 1.035 -2.975 1.00 81.50 291 ILE A CA 1
ATOM 2042 C C . ILE A 1 291 ? 1.686 -0.016 -2.514 1.00 81.50 291 ILE A C 1
ATOM 2044 O O . ILE A 1 291 ? 2.793 -0.086 -3.051 1.00 81.50 291 ILE A O 1
ATOM 2048 N N . ALA A 1 292 ? 1.321 -0.853 -1.538 1.00 89.31 292 ALA A N 1
ATOM 2049 C CA . ALA A 1 292 ? 2.209 -1.888 -1.011 1.00 89.31 292 ALA A CA 1
ATOM 2050 C C . ALA A 1 292 ? 2.617 -2.918 -2.076 1.00 89.31 292 ALA A C 1
ATOM 2052 O O . ALA A 1 292 ? 3.796 -3.261 -2.169 1.00 89.31 292 ALA A O 1
ATOM 2053 N N . GLU A 1 293 ? 1.670 -3.379 -2.894 1.00 88.06 293 GLU A N 1
ATOM 2054 C CA . GLU A 1 293 ? 1.905 -4.291 -4.012 1.00 88.06 293 GLU A CA 1
ATOM 2055 C C . GLU A 1 293 ? 2.898 -3.691 -5.005 1.00 88.06 293 GLU A C 1
ATOM 2057 O O . GLU A 1 293 ? 3.881 -4.339 -5.367 1.00 88.06 293 GLU A O 1
ATOM 2062 N N . THR A 1 294 ? 2.691 -2.430 -5.390 1.00 83.88 294 THR A N 1
ATOM 2063 C CA . THR A 1 294 ? 3.561 -1.745 -6.351 1.00 83.88 294 THR A CA 1
ATOM 2064 C C . THR A 1 294 ? 4.992 -1.623 -5.824 1.00 83.88 294 THR A C 1
ATOM 2066 O O . THR A 1 294 ? 5.940 -1.999 -6.516 1.00 83.88 294 THR A O 1
ATOM 2069 N N . LEU A 1 295 ? 5.167 -1.197 -4.569 1.00 84.88 295 LEU A N 1
ATOM 2070 C CA . LEU A 1 295 ? 6.493 -1.107 -3.950 1.00 84.88 295 LEU A CA 1
ATOM 2071 C C . LEU A 1 295 ? 7.165 -2.479 -3.813 1.00 84.88 295 LEU A C 1
ATOM 2073 O O . LEU A 1 295 ? 8.352 -2.617 -4.109 1.00 84.88 295 LEU A O 1
ATOM 2077 N N . ALA A 1 296 ? 6.419 -3.502 -3.392 1.00 90.88 296 ALA A N 1
ATOM 2078 C CA . ALA A 1 296 ? 6.945 -4.858 -3.280 1.00 90.88 296 ALA A CA 1
ATOM 2079 C C . ALA A 1 296 ? 7.367 -5.415 -4.650 1.00 90.88 296 ALA A C 1
ATOM 2081 O O . ALA A 1 296 ? 8.410 -6.064 -4.759 1.00 90.88 296 ALA A O 1
ATOM 2082 N N . ASN A 1 297 ? 6.608 -5.105 -5.704 1.00 89.38 297 ASN A N 1
ATOM 2083 C CA . ASN A 1 297 ? 6.943 -5.466 -7.075 1.00 89.38 297 ASN A CA 1
ATOM 2084 C C . ASN A 1 297 ? 8.205 -4.757 -7.562 1.00 89.38 297 ASN A C 1
ATOM 2086 O O . ASN A 1 297 ? 9.081 -5.428 -8.099 1.00 89.38 297 ASN A O 1
ATOM 2090 N N . HIS A 1 298 ? 8.388 -3.460 -7.300 1.00 87.31 298 HIS A N 1
ATOM 2091 C CA . HIS A 1 298 ? 9.642 -2.773 -7.643 1.00 87.31 298 HIS A CA 1
ATOM 2092 C C . HIS A 1 298 ? 10.871 -3.465 -7.035 1.00 87.31 298 HIS A C 1
ATOM 2094 O O . HIS A 1 298 ? 11.873 -3.680 -7.726 1.00 87.31 298 HIS A O 1
ATOM 2100 N N . ILE A 1 299 ? 10.758 -3.891 -5.771 1.00 88.75 299 ILE A N 1
ATOM 2101 C CA . ILE A 1 299 ? 11.823 -4.598 -5.051 1.00 88.75 299 ILE A CA 1
ATOM 2102 C C . ILE A 1 299 ? 12.126 -5.966 -5.682 1.00 88.75 299 ILE A C 1
ATOM 2104 O O . ILE A 1 299 ? 13.291 -6.344 -5.836 1.00 88.75 299 ILE A O 1
ATOM 2108 N N . ALA A 1 300 ? 11.085 -6.732 -6.009 1.00 90.06 300 ALA A N 1
ATOM 2109 C CA . ALA A 1 300 ? 11.204 -8.153 -6.320 1.00 90.06 300 ALA A CA 1
ATOM 2110 C C . ALA A 1 300 ? 11.317 -8.472 -7.824 1.00 90.06 300 ALA A C 1
ATOM 2112 O O . ALA A 1 300 ? 11.855 -9.526 -8.181 1.00 90.06 300 ALA A O 1
ATOM 2113 N N . TYR A 1 301 ? 10.877 -7.568 -8.707 1.00 86.56 301 TYR A N 1
ATOM 2114 C CA . TYR A 1 301 ? 10.698 -7.832 -10.142 1.00 86.56 301 TYR A CA 1
ATOM 2115 C C . TYR A 1 301 ? 11.978 -8.317 -10.829 1.00 86.56 301 TYR A C 1
ATOM 2117 O O . TYR A 1 301 ? 11.980 -9.340 -11.514 1.00 86.56 301 TYR A O 1
ATOM 2125 N N . ASN A 1 302 ? 13.107 -7.645 -10.579 1.00 83.81 302 ASN A N 1
ATOM 2126 C CA . ASN A 1 302 ? 14.397 -8.008 -11.183 1.00 83.81 302 ASN A CA 1
ATOM 2127 C C . ASN A 1 302 ? 14.943 -9.355 -10.682 1.00 83.81 302 ASN A C 1
ATOM 2129 O O . ASN A 1 302 ? 15.818 -9.939 -11.316 1.00 83.81 302 ASN A O 1
ATOM 2133 N N . GLN A 1 303 ? 14.396 -9.869 -9.579 1.00 84.56 303 GLN A N 1
ATOM 2134 C CA . GLN A 1 303 ? 14.709 -11.185 -9.029 1.00 84.56 303 GLN A CA 1
ATOM 2135 C C . GLN A 1 303 ? 13.727 -12.261 -9.518 1.00 84.56 303 GLN A C 1
ATOM 2137 O O . GLN A 1 303 ? 13.725 -13.378 -9.001 1.00 84.56 303 GLN A O 1
ATOM 2142 N N . GLY A 1 304 ? 12.896 -11.938 -10.516 1.00 85.69 304 GLY A N 1
ATOM 2143 C CA . GLY A 1 304 ? 11.934 -12.856 -11.112 1.00 85.69 304 GLY A CA 1
ATOM 2144 C C . GLY A 1 304 ? 10.765 -13.180 -10.188 1.00 85.69 304 GLY A C 1
ATOM 2145 O O . GLY A 1 304 ? 10.193 -14.264 -10.307 1.00 85.69 304 GLY A O 1
ATOM 2146 N N . VAL A 1 305 ? 10.407 -12.278 -9.269 1.00 90.88 305 VAL A N 1
ATOM 2147 C CA . VAL A 1 305 ? 9.233 -12.419 -8.397 1.00 90.88 305 VAL A CA 1
ATOM 2148 C C . VAL A 1 305 ? 8.330 -11.194 -8.530 1.00 90.88 305 VAL A C 1
ATOM 2150 O O . VAL A 1 305 ? 8.816 -10.070 -8.530 1.00 90.88 305 VAL A O 1
ATOM 2153 N N . GLN A 1 306 ? 7.022 -11.424 -8.618 1.00 92.06 306 GLN A N 1
ATOM 2154 C CA . GLN A 1 306 ? 6.004 -10.382 -8.491 1.00 92.06 306 GLN A CA 1
ATOM 2155 C C . GLN A 1 306 ? 4.892 -10.849 -7.544 1.00 92.06 306 GLN A C 1
ATOM 2157 O O . GLN A 1 306 ? 4.728 -12.047 -7.307 1.00 92.06 306 GLN A O 1
ATOM 2162 N N . PHE A 1 307 ? 4.111 -9.911 -7.037 1.00 93.94 307 PHE A N 1
ATOM 2163 C CA . PHE A 1 307 ? 2.990 -10.090 -6.132 1.00 93.94 307 PHE A CA 1
ATOM 2164 C C . PHE A 1 307 ? 1.695 -9.677 -6.823 1.00 93.94 307 PHE A C 1
ATOM 2166 O O . PHE A 1 307 ? 1.700 -8.758 -7.636 1.00 93.94 307 PHE A O 1
ATOM 2173 N N . GLU A 1 308 ? 0.617 -10.373 -6.474 1.00 91.25 308 GLU A N 1
ATOM 2174 C CA . GLU A 1 308 ? -0.761 -10.087 -6.882 1.00 91.25 308 GLU A CA 1
ATOM 2175 C C . GLU A 1 308 ? -1.630 -10.157 -5.620 1.00 91.25 308 GLU A C 1
ATOM 2177 O O . GLU A 1 308 ? -1.717 -11.222 -4.988 1.00 91.25 308 GLU A O 1
ATOM 2182 N N . PHE A 1 309 ? -2.258 -9.045 -5.228 1.00 90.38 309 PHE A N 1
ATOM 2183 C CA . PHE A 1 309 ? -3.208 -9.039 -4.119 1.00 90.38 309 PHE A CA 1
ATOM 2184 C C . PHE A 1 309 ? -4.608 -9.438 -4.597 1.00 90.38 309 PHE A C 1
ATOM 2186 O O . PHE A 1 309 ? -5.168 -8.878 -5.536 1.00 90.38 309 PHE A O 1
ATOM 2193 N N . ILE A 1 310 ? -5.205 -10.414 -3.915 1.00 89.31 310 ILE A N 1
ATOM 2194 C CA . ILE A 1 310 ? -6.543 -10.930 -4.201 1.00 89.31 310 ILE A CA 1
ATOM 2195 C C . ILE A 1 310 ? -7.499 -10.403 -3.128 1.00 89.31 310 ILE A C 1
ATOM 2197 O O . ILE A 1 310 ? -7.472 -10.913 -2.000 1.00 89.31 310 ILE A O 1
ATOM 2201 N N . PRO A 1 311 ? -8.345 -9.404 -3.440 1.00 88.00 311 PRO A N 1
ATOM 2202 C CA . PRO A 1 311 ? -9.297 -8.869 -2.480 1.00 88.00 311 PRO A CA 1
ATOM 2203 C C . PRO A 1 311 ? -10.393 -9.893 -2.167 1.00 88.00 311 PRO A C 1
ATOM 2205 O O . PRO A 1 311 ? -10.844 -10.642 -3.039 1.00 88.00 311 PRO A O 1
ATOM 2208 N N . ALA A 1 312 ? -10.849 -9.918 -0.918 1.00 88.56 312 ALA A N 1
ATOM 2209 C CA . ALA A 1 312 ? -11.951 -10.761 -0.480 1.00 88.56 312 ALA A CA 1
ATOM 2210 C C . ALA A 1 312 ? -12.781 -10.076 0.609 1.00 88.56 312 ALA A C 1
ATOM 2212 O O . ALA A 1 312 ? -12.243 -9.461 1.531 1.00 88.56 312 ALA A O 1
ATOM 2213 N N . ASP A 1 313 ? -14.103 -10.224 0.517 1.00 92.00 313 ASP A N 1
ATOM 2214 C CA . ASP A 1 313 ? -15.028 -9.595 1.452 1.00 92.00 313 ASP A CA 1
ATOM 2215 C C . ASP A 1 313 ? -15.066 -10.341 2.786 1.00 92.00 313 ASP A C 1
ATOM 2217 O O . ASP A 1 313 ? -15.358 -11.538 2.851 1.00 92.00 313 ASP A O 1
ATOM 2221 N N . SER A 1 314 ? -14.777 -9.622 3.860 1.00 92.69 314 SER A N 1
ATOM 2222 C CA . SER A 1 314 ? -14.893 -10.100 5.230 1.00 92.69 314 SER A CA 1
ATOM 2223 C C . SER A 1 314 ? -16.253 -9.787 5.859 1.00 92.69 314 SER A C 1
ATOM 2225 O O . SER A 1 314 ? -16.549 -10.333 6.921 1.00 92.69 314 SER A O 1
ATOM 2227 N N . ALA A 1 315 ? -17.062 -8.912 5.248 1.00 89.31 315 ALA A N 1
ATOM 2228 C CA . ALA A 1 315 ? -18.379 -8.481 5.723 1.00 89.31 315 ALA A CA 1
ATOM 2229 C C . ALA A 1 315 ? -18.430 -8.234 7.245 1.00 89.31 315 ALA A C 1
ATOM 2231 O O . ALA A 1 315 ? -19.375 -8.641 7.925 1.00 89.31 315 ALA A O 1
ATOM 2232 N N . CYS A 1 316 ? -17.347 -7.674 7.794 1.00 90.50 316 CYS A N 1
ATOM 2233 C CA . CYS A 1 316 ? -17.101 -7.460 9.222 1.00 90.50 316 CYS A CA 1
ATOM 2234 C C . CYS A 1 316 ? -17.500 -8.631 10.156 1.00 90.50 316 CYS A C 1
ATOM 2236 O O . CYS A 1 316 ? -17.835 -8.429 11.323 1.00 90.50 316 CYS A O 1
ATOM 2238 N N . GLY A 1 317 ? -17.423 -9.881 9.685 1.00 85.56 317 GLY A N 1
ATOM 2239 C CA . GLY A 1 317 ? -17.685 -11.067 10.506 1.00 85.56 317 GLY A CA 1
ATOM 2240 C C . GLY A 1 317 ? -18.988 -11.809 10.212 1.00 85.56 317 GLY A C 1
ATOM 2241 O O . GLY A 1 317 ? -19.333 -12.696 10.996 1.00 85.56 317 GLY A O 1
ATOM 2242 N N . ASP A 1 318 ? -19.695 -11.521 9.109 1.00 90.50 318 ASP A N 1
ATOM 2243 C CA . ASP A 1 318 ? -20.766 -12.417 8.649 1.00 90.50 318 ASP A CA 1
ATOM 2244 C C . ASP A 1 318 ? -20.203 -13.827 8.422 1.00 90.50 318 ASP A C 1
ATOM 2246 O O . ASP A 1 318 ? -19.324 -14.057 7.586 1.00 90.50 318 ASP A O 1
ATOM 2250 N N . ALA A 1 319 ? -20.716 -14.793 9.184 1.00 88.31 319 ALA A N 1
ATOM 2251 C CA . ALA A 1 319 ? -20.149 -16.134 9.230 1.00 88.31 319 ALA A CA 1
ATOM 2252 C C . ALA A 1 319 ? -20.180 -16.850 7.869 1.00 88.31 319 ALA A C 1
ATOM 2254 O O . ALA A 1 319 ? -19.314 -17.682 7.597 1.00 88.31 319 ALA A O 1
ATOM 2255 N N . SER A 1 320 ? -21.172 -16.554 7.024 1.00 91.12 320 SER A N 1
ATOM 2256 C CA . SER A 1 320 ? -21.308 -17.188 5.714 1.00 91.12 320 SER A CA 1
ATOM 2257 C C . SER A 1 320 ? -20.360 -16.575 4.688 1.00 91.12 320 SER A C 1
ATOM 2259 O O . SER A 1 320 ? -19.690 -17.315 3.964 1.00 91.12 320 SER A O 1
ATOM 2261 N N . ILE A 1 321 ? -20.251 -15.244 4.676 1.00 93.19 321 ILE A N 1
ATOM 2262 C CA . ILE A 1 321 ? -19.398 -14.509 3.744 1.00 93.19 321 ILE A CA 1
ATOM 2263 C C . ILE A 1 321 ? -17.926 -14.735 4.091 1.00 93.19 321 ILE A C 1
ATOM 2265 O O . ILE A 1 321 ? -17.172 -15.161 3.221 1.00 93.19 321 ILE A O 1
ATOM 2269 N N . VAL A 1 322 ? -17.521 -14.584 5.361 1.00 94.81 322 VAL A N 1
ATOM 2270 C CA . VAL A 1 322 ? -16.122 -14.805 5.778 1.00 94.81 322 VAL A CA 1
ATOM 2271 C C . VAL A 1 322 ? -15.650 -16.214 5.432 1.00 94.81 322 VAL A C 1
ATOM 2273 O O . VAL A 1 322 ? -14.558 -16.380 4.889 1.00 94.81 322 VAL A O 1
ATOM 2276 N N . ALA A 1 323 ? -16.461 -17.237 5.718 1.00 93.56 323 ALA A N 1
ATOM 2277 C CA . ALA A 1 323 ? -16.094 -18.620 5.425 1.00 93.56 323 ALA A CA 1
ATOM 2278 C C . ALA A 1 323 ? -15.949 -18.865 3.913 1.00 93.56 323 ALA A C 1
ATOM 2280 O O . ALA A 1 323 ? -15.001 -19.527 3.486 1.00 93.56 323 ALA A O 1
ATOM 2281 N N . ALA A 1 324 ? -16.862 -18.320 3.101 1.00 94.56 324 ALA A N 1
ATOM 2282 C CA . ALA A 1 324 ? -16.804 -18.436 1.647 1.00 94.56 324 ALA A CA 1
ATOM 2283 C C . ALA A 1 324 ? -15.582 -17.708 1.063 1.00 94.56 324 ALA A C 1
ATOM 2285 O O . ALA A 1 324 ? -14.841 -18.297 0.275 1.00 94.56 324 ALA A O 1
ATOM 2286 N N . SER A 1 325 ? -15.336 -16.471 1.494 1.00 95.44 325 SER A N 1
ATOM 2287 C CA . SER A 1 325 ? -14.200 -15.644 1.082 1.00 95.44 325 SER A CA 1
ATOM 2288 C C . SER A 1 325 ? -12.859 -16.265 1.473 1.00 95.44 325 SER A C 1
ATOM 2290 O O . SER A 1 325 ? -11.969 -16.394 0.634 1.00 95.44 325 SER A O 1
ATOM 2292 N N . ALA A 1 326 ? -12.721 -16.745 2.713 1.00 97.75 326 ALA A N 1
ATOM 2293 C CA . ALA A 1 326 ? -11.507 -17.426 3.155 1.00 97.75 326 ALA A CA 1
ATOM 2294 C C . ALA A 1 326 ? -11.249 -18.704 2.338 1.00 97.75 326 ALA A C 1
ATOM 2296 O O . ALA A 1 326 ? -10.132 -18.938 1.875 1.00 97.75 326 ALA A O 1
ATOM 2297 N N . GLN A 1 327 ? -12.287 -19.508 2.077 1.00 97.62 327 GLN A N 1
ATOM 2298 C CA . GLN A 1 327 ? -12.155 -20.708 1.248 1.00 97.62 327 GLN A CA 1
ATOM 2299 C C . GLN A 1 327 ? -11.809 -20.380 -0.213 1.00 97.62 327 GLN A C 1
ATOM 2301 O O . GLN A 1 327 ? -11.078 -21.144 -0.854 1.00 97.62 327 GLN A O 1
ATOM 2306 N N . ALA A 1 328 ? -12.305 -19.262 -0.749 1.00 95.62 328 ALA A N 1
ATOM 2307 C CA . ALA A 1 328 ? -11.945 -18.784 -2.079 1.00 95.62 328 ALA A CA 1
ATOM 2308 C C . ALA A 1 328 ? -10.454 -18.424 -2.153 1.00 95.62 328 ALA A C 1
ATOM 2310 O O . ALA A 1 328 ? -9.777 -18.877 -3.074 1.00 95.62 328 ALA A O 1
ATOM 2311 N N . LEU A 1 329 ? -9.917 -17.727 -1.146 1.00 97.06 329 LEU A N 1
ATOM 2312 C CA . LEU A 1 329 ? -8.488 -17.404 -1.059 1.00 97.06 329 LEU A CA 1
ATOM 2313 C C . LEU A 1 329 ? -7.608 -18.657 -0.926 1.00 97.06 329 LEU A C 1
ATOM 2315 O O . LEU A 1 329 ? -6.619 -18.790 -1.646 1.00 97.06 329 LEU A O 1
ATOM 2319 N N . VAL A 1 330 ? -8.005 -19.630 -0.094 1.00 98.38 330 VAL A N 1
ATOM 2320 C CA . VAL A 1 330 ? -7.331 -20.945 -0.027 1.00 98.38 330 VAL A CA 1
ATOM 2321 C C . VAL A 1 330 ? -7.302 -21.604 -1.410 1.00 98.38 330 VAL A C 1
ATOM 2323 O O . VAL A 1 330 ? -6.266 -22.100 -1.849 1.00 98.38 330 VAL A O 1
ATOM 2326 N N . SER A 1 331 ? -8.433 -21.592 -2.119 1.00 97.12 331 SER A N 1
ATOM 2327 C CA . SER A 1 331 ? -8.559 -22.209 -3.447 1.00 97.12 331 SER A CA 1
ATOM 2328 C C . SER A 1 331 ? -7.765 -21.462 -4.523 1.00 97.12 331 SER A C 1
ATOM 2330 O O . SER A 1 331 ? -7.306 -22.083 -5.479 1.00 97.12 331 SER A O 1
ATOM 2332 N N . ALA A 1 332 ? -7.578 -20.150 -4.359 1.00 94.69 332 ALA A N 1
ATOM 2333 C CA . ALA A 1 332 ? -6.742 -19.318 -5.218 1.00 94.69 332 ALA A CA 1
ATOM 2334 C C . ALA A 1 332 ? -5.236 -19.559 -5.009 1.00 94.69 332 ALA A C 1
ATOM 2336 O O . ALA A 1 332 ? -4.433 -19.098 -5.821 1.00 94.69 332 ALA A O 1
ATOM 2337 N N . GLY A 1 333 ? -4.855 -20.302 -3.962 1.00 97.00 333 GLY A N 1
ATOM 2338 C CA . GLY A 1 333 ? -3.467 -20.654 -3.676 1.00 97.00 333 GLY A CA 1
ATOM 2339 C C . GLY A 1 333 ? -2.650 -19.487 -3.128 1.00 97.00 333 GLY A C 1
ATOM 2340 O O . GLY A 1 333 ? -1.472 -19.373 -3.461 1.00 97.00 333 GLY A O 1
ATOM 2341 N N . VAL A 1 334 ? -3.266 -18.611 -2.325 1.00 98.38 334 VAL A N 1
ATOM 2342 C CA . VAL A 1 334 ? -2.541 -17.502 -1.688 1.00 98.38 334 VAL A CA 1
ATOM 2343 C C . VAL A 1 334 ? -1.458 -18.019 -0.738 1.00 98.38 334 VAL A C 1
ATOM 2345 O O . VAL A 1 334 ? -1.650 -19.012 -0.035 1.00 98.38 334 VAL A O 1
ATOM 2348 N N . TRP A 1 335 ? -0.317 -17.333 -0.703 1.00 98.00 335 TRP A N 1
ATOM 2349 C CA . TRP A 1 335 ? 0.794 -17.655 0.193 1.00 98.00 335 TRP A CA 1
ATOM 2350 C C . TRP A 1 335 ? 0.509 -17.244 1.641 1.00 98.00 335 TRP A C 1
ATOM 2352 O O . TRP A 1 335 ? 0.869 -17.959 2.572 1.00 98.00 335 TRP A O 1
ATOM 2362 N N . GLY A 1 336 ? -0.159 -16.105 1.818 1.00 98.56 336 GLY A N 1
ATOM 2363 C CA . GLY A 1 336 ? -0.540 -15.521 3.099 1.00 98.56 336 GLY A CA 1
ATOM 2364 C C . GLY A 1 336 ? -1.696 -14.541 2.916 1.00 98.56 336 GLY A C 1
ATOM 2365 O O . GLY A 1 336 ? -2.072 -14.226 1.783 1.00 98.56 336 GLY A O 1
ATOM 2366 N N . VAL A 1 337 ? -2.283 -14.087 4.024 1.00 98.81 337 VAL A N 1
ATOM 2367 C CA . VAL A 1 337 ? -3.451 -13.195 4.016 1.00 98.81 337 VAL A CA 1
ATOM 2368 C C . VAL A 1 337 ? -3.228 -11.967 4.886 1.00 98.81 337 VAL A C 1
ATOM 2370 O O . VAL A 1 337 ? -2.881 -12.070 6.059 1.00 98.81 337 VAL A O 1
ATOM 2373 N N . VAL A 1 338 ? -3.462 -10.793 4.321 1.00 98.81 338 VAL A N 1
ATOM 2374 C CA . VAL A 1 338 ? -3.536 -9.527 5.043 1.00 98.81 338 VAL A CA 1
ATOM 2375 C C . VAL A 1 338 ? -4.987 -9.278 5.422 1.00 98.81 338 VAL A C 1
ATOM 2377 O O . VAL A 1 338 ? -5.879 -9.401 4.586 1.00 98.81 338 VAL A O 1
ATOM 2380 N N . GLY A 1 339 ? -5.240 -8.956 6.683 1.00 96.56 339 GLY A N 1
ATOM 2381 C CA . GLY A 1 339 ? -6.583 -8.775 7.221 1.00 96.56 339 GLY A CA 1
ATOM 2382 C C . GLY A 1 339 ? -6.892 -9.726 8.373 1.00 96.56 339 GLY A C 1
ATOM 2383 O O . GLY A 1 339 ? -6.000 -10.397 8.882 1.00 96.56 339 GLY A O 1
ATOM 2384 N N . ALA A 1 340 ? -8.135 -9.782 8.844 1.00 96.19 340 ALA A N 1
ATOM 2385 C CA . ALA A 1 340 ? -9.227 -8.893 8.455 1.00 96.19 340 ALA A CA 1
ATOM 2386 C C . ALA A 1 340 ? -9.207 -7.600 9.291 1.00 96.19 340 ALA A C 1
ATOM 2388 O O . ALA A 1 340 ? -8.455 -7.480 10.261 1.00 96.19 340 ALA A O 1
ATOM 2389 N N . ALA A 1 341 ? -10.048 -6.631 8.927 1.00 93.06 341 ALA A N 1
ATOM 2390 C CA . ALA A 1 341 ? -10.210 -5.417 9.720 1.00 93.06 341 ALA A CA 1
ATOM 2391 C C . ALA A 1 341 ? -10.908 -5.709 11.064 1.00 93.06 341 ALA A C 1
ATOM 2393 O O . ALA A 1 341 ? -10.313 -5.550 12.130 1.00 93.06 341 ALA A O 1
ATOM 2394 N N . CYS A 1 342 ? -12.143 -6.221 11.021 1.00 94.44 342 CYS A N 1
ATOM 2395 C CA . CYS A 1 342 ? -12.931 -6.524 12.217 1.00 94.44 342 CYS A CA 1
ATOM 2396 C C . CYS A 1 342 ? -12.424 -7.778 12.945 1.00 94.44 342 CYS A C 1
ATOM 2398 O O . CYS A 1 342 ? -12.219 -8.827 12.330 1.00 94.44 342 CYS A O 1
ATOM 2400 N N . SER A 1 343 ? -12.316 -7.732 14.278 1.00 95.44 343 SER A N 1
ATOM 2401 C CA . SER A 1 343 ? -11.769 -8.861 15.051 1.00 95.44 343 SER A CA 1
ATOM 2402 C C . SER A 1 343 ? -12.591 -10.148 14.951 1.00 95.44 343 SER A C 1
ATOM 2404 O O . SER A 1 343 ? -12.026 -11.245 14.971 1.00 95.44 343 SER A O 1
ATOM 2406 N N . GLY A 1 344 ? -13.914 -10.034 14.793 1.00 93.50 344 GLY A N 1
ATOM 2407 C CA . GLY A 1 344 ? -14.787 -11.181 14.526 1.00 93.50 344 GLY A CA 1
ATOM 2408 C C . GLY A 1 344 ? -14.451 -11.867 13.202 1.00 93.50 344 GLY A C 1
ATOM 2409 O O . GLY A 1 344 ? -14.294 -13.089 13.162 1.00 93.50 344 GLY A O 1
ATOM 2410 N N . ALA A 1 345 ? -14.246 -11.078 12.144 1.00 95.75 345 ALA A N 1
ATOM 2411 C CA . ALA A 1 345 ? -13.810 -11.586 10.849 1.00 95.75 345 ALA A CA 1
ATOM 2412 C C . ALA A 1 345 ? -12.418 -12.223 10.924 1.00 95.75 345 ALA A C 1
ATOM 2414 O O . ALA A 1 345 ? -12.236 -13.324 10.413 1.00 95.75 345 ALA A O 1
ATOM 2415 N N . SER A 1 346 ? -11.463 -11.589 11.612 1.00 97.44 346 SER A N 1
ATOM 2416 C CA . SER A 1 346 ? -10.110 -12.136 11.781 1.00 97.44 346 SER A CA 1
ATOM 2417 C C . SER A 1 346 ? -10.116 -13.479 12.499 1.00 97.44 346 SER A C 1
ATOM 2419 O O . SER A 1 346 ? -9.473 -14.424 12.049 1.00 97.44 346 SER A O 1
ATOM 2421 N N . THR A 1 347 ? -10.907 -13.601 13.566 1.00 95.12 347 THR A N 1
ATOM 2422 C CA . THR A 1 347 ? -11.057 -14.857 14.313 1.00 95.12 347 THR A CA 1
ATOM 2423 C C . THR A 1 347 ? -11.638 -15.963 13.425 1.00 95.12 347 THR A C 1
ATOM 2425 O O . THR A 1 347 ? -11.117 -17.081 13.395 1.00 95.12 347 THR A O 1
ATOM 2428 N N . ALA A 1 348 ? -12.703 -15.654 12.678 1.00 95.00 348 ALA A N 1
ATOM 2429 C CA . ALA A 1 348 ? -13.377 -16.611 11.805 1.00 95.00 348 ALA A CA 1
ATOM 2430 C C . ALA A 1 348 ? -12.509 -17.030 10.604 1.00 95.00 348 ALA A C 1
ATOM 2432 O O . ALA A 1 348 ? -12.406 -18.219 10.304 1.00 95.00 348 ALA A O 1
ATOM 2433 N N . ALA A 1 349 ? -11.839 -16.080 9.951 1.00 96.62 349 ALA A N 1
ATOM 2434 C CA . ALA A 1 349 ? -10.951 -16.344 8.825 1.00 96.62 349 ALA A CA 1
ATOM 2435 C C . ALA A 1 349 ? -9.689 -17.112 9.257 1.00 96.62 349 ALA A C 1
ATOM 2437 O O . ALA A 1 349 ? -9.313 -18.091 8.609 1.00 96.62 349 ALA A O 1
ATOM 2438 N N . ASN A 1 350 ? -9.081 -16.758 10.397 1.00 95.44 350 ASN A N 1
ATOM 2439 C CA . ASN A 1 350 ? -7.926 -17.478 10.936 1.00 95.44 350 ASN A CA 1
ATOM 2440 C C . ASN A 1 350 ? -8.243 -18.955 11.214 1.00 95.44 350 ASN A C 1
ATOM 2442 O O . ASN A 1 350 ? -7.392 -19.811 10.983 1.00 95.44 350 ASN A O 1
ATOM 2446 N N . ALA A 1 351 ? -9.467 -19.278 11.647 1.00 93.62 351 ALA A N 1
ATOM 2447 C CA . ALA A 1 351 ? -9.888 -20.663 11.847 1.00 93.62 351 ALA A CA 1
ATOM 2448 C C . ALA A 1 351 ? -9.854 -21.499 10.553 1.00 93.62 351 ALA A C 1
ATOM 2450 O O . ALA A 1 351 ? -9.619 -22.702 10.626 1.00 93.62 351 ALA A O 1
ATOM 2451 N N . VAL A 1 352 ? -10.045 -20.873 9.387 1.00 96.62 352 VAL A N 1
ATOM 2452 C CA . VAL A 1 352 ? -9.910 -21.519 8.071 1.00 96.62 352 VAL A CA 1
ATOM 2453 C C . VAL A 1 352 ? -8.441 -21.576 7.648 1.00 96.62 352 VAL A C 1
ATOM 2455 O O . VAL A 1 352 ? -7.936 -22.641 7.294 1.00 96.62 352 VAL A O 1
ATOM 2458 N N . PHE A 1 353 ? -7.729 -20.448 7.713 1.00 97.38 353 PHE A N 1
ATOM 2459 C CA . PHE A 1 353 ? -6.357 -20.358 7.207 1.00 97.38 353 PHE A CA 1
ATOM 2460 C C . PHE A 1 353 ? -5.350 -21.168 8.016 1.00 97.38 353 PHE A C 1
ATOM 2462 O O . PHE A 1 353 ? -4.462 -21.782 7.424 1.00 97.38 353 PHE A O 1
ATOM 2469 N N . LYS A 1 354 ? -5.514 -21.264 9.341 1.00 94.81 354 LYS A N 1
ATOM 2470 C CA . LYS A 1 354 ? -4.610 -22.066 10.174 1.00 94.81 354 LYS A CA 1
ATOM 2471 C C . LYS A 1 354 ? -4.651 -23.552 9.815 1.00 94.81 354 LYS A C 1
ATOM 2473 O O . LYS A 1 354 ? -3.606 -24.193 9.786 1.00 94.81 354 LYS A O 1
ATOM 2478 N N . GLU A 1 355 ? -5.828 -24.081 9.472 1.00 95.69 355 GLU A N 1
ATOM 2479 C CA . GLU A 1 355 ? -5.992 -25.470 9.015 1.00 95.69 355 GLU A CA 1
ATOM 2480 C C . GLU A 1 355 ? -5.390 -25.679 7.618 1.00 95.69 355 GLU A C 1
ATOM 2482 O O . GLU A 1 355 ? -4.883 -26.756 7.308 1.00 95.69 355 GLU A O 1
ATOM 2487 N N . ALA A 1 356 ? -5.390 -24.633 6.785 1.00 96.94 356 ALA A N 1
ATOM 2488 C CA . ALA A 1 356 ? -4.718 -24.621 5.487 1.00 96.94 356 ALA A CA 1
ATOM 2489 C C . ALA A 1 356 ? -3.198 -24.359 5.580 1.00 96.94 356 ALA A C 1
ATOM 2491 O O . ALA A 1 356 ? -2.506 -24.453 4.567 1.00 96.94 356 ALA A O 1
ATOM 2492 N N . GLY A 1 357 ? -2.665 -24.038 6.767 1.00 96.69 357 GLY A N 1
ATOM 2493 C CA . GLY A 1 357 ? -1.261 -23.661 6.961 1.00 96.69 357 GLY A CA 1
ATOM 2494 C C . GLY A 1 357 ? -0.888 -22.292 6.377 1.00 96.69 357 GLY A C 1
ATOM 2495 O O . GLY A 1 357 ? 0.291 -22.040 6.132 1.00 96.69 357 GLY A O 1
ATOM 2496 N N . ILE A 1 358 ? -1.875 -21.424 6.142 1.00 98.44 358 ILE A N 1
ATOM 2497 C CA . ILE A 1 358 ? -1.703 -20.094 5.549 1.00 98.44 358 ILE A CA 1
ATOM 2498 C C . ILE A 1 358 ? -1.598 -19.059 6.684 1.00 98.44 358 ILE A C 1
ATOM 2500 O O . ILE A 1 358 ? -2.506 -18.983 7.515 1.00 98.44 358 ILE A O 1
ATOM 2504 N N . PRO A 1 359 ? -0.506 -18.277 6.765 1.00 98.19 359 PRO A N 1
ATOM 2505 C CA . PRO A 1 359 ? -0.354 -17.241 7.775 1.00 98.19 359 PRO A CA 1
ATOM 2506 C C . PRO A 1 359 ? -1.186 -15.995 7.476 1.00 98.19 359 PRO A C 1
ATOM 2508 O O . PRO A 1 359 ? -1.504 -15.694 6.323 1.00 98.19 359 PRO A O 1
ATOM 2511 N N . MET A 1 360 ? -1.498 -15.253 8.535 1.00 98.25 360 MET A N 1
ATOM 2512 C CA . MET A 1 360 ? -2.371 -14.087 8.489 1.00 98.25 360 MET A CA 1
ATOM 2513 C C . MET A 1 360 ? -1.771 -12.913 9.271 1.00 98.25 360 MET A C 1
ATOM 2515 O O . MET A 1 360 ? -1.360 -13.106 10.412 1.00 98.25 360 MET A O 1
ATOM 2519 N N . ILE A 1 361 ? -1.736 -11.714 8.678 1.00 98.69 361 ILE A N 1
ATOM 2520 C CA . ILE A 1 361 ? -1.345 -10.462 9.351 1.00 98.69 361 ILE A CA 1
ATOM 2521 C C . ILE A 1 361 ? -2.535 -9.501 9.332 1.00 98.69 361 ILE A C 1
ATOM 2523 O O . ILE A 1 361 ? -2.889 -8.958 8.287 1.00 98.69 361 ILE A O 1
ATOM 2527 N N . SER A 1 362 ? -3.143 -9.256 10.487 1.00 98.12 362 SER A N 1
ATOM 2528 C CA . SER A 1 362 ? -4.223 -8.278 10.620 1.00 98.12 362 SER A CA 1
ATOM 2529 C C . SER A 1 362 ? -3.691 -6.850 10.699 1.00 98.12 362 SER A C 1
ATOM 2531 O O . SER A 1 362 ? -2.746 -6.559 11.434 1.00 98.12 362 SER A O 1
ATOM 2533 N N . TYR A 1 363 ? -4.380 -5.942 10.015 1.00 96.25 363 TYR A N 1
ATOM 2534 C CA . TYR A 1 363 ? -4.069 -4.516 10.010 1.00 96.25 363 TYR A CA 1
ATOM 2535 C C . TYR A 1 363 ? -4.958 -3.659 10.920 1.00 96.25 363 TYR A C 1
ATOM 2537 O O . TYR A 1 363 ? -4.666 -2.478 11.067 1.00 96.25 363 TYR A O 1
ATOM 2545 N N . ALA A 1 364 ? -6.021 -4.214 11.521 1.00 94.25 364 ALA A N 1
ATOM 2546 C CA . ALA A 1 364 ? -6.910 -3.440 12.404 1.00 94.25 364 ALA A CA 1
ATOM 2547 C C . ALA A 1 364 ? -7.558 -4.228 13.562 1.00 94.25 364 ALA A C 1
ATOM 2549 O O . ALA A 1 364 ? -8.144 -3.628 14.451 1.00 94.25 364 ALA A O 1
ATOM 2550 N N . SER A 1 365 ? -7.458 -5.561 13.618 1.00 95.50 365 SER A N 1
ATOM 2551 C CA . SER A 1 365 ? -8.091 -6.334 14.697 1.00 95.50 365 SER A CA 1
ATOM 2552 C C . SER A 1 365 ? -7.348 -6.246 16.038 1.00 95.50 365 SER A C 1
ATOM 2554 O O . SER A 1 365 ? -6.307 -6.881 16.232 1.00 95.50 365 SER A O 1
ATOM 2556 N N . THR A 1 366 ? -7.939 -5.537 16.997 1.00 94.25 366 THR A N 1
ATOM 2557 C CA . THR A 1 366 ? -7.367 -5.280 18.329 1.00 94.25 366 THR A CA 1
ATOM 2558 C C . THR A 1 366 ? -7.821 -6.264 19.419 1.00 94.25 366 THR A C 1
ATOM 2560 O O . THR A 1 366 ? -7.138 -6.383 20.440 1.00 94.25 366 THR A O 1
ATOM 2563 N N . ALA A 1 367 ? -8.874 -7.067 19.200 1.00 94.56 367 ALA A N 1
ATOM 2564 C CA . ALA A 1 367 ? -9.412 -7.971 20.226 1.00 94.56 367 ALA A CA 1
ATOM 2565 C C . ALA A 1 367 ? -8.353 -8.867 20.885 1.00 94.56 367 ALA A C 1
ATOM 2567 O O . ALA A 1 367 ? -7.641 -9.625 20.224 1.00 94.56 367 ALA A O 1
ATOM 2568 N N . ALA A 1 368 ? -8.318 -8.841 22.218 1.00 92.31 368 ALA A N 1
ATOM 2569 C CA . ALA A 1 368 ? -7.349 -9.571 23.036 1.00 92.31 368 ALA A CA 1
ATOM 2570 C C . ALA A 1 368 ? -7.359 -11.097 22.824 1.00 92.31 368 ALA A C 1
ATOM 2572 O O . ALA A 1 368 ? -6.354 -11.759 23.065 1.00 92.31 368 ALA A O 1
ATOM 2573 N N . VAL A 1 369 ? -8.479 -11.671 22.368 1.00 92.94 369 VAL A N 1
ATOM 2574 C CA . VAL A 1 369 ? -8.586 -13.116 22.093 1.00 92.94 369 VAL A CA 1
ATOM 2575 C C . VAL A 1 369 ? -7.610 -13.578 21.005 1.00 92.94 369 VAL A C 1
ATOM 2577 O O . VAL A 1 369 ? -7.143 -14.712 21.049 1.00 92.94 369 VAL A O 1
ATOM 2580 N N . LEU A 1 370 ? -7.249 -12.690 20.074 1.00 94.94 370 LEU A N 1
ATOM 2581 C CA . LEU A 1 370 ? -6.317 -12.986 18.986 1.00 94.94 370 LEU A CA 1
ATOM 2582 C C . LEU A 1 370 ? -4.860 -13.123 19.463 1.00 94.94 370 LEU A C 1
ATOM 2584 O O . LEU A 1 370 ? -4.047 -13.676 18.731 1.00 94.94 370 LEU A O 1
ATOM 2588 N N . SER A 1 371 ? -4.540 -12.680 20.687 1.00 93.69 371 SER A N 1
ATOM 2589 C CA . SER A 1 371 ? -3.206 -12.798 21.298 1.00 93.69 371 SER A CA 1
ATOM 2590 C C . SER A 1 371 ? -2.838 -14.223 21.740 1.00 93.69 371 SER A C 1
ATOM 2592 O O . SER A 1 371 ? -1.681 -14.455 22.101 1.00 93.69 371 SER A O 1
ATOM 2594 N N . ASP A 1 372 ? -3.803 -15.153 21.801 1.00 93.62 372 ASP A N 1
ATOM 2595 C CA . ASP A 1 372 ? -3.575 -16.542 22.222 1.00 93.62 372 ASP A CA 1
ATOM 2596 C C . ASP A 1 372 ? -2.951 -17.364 21.085 1.00 93.62 372 ASP A C 1
ATOM 2598 O O . ASP A 1 372 ? -3.648 -17.915 20.228 1.00 93.62 372 ASP A O 1
ATOM 2602 N N . ASP A 1 373 ? -1.624 -17.474 21.099 1.00 89.25 373 ASP A N 1
ATOM 2603 C CA . ASP A 1 373 ? -0.828 -18.183 20.094 1.00 89.25 373 ASP A CA 1
ATOM 2604 C C . ASP A 1 373 ? -1.109 -19.693 20.043 1.00 89.25 373 ASP A C 1
ATOM 2606 O O . ASP A 1 373 ? -0.941 -20.322 18.997 1.00 89.25 373 ASP A O 1
ATOM 2610 N N . ALA A 1 374 ? -1.614 -20.292 21.124 1.00 91.50 374 ALA A N 1
ATOM 2611 C CA . ALA A 1 374 ? -2.058 -21.682 21.108 1.00 91.50 374 ALA A CA 1
ATOM 2612 C C . ALA A 1 374 ? -3.318 -21.862 20.244 1.00 91.50 374 ALA A C 1
ATOM 2614 O O . ALA A 1 374 ? -3.471 -22.881 19.562 1.00 91.50 374 ALA A O 1
ATOM 2615 N N . SER A 1 375 ? -4.212 -20.870 20.256 1.00 92.31 375 SER A N 1
ATOM 2616 C CA . SER A 1 375 ? -5.436 -20.853 19.449 1.00 92.31 375 SER A CA 1
ATOM 2617 C C . SER A 1 375 ? -5.203 -20.303 18.036 1.00 92.31 375 SER A C 1
ATOM 2619 O O . SER A 1 375 ? -5.878 -20.746 17.094 1.00 92.31 375 SER A O 1
ATOM 2621 N N . HIS A 1 376 ? -4.227 -19.400 17.886 1.00 94.06 376 HIS A N 1
ATOM 2622 C CA . HIS A 1 376 ? -3.927 -18.623 16.680 1.00 94.06 376 HIS A CA 1
ATOM 2623 C C . HIS A 1 376 ? -2.430 -18.672 16.274 1.00 94.06 376 HIS A C 1
ATOM 2625 O O . HIS A 1 376 ? -1.809 -17.633 16.073 1.00 94.06 376 HIS A O 1
ATOM 2631 N N . PRO A 1 377 ? -1.823 -19.859 16.066 1.00 92.81 377 PRO A N 1
ATOM 2632 C CA . PRO A 1 377 ? -0.364 -20.022 15.906 1.00 92.81 377 PRO A CA 1
ATOM 2633 C C . PRO A 1 377 ? 0.238 -19.439 14.615 1.00 92.81 377 PRO A C 1
ATOM 2635 O O . PRO A 1 377 ? 1.453 -19.458 14.435 1.00 92.81 377 PRO A O 1
ATOM 2638 N N . LEU A 1 378 ? -0.606 -18.989 13.685 1.00 95.31 378 LEU A N 1
ATOM 2639 C CA . LEU A 1 378 ? -0.224 -18.390 12.403 1.00 95.31 378 LEU A CA 1
ATOM 2640 C C . LEU A 1 378 ? -0.865 -17.006 12.220 1.00 95.31 378 LEU A C 1
ATOM 2642 O O . LEU A 1 378 ? -1.183 -16.607 11.099 1.00 95.31 378 LEU A O 1
ATOM 2646 N N . PHE A 1 379 ? -1.115 -16.310 13.326 1.00 97.88 379 PHE A N 1
ATOM 2647 C CA . PHE A 1 379 ? -1.680 -14.971 13.337 1.00 97.88 379 PHE A CA 1
ATOM 2648 C C . PHE A 1 379 ? -0.650 -13.961 13.831 1.00 97.88 379 PHE A C 1
ATOM 2650 O O . PHE A 1 379 ? 0.026 -14.179 14.832 1.00 97.88 379 PHE A O 1
ATOM 2657 N N . TRP A 1 380 ? -0.579 -12.841 13.130 1.00 98.06 380 TRP A N 1
ATOM 2658 C CA . TRP A 1 380 ? 0.140 -11.645 13.528 1.00 98.06 380 TRP A CA 1
ATOM 2659 C C . TRP A 1 380 ? -0.779 -10.445 13.358 1.00 98.06 380 TRP A C 1
ATOM 2661 O O . TRP A 1 380 ? -1.776 -10.495 12.631 1.00 98.06 380 TRP A O 1
ATOM 2671 N N . ARG A 1 381 ? -0.418 -9.327 13.975 1.00 96.25 381 ARG A N 1
ATOM 2672 C CA . ARG A 1 381 ? -1.062 -8.044 13.702 1.00 96.25 381 ARG A CA 1
ATOM 2673 C C . ARG A 1 381 ? -0.098 -6.895 13.883 1.00 96.25 381 ARG A C 1
ATOM 2675 O O . ARG A 1 381 ? 0.795 -6.957 14.716 1.00 96.25 381 ARG A O 1
ATOM 2682 N N . VAL A 1 382 ? -0.326 -5.838 13.118 1.00 94.75 382 VAL A N 1
ATOM 2683 C CA . VAL A 1 382 ? 0.468 -4.600 13.171 1.00 94.75 382 VAL A CA 1
ATOM 2684 C C . VAL A 1 382 ? -0.189 -3.510 14.025 1.00 94.75 382 VAL A C 1
ATOM 2686 O O . VAL A 1 382 ? 0.284 -2.382 14.067 1.00 94.75 382 VAL A O 1
ATOM 2689 N N . VAL A 1 383 ? -1.282 -3.850 14.713 1.00 91.62 383 VAL A N 1
ATOM 2690 C CA . VAL A 1 383 ? -1.974 -2.987 15.678 1.00 91.62 383 VAL A CA 1
ATOM 2691 C C . VAL A 1 383 ? -1.904 -3.588 17.076 1.00 91.62 383 VAL A C 1
ATOM 2693 O O . VAL A 1 383 ? -1.837 -4.810 17.235 1.00 91.62 383 VAL A O 1
ATOM 2696 N N . SER A 1 384 ? -1.926 -2.727 18.087 1.00 88.94 384 SER A N 1
ATOM 2697 C CA . SER A 1 384 ? -1.851 -3.123 19.493 1.00 88.94 384 SER A CA 1
ATOM 2698 C C . SER A 1 384 ? -3.114 -3.847 19.978 1.00 88.94 384 SER A C 1
ATOM 2700 O O . SER A 1 384 ? -4.187 -3.761 19.381 1.00 88.94 384 SER A O 1
ATOM 2702 N N . SER A 1 385 ? -2.979 -4.575 21.088 1.00 91.31 385 SER A N 1
ATOM 2703 C CA . SER A 1 385 ? -4.069 -5.325 21.722 1.00 91.31 385 SER A CA 1
ATOM 2704 C C . SER A 1 385 ? -4.982 -4.446 22.579 1.00 91.31 385 SER A C 1
ATOM 2706 O O . SER A 1 385 ? -4.493 -3.629 23.360 1.00 91.31 385 SER A O 1
ATOM 2708 N N . ASP A 1 386 ? -6.284 -4.749 22.596 1.00 92.00 386 ASP A N 1
ATOM 2709 C CA . ASP A 1 386 ? -7.273 -4.140 23.502 1.00 92.00 386 ASP A CA 1
ATOM 2710 C C . ASP A 1 386 ? -6.906 -4.283 24.989 1.00 92.00 386 ASP A C 1
ATOM 2712 O O . ASP A 1 386 ? -7.452 -3.569 25.830 1.00 92.00 386 ASP A O 1
ATOM 2716 N N . ILE A 1 387 ? -5.995 -5.204 25.337 1.00 87.44 387 ILE A N 1
ATOM 2717 C CA . ILE A 1 387 ? -5.476 -5.371 26.704 1.00 87.44 387 ILE A CA 1
ATOM 2718 C C . ILE A 1 387 ? -4.939 -4.042 27.241 1.00 87.44 387 ILE A C 1
ATOM 2720 O O . ILE A 1 387 ? -5.274 -3.644 28.356 1.00 87.44 387 ILE A O 1
ATOM 2724 N N . GLU A 1 388 ? -4.120 -3.350 26.454 1.00 88.31 388 GLU A N 1
ATOM 2725 C CA . GLU A 1 388 ? -3.514 -2.089 26.877 1.00 88.31 388 GLU A CA 1
ATOM 2726 C C . GLU A 1 388 ? -4.463 -0.912 26.634 1.00 88.31 388 GLU A C 1
ATOM 2728 O O . GLU A 1 388 ? -4.568 -0.027 27.481 1.00 88.31 388 GLU A O 1
ATOM 2733 N N . GLN A 1 389 ? -5.231 -0.932 25.541 1.00 93.12 389 GLN A N 1
ATOM 2734 C CA . GLN A 1 389 ? -6.208 0.117 25.245 1.00 93.12 389 GLN A CA 1
ATOM 2735 C C . GLN A 1 389 ? -7.286 0.241 26.326 1.00 93.12 389 GLN A C 1
ATOM 2737 O O . GLN A 1 389 ? -7.685 1.347 26.693 1.00 93.12 389 GLN A O 1
ATOM 2742 N N . SER A 1 390 ? -7.724 -0.894 26.877 1.00 95.00 390 SER A N 1
ATOM 2743 C CA . SER A 1 390 ? -8.651 -0.949 28.008 1.00 95.00 390 SER A CA 1
ATOM 2744 C C . SER A 1 390 ? -8.102 -0.213 29.231 1.00 95.00 390 SER A C 1
ATOM 2746 O O . SER A 1 390 ? -8.842 0.503 29.909 1.00 95.00 390 SER A O 1
ATOM 2748 N N . ALA A 1 391 ? -6.805 -0.372 29.515 1.00 93.75 391 ALA A N 1
ATOM 2749 C CA . ALA A 1 391 ? -6.135 0.319 30.611 1.00 93.75 391 ALA A CA 1
ATOM 2750 C C . ALA A 1 391 ? -5.983 1.817 30.312 1.00 93.75 391 ALA A C 1
ATOM 2752 O O . ALA A 1 391 ? -6.316 2.636 31.167 1.00 93.75 391 ALA A O 1
ATOM 2753 N N . ALA A 1 392 ? -5.584 2.171 29.087 1.00 94.56 392 ALA A N 1
ATOM 2754 C CA . ALA A 1 392 ? -5.465 3.557 28.643 1.00 94.56 392 ALA A CA 1
ATOM 2755 C C . ALA A 1 392 ? -6.786 4.327 28.777 1.00 94.56 392 ALA A C 1
ATOM 2757 O O . ALA A 1 392 ? -6.818 5.437 29.313 1.00 94.56 392 ALA A O 1
ATOM 2758 N N . LEU A 1 393 ? -7.896 3.715 28.353 1.00 96.25 393 LEU A N 1
ATOM 2759 C CA . LEU A 1 393 ? -9.218 4.321 28.465 1.00 96.25 393 LEU A CA 1
ATOM 2760 C C . LEU A 1 393 ? -9.665 4.446 29.930 1.00 96.25 393 LEU A C 1
ATOM 2762 O O . LEU A 1 393 ? -10.206 5.479 30.321 1.00 96.25 393 LEU A O 1
ATOM 2766 N N . ALA A 1 394 ? -9.411 3.430 30.762 1.00 96.75 394 ALA A N 1
ATOM 2767 C CA . ALA A 1 394 ? -9.723 3.486 32.191 1.00 96.75 394 ALA A CA 1
ATOM 2768 C C . ALA A 1 394 ? -8.907 4.563 32.926 1.00 96.75 394 ALA A C 1
ATOM 2770 O O . ALA A 1 394 ? -9.446 5.248 33.795 1.00 96.75 394 ALA A O 1
ATOM 2771 N N . ASP A 1 395 ? -7.634 4.747 32.568 1.00 96.38 395 ASP A N 1
ATOM 2772 C CA . ASP A 1 395 ? -6.792 5.831 33.079 1.00 96.38 395 ASP A CA 1
ATOM 2773 C C . ASP A 1 395 ? -7.313 7.207 32.643 1.00 96.38 395 ASP A C 1
ATOM 2775 O O . ASP A 1 395 ? -7.337 8.129 33.457 1.00 96.38 395 ASP A O 1
ATOM 2779 N N . ALA A 1 396 ? -7.788 7.351 31.400 1.00 96.25 396 ALA A N 1
ATOM 2780 C CA . ALA A 1 396 ? -8.371 8.602 30.912 1.00 96.25 396 ALA A CA 1
ATOM 2781 C C . ALA A 1 396 ? -9.667 8.972 31.658 1.00 96.25 396 ALA A C 1
ATOM 2783 O O . ALA A 1 396 ? -9.860 10.126 32.047 1.00 96.25 396 ALA A O 1
ATOM 2784 N N . VAL A 1 397 ? -10.538 7.989 31.906 1.00 97.19 397 VAL A N 1
ATOM 2785 C CA . VAL A 1 397 ? -11.775 8.160 32.690 1.00 97.19 397 VAL A CA 1
ATOM 2786 C C . VAL A 1 397 ? -11.472 8.548 34.138 1.00 97.19 397 VAL A C 1
ATOM 2788 O O . VAL A 1 397 ? -12.091 9.458 34.692 1.00 97.19 397 VAL A O 1
ATOM 2791 N N . ASP A 1 398 ? -10.500 7.878 34.756 1.00 96.12 398 ASP A N 1
ATOM 2792 C CA . ASP A 1 398 ? -10.063 8.141 36.128 1.00 96.12 398 ASP A CA 1
ATOM 2793 C C . ASP A 1 398 ? -9.438 9.537 36.270 1.00 96.12 398 ASP A C 1
ATOM 2795 O O . ASP A 1 398 ? -9.801 10.291 37.173 1.00 96.12 398 ASP A O 1
ATOM 2799 N N . ALA A 1 399 ? -8.569 9.924 35.331 1.00 95.25 399 ALA A N 1
ATOM 2800 C CA . ALA A 1 399 ? -7.918 11.233 35.312 1.00 95.25 399 ALA A CA 1
ATOM 2801 C C . ALA A 1 399 ? -8.911 12.398 35.156 1.00 95.25 399 ALA A C 1
ATOM 2803 O O . ALA A 1 399 ? -8.688 13.472 35.717 1.00 95.25 399 ALA A O 1
ATOM 2804 N N . ASN A 1 400 ? -10.015 12.185 34.435 1.00 94.75 400 ASN A N 1
ATOM 2805 C CA . ASN A 1 400 ? -11.078 13.179 34.280 1.00 94.75 400 ASN A CA 1
ATOM 2806 C C . ASN A 1 400 ? -12.065 13.206 35.462 1.00 94.75 400 ASN A C 1
ATOM 2808 O O . ASN A 1 400 ? -12.816 14.167 35.611 1.00 94.75 400 ASN A O 1
ATOM 2812 N N . GLY A 1 401 ? -12.039 12.195 36.338 1.00 95.12 401 GLY A N 1
ATOM 2813 C CA . GLY A 1 401 ? -12.935 12.095 37.491 1.00 95.12 401 GLY A CA 1
ATOM 2814 C C . GLY A 1 401 ? -14.318 11.514 37.177 1.00 95.12 401 GLY A C 1
ATOM 2815 O O . GLY A 1 401 ? -15.228 11.647 37.996 1.00 95.12 401 GLY A O 1
ATOM 2816 N N . ASP A 1 402 ? -14.472 10.837 36.038 1.00 95.25 402 ASP A N 1
ATOM 2817 C CA . ASP A 1 402 ? -15.765 10.370 35.517 1.00 95.25 402 ASP A CA 1
ATOM 2818 C C . ASP A 1 402 ? -16.087 8.899 35.861 1.00 95.25 402 ASP A C 1
ATOM 2820 O O . ASP A 1 402 ? -17.151 8.379 35.522 1.00 95.25 402 ASP A O 1
ATOM 2824 N N . GLY A 1 403 ? -15.202 8.207 36.589 1.00 89.25 403 GLY A N 1
ATOM 2825 C CA . GLY A 1 403 ? -15.330 6.768 36.864 1.00 89.25 403 GLY A CA 1
ATOM 2826 C C . GLY A 1 403 ? -16.438 6.362 37.850 1.00 89.25 403 GLY A C 1
ATOM 2827 O O . GLY A 1 403 ? -16.871 5.212 37.856 1.00 89.25 403 GLY A O 1
ATOM 2828 N N . ALA A 1 404 ? -16.952 7.278 38.675 1.00 84.75 404 ALA A N 1
ATOM 2829 C CA . ALA A 1 404 ? -17.816 6.913 39.804 1.00 84.75 404 ALA A CA 1
ATOM 2830 C C . ALA A 1 404 ? -19.225 6.405 39.419 1.00 84.75 404 ALA A C 1
ATOM 2832 O O . ALA A 1 404 ? -19.864 5.759 40.244 1.00 84.75 404 ALA A O 1
ATOM 2833 N N . ASN A 1 405 ? -19.723 6.692 38.208 1.00 88.12 405 ASN A N 1
ATOM 2834 C CA . ASN A 1 405 ? -21.053 6.282 37.723 1.00 88.12 405 ASN A CA 1
ATOM 2835 C C . ASN A 1 405 ? -21.053 6.120 36.193 1.00 88.12 405 ASN A C 1
ATOM 2837 O O . ASN A 1 405 ? -21.775 6.826 35.485 1.00 88.12 405 ASN A O 1
ATOM 2841 N N . LEU A 1 406 ? -20.216 5.224 35.679 1.00 96.00 406 LEU A N 1
ATOM 2842 C CA . LEU A 1 406 ? -20.022 5.054 34.241 1.00 96.00 406 LEU A CA 1
ATOM 2843 C C . LEU A 1 406 ? -20.932 3.956 33.667 1.00 96.00 406 LEU A C 1
ATOM 2845 O O . LEU A 1 406 ? -21.020 2.870 34.241 1.00 96.00 406 LEU A O 1
ATOM 2849 N N . ALA A 1 407 ? -21.592 4.212 32.536 1.00 98.19 407 ALA A N 1
ATOM 2850 C CA . ALA A 1 407 ? -22.285 3.178 31.766 1.00 98.19 407 ALA A CA 1
ATOM 2851 C C . ALA A 1 407 ? -21.367 2.556 30.713 1.00 98.19 407 ALA A C 1
ATOM 2853 O O . ALA A 1 407 ? -20.485 3.231 30.189 1.00 98.19 407 ALA A O 1
ATOM 2854 N N . ILE A 1 408 ? -21.627 1.305 30.346 1.00 98.50 408 ILE A N 1
ATOM 2855 C CA . ILE A 1 408 ? -21.001 0.660 29.190 1.00 98.50 408 ILE A CA 1
ATOM 2856 C C . ILE A 1 408 ? -22.091 0.303 28.178 1.00 98.50 408 ILE A C 1
ATOM 2858 O O . ILE A 1 408 ? -23.027 -0.433 28.495 1.00 98.50 408 ILE A O 1
ATOM 2862 N N . LEU A 1 409 ? -21.961 0.813 26.957 1.00 98.50 409 LEU A N 1
ATOM 2863 C CA . LEU A 1 409 ? -22.775 0.426 25.809 1.00 98.50 409 LEU A CA 1
ATOM 2864 C C . LEU A 1 409 ? -21.884 -0.327 24.826 1.00 98.50 409 LEU A C 1
ATOM 2866 O O . LEU A 1 409 ? -20.841 0.189 24.435 1.00 98.50 409 LEU A O 1
ATOM 2870 N N . LEU A 1 410 ? -22.275 -1.539 24.436 1.00 97.62 410 LEU A N 1
ATOM 2871 C CA . LEU A 1 410 ? -21.452 -2.387 23.572 1.00 97.62 410 LEU A CA 1
ATOM 2872 C C . LEU A 1 410 ? -22.276 -3.142 22.527 1.00 97.62 410 LEU A C 1
ATOM 2874 O O . LEU A 1 410 ? -23.386 -3.592 22.805 1.00 97.62 410 LEU A O 1
ATOM 2878 N N . ALA A 1 411 ? -21.723 -3.352 21.337 1.00 95.25 411 ALA A N 1
ATOM 2879 C CA . ALA A 1 411 ? -22.300 -4.328 20.414 1.00 95.25 411 ALA A CA 1
ATOM 2880 C C . ALA A 1 411 ? -22.110 -5.767 20.942 1.00 95.25 411 ALA A C 1
ATOM 2882 O O . ALA A 1 411 ? -21.283 -6.020 21.821 1.00 95.25 411 ALA A O 1
ATOM 2883 N N . GLN A 1 412 ? -22.872 -6.727 20.426 1.00 92.75 412 GLN A N 1
ATOM 2884 C CA . GLN A 1 412 ? -22.735 -8.153 20.743 1.00 92.75 412 GLN A CA 1
ATOM 2885 C C . GLN A 1 412 ? -21.722 -8.837 19.814 1.00 92.75 412 GLN A C 1
ATOM 2887 O O . GLN A 1 412 ? -22.076 -9.717 19.031 1.00 92.75 412 GLN A O 1
ATOM 2892 N N . ASP A 1 413 ? -20.452 -8.443 19.907 1.00 90.56 413 ASP A N 1
ATOM 2893 C CA . ASP A 1 413 ? -19.359 -9.058 19.152 1.00 90.56 413 ASP A CA 1
ATOM 2894 C C . ASP A 1 413 ? -18.089 -9.252 20.001 1.00 90.56 413 ASP A C 1
ATOM 2896 O O . ASP A 1 413 ? -18.014 -8.839 21.159 1.00 90.56 413 ASP A O 1
ATOM 2900 N N . VAL A 1 414 ? -17.101 -9.962 19.445 1.00 90.12 414 VAL A N 1
ATOM 2901 C CA . VAL A 1 414 ? -15.873 -10.339 20.170 1.00 90.12 414 VAL A CA 1
ATOM 2902 C C . VAL A 1 414 ? -14.953 -9.157 20.475 1.00 90.12 414 VAL A C 1
ATOM 2904 O O . VAL A 1 414 ? -14.212 -9.224 21.454 1.00 90.12 414 VAL A O 1
ATOM 2907 N N . TYR A 1 415 ? -14.989 -8.102 19.659 1.00 94.31 415 TYR A N 1
ATOM 2908 C CA . TYR A 1 415 ? -14.191 -6.897 19.862 1.00 94.31 415 TYR A CA 1
ATOM 2909 C C . TYR A 1 415 ? -14.779 -6.094 21.019 1.00 94.31 415 TYR A C 1
ATOM 2911 O O . TYR A 1 415 ? -14.146 -5.945 22.065 1.00 94.31 415 TYR A O 1
ATOM 2919 N N . THR A 1 416 ? -16.039 -5.682 20.888 1.00 95.50 416 THR A N 1
ATOM 2920 C CA . THR A 1 416 ? -16.703 -4.818 21.868 1.00 95.50 416 THR A CA 1
ATOM 2921 C C . THR A 1 416 ? -16.857 -5.504 23.225 1.00 95.50 416 THR A C 1
ATOM 2923 O O . THR A 1 416 ? -16.689 -4.860 24.259 1.00 95.50 416 THR A O 1
ATOM 2926 N N . ALA A 1 417 ? -17.109 -6.819 23.260 1.00 94.56 417 ALA A N 1
ATOM 2927 C CA . ALA A 1 417 ? -17.143 -7.577 24.510 1.00 94.56 417 ALA A CA 1
ATOM 2928 C C . ALA A 1 417 ? -15.757 -7.696 25.165 1.00 94.56 417 ALA A C 1
ATOM 2930 O O . ALA A 1 417 ? -15.652 -7.639 26.394 1.00 94.56 417 ALA A O 1
ATOM 2931 N N . GLY A 1 418 ? -14.701 -7.855 24.361 1.00 93.94 418 GLY A N 1
ATOM 2932 C CA . GLY A 1 418 ? -13.322 -7.954 24.834 1.00 93.94 418 GLY A CA 1
ATOM 2933 C C . GLY A 1 418 ? -12.863 -6.666 25.511 1.00 93.94 418 GLY A C 1
ATOM 2934 O O . GLY A 1 418 ? -12.496 -6.688 26.691 1.00 93.94 418 GLY A O 1
ATOM 2935 N N . ILE A 1 419 ? -12.960 -5.543 24.797 1.00 95.44 419 ILE A N 1
ATOM 2936 C CA . ILE A 1 419 ? -12.568 -4.232 25.322 1.00 95.44 419 ILE A CA 1
ATOM 2937 C C . ILE A 1 419 ? -13.450 -3.797 26.499 1.00 95.44 419 ILE A C 1
ATOM 2939 O O . ILE A 1 419 ? -12.926 -3.335 27.509 1.00 95.44 419 ILE A O 1
ATOM 2943 N N . ALA A 1 420 ? -14.766 -4.047 26.460 1.00 97.12 420 ALA A N 1
ATOM 2944 C CA . ALA A 1 420 ? -15.658 -3.750 27.583 1.00 97.12 420 ALA A CA 1
ATOM 2945 C C . ALA A 1 420 ? -15.271 -4.518 28.852 1.00 97.12 420 ALA A C 1
ATOM 2947 O O . ALA A 1 420 ? -15.259 -3.952 29.948 1.00 97.12 420 ALA A O 1
ATOM 2948 N N . SER A 1 421 ? -14.932 -5.805 28.716 1.00 96.38 421 SER A N 1
ATOM 2949 C CA . SER A 1 421 ? -14.502 -6.628 29.846 1.00 96.38 421 SER A CA 1
ATOM 2950 C C . SER A 1 421 ? -13.172 -6.146 30.427 1.00 96.38 421 SER A C 1
ATOM 2952 O O . SER A 1 421 ? -13.038 -6.072 31.650 1.00 96.38 421 SER A O 1
ATOM 2954 N N . GLY A 1 422 ? -12.188 -5.835 29.576 1.00 95.88 422 GLY A N 1
ATOM 2955 C CA . GLY A 1 422 ? -10.888 -5.321 30.011 1.00 95.88 422 GLY A CA 1
ATOM 2956 C C . GLY A 1 422 ? -11.019 -3.970 30.710 1.00 95.88 422 GLY A C 1
ATOM 2957 O O . GLY A 1 422 ? -10.506 -3.777 31.813 1.00 95.88 422 GLY A O 1
ATOM 2958 N N . PHE A 1 423 ? -11.780 -3.061 30.108 1.00 97.00 423 PHE A N 1
ATOM 2959 C CA . PHE A 1 423 ? -12.037 -1.727 30.630 1.00 97.00 423 PHE A CA 1
ATOM 2960 C C . PHE A 1 423 ? -12.779 -1.759 31.971 1.00 97.00 423 PHE A C 1
ATOM 2962 O O . PHE A 1 423 ? -12.367 -1.087 32.919 1.00 97.00 423 PHE A O 1
ATOM 2969 N N . ARG A 1 424 ? -13.818 -2.598 32.100 1.00 96.44 424 ARG A N 1
ATOM 2970 C CA . ARG A 1 424 ? -14.521 -2.810 33.374 1.00 96.44 424 ARG A CA 1
ATOM 2971 C C . ARG A 1 424 ? -13.556 -3.260 34.466 1.00 96.44 424 ARG A C 1
ATOM 2973 O O . ARG A 1 424 ? -13.543 -2.671 35.543 1.00 96.44 424 ARG A O 1
ATOM 2980 N N . ALA A 1 425 ? -12.736 -4.271 34.185 1.00 96.19 425 ALA A N 1
ATOM 2981 C CA . ALA A 1 425 ? -11.772 -4.784 35.152 1.00 96.19 425 ALA A CA 1
ATOM 2982 C C . ALA A 1 425 ? -10.747 -3.712 35.568 1.00 96.19 425 ALA A C 1
ATOM 2984 O O . ALA A 1 425 ? -10.423 -3.597 36.752 1.00 96.19 425 ALA A O 1
ATOM 2985 N N . ALA A 1 426 ? -10.270 -2.900 34.619 1.00 95.88 426 ALA A N 1
ATOM 2986 C CA . ALA A 1 426 ? -9.339 -1.806 34.886 1.00 95.88 426 ALA A CA 1
ATOM 2987 C C . ALA A 1 426 ? -9.964 -0.696 35.755 1.00 95.88 426 ALA A C 1
ATOM 2989 O O . ALA A 1 426 ? -9.323 -0.208 36.687 1.00 95.88 426 ALA A O 1
ATOM 2990 N N . LEU A 1 427 ? -11.229 -0.337 35.514 1.00 95.00 427 LEU A N 1
ATOM 2991 C CA . LEU A 1 427 ? -11.965 0.621 36.345 1.00 95.00 427 LEU A CA 1
ATOM 2992 C C . LEU A 1 427 ? -12.257 0.088 37.751 1.00 95.00 427 LEU A C 1
ATOM 2994 O O . LEU A 1 427 ? -12.032 0.792 38.737 1.00 95.00 427 LEU A O 1
ATOM 2998 N N . GLU A 1 428 ? -12.714 -1.157 37.872 1.00 94.56 428 GLU A N 1
ATOM 2999 C CA . GLU A 1 428 ? -12.974 -1.789 39.172 1.00 94.56 428 GLU A CA 1
ATOM 3000 C C . GLU A 1 428 ? -11.694 -1.871 40.018 1.00 94.56 428 GLU A C 1
ATOM 3002 O O . GLU A 1 428 ? -11.725 -1.617 41.225 1.00 94.56 428 GLU A O 1
ATOM 3007 N N . ALA A 1 429 ? -10.541 -2.135 39.391 1.00 95.62 429 ALA A N 1
ATOM 3008 C CA . ALA A 1 429 ? -9.238 -2.118 40.057 1.00 95.62 429 ALA A CA 1
ATOM 3009 C C . ALA A 1 429 ? -8.854 -0.731 40.610 1.00 95.62 429 ALA A C 1
ATOM 3011 O O . ALA A 1 429 ? -8.114 -0.643 41.593 1.00 95.62 429 ALA A O 1
ATOM 3012 N N . LYS A 1 430 ? -9.390 0.346 40.024 1.00 94.88 430 LYS A N 1
ATOM 3013 C CA . LYS A 1 430 ? -9.249 1.734 40.495 1.00 94.88 430 LYS A CA 1
ATOM 3014 C C . LYS A 1 430 ? -10.303 2.142 41.532 1.00 94.88 430 LYS A C 1
ATOM 3016 O O . LYS A 1 430 ? -10.234 3.241 42.073 1.00 94.88 430 LYS A O 1
ATOM 3021 N N . GLY A 1 431 ? -11.245 1.255 41.861 1.00 95.25 431 GLY A N 1
ATOM 3022 C CA . GLY A 1 431 ? -12.310 1.506 42.837 1.00 95.25 431 GLY A CA 1
ATOM 3023 C C . GLY A 1 431 ? -13.565 2.166 42.258 1.00 95.25 431 GLY A C 1
ATOM 3024 O O . GLY A 1 431 ? -14.402 2.639 43.028 1.00 95.25 431 GLY A O 1
ATOM 3025 N N . HIS A 1 432 ? -13.699 2.188 40.932 1.00 95.38 432 HIS A N 1
ATOM 3026 C CA . HIS A 1 432 ? -14.868 2.707 40.219 1.00 95.38 432 HIS A CA 1
ATOM 3027 C C . HIS A 1 432 ? -15.954 1.638 40.043 1.00 95.38 432 HIS A C 1
ATOM 3029 O O . HIS A 1 432 ? -15.698 0.443 40.197 1.00 95.38 432 HIS A O 1
ATOM 3035 N N . THR A 1 433 ? -17.181 2.059 39.726 1.00 88.56 433 THR A N 1
ATOM 3036 C CA . THR A 1 433 ? -18.335 1.157 39.559 1.00 88.56 433 THR A CA 1
ATOM 3037 C C . THR A 1 433 ? -19.105 1.445 38.279 1.00 88.56 433 THR A C 1
ATOM 3039 O O . THR A 1 433 ? -19.363 2.604 37.953 1.00 88.56 433 THR A O 1
ATOM 3042 N N . ILE A 1 434 ? -19.545 0.382 37.599 1.00 95.69 434 ILE A N 1
ATOM 3043 C CA . ILE A 1 434 ? -20.411 0.477 36.420 1.00 95.69 434 ILE A CA 1
ATOM 3044 C C . ILE A 1 434 ? -21.871 0.633 36.862 1.00 95.69 434 ILE A C 1
ATOM 3046 O O . ILE A 1 434 ? -22.397 -0.215 37.583 1.00 95.69 434 ILE A O 1
ATOM 3050 N N . CYS A 1 435 ? -22.535 1.711 36.435 1.00 95.81 435 CYS A N 1
ATOM 3051 C CA . CYS A 1 435 ? -23.944 1.970 36.766 1.00 95.81 435 CYS A CA 1
ATOM 3052 C C . CYS A 1 435 ? -24.894 1.052 35.978 1.00 95.81 435 CYS A C 1
ATOM 3054 O O . CYS A 1 435 ? -25.910 0.595 36.500 1.00 95.81 435 CYS A O 1
ATOM 3056 N N . THR A 1 436 ? -24.576 0.788 34.711 1.00 97.62 436 THR A N 1
ATOM 3057 C CA . THR A 1 436 ? -25.326 -0.105 33.833 1.00 97.62 436 THR A CA 1
ATOM 3058 C C . THR A 1 436 ? -24.438 -0.563 32.686 1.00 97.62 436 THR A C 1
ATOM 3060 O O . THR A 1 436 ? -23.563 0.174 32.234 1.00 97.62 436 THR A O 1
ATOM 3063 N N . GLU A 1 437 ? -24.676 -1.779 32.216 1.00 97.75 437 GLU A N 1
ATOM 3064 C CA . GLU A 1 437 ? -24.063 -2.304 31.007 1.00 97.75 437 GLU A CA 1
ATOM 3065 C C . GLU A 1 437 ? -25.156 -2.879 30.123 1.00 97.75 437 GLU A C 1
ATOM 3067 O O . GLU A 1 437 ? -25.944 -3.719 30.570 1.00 97.75 437 GLU A O 1
ATOM 3072 N N . VAL A 1 438 ? -25.218 -2.407 28.883 1.00 97.69 438 VAL A N 1
ATOM 3073 C CA . VAL A 1 438 ? -26.272 -2.786 27.947 1.00 97.69 438 VAL A CA 1
ATOM 3074 C C . VAL A 1 438 ? -25.656 -3.101 26.600 1.00 97.69 438 VAL A C 1
ATOM 3076 O O . VAL A 1 438 ? -24.883 -2.310 26.061 1.00 97.69 438 VAL A O 1
ATOM 3079 N N . SER A 1 439 ? -26.020 -4.260 26.056 1.00 96.75 439 SER A N 1
ATOM 3080 C CA . SER A 1 439 ? -25.570 -4.686 24.740 1.00 96.75 439 SER A CA 1
ATOM 3081 C C . SER A 1 439 ? -26.681 -4.658 23.697 1.00 96.75 439 SER A C 1
ATOM 3083 O O . SER A 1 439 ? -27.863 -4.785 24.027 1.00 96.75 439 SER A O 1
ATOM 3085 N N . TYR A 1 440 ? -26.296 -4.524 22.430 1.00 95.56 440 TYR A N 1
ATOM 3086 C CA . TYR A 1 440 ? -27.200 -4.561 21.279 1.00 95.56 440 TYR A CA 1
ATOM 3087 C C . TYR A 1 440 ? -26.645 -5.434 20.150 1.00 95.56 440 TYR A C 1
ATOM 3089 O O . TYR A 1 440 ? -25.439 -5.636 20.034 1.00 95.56 440 TYR A O 1
ATOM 3097 N N . ASP A 1 441 ? -27.533 -5.950 19.305 1.00 91.88 441 ASP A N 1
ATOM 3098 C CA . ASP A 1 441 ? -27.155 -6.703 18.109 1.00 91.88 441 ASP A CA 1
ATOM 3099 C C . ASP A 1 441 ? -27.040 -5.753 16.908 1.00 91.88 441 ASP A C 1
ATOM 3101 O O . ASP A 1 441 ? -28.049 -5.231 16.423 1.00 91.88 441 ASP A O 1
ATOM 3105 N N . ARG A 1 442 ? -25.809 -5.537 16.423 1.00 88.38 442 ARG A N 1
ATOM 3106 C CA . ARG A 1 442 ? -25.509 -4.693 15.251 1.00 88.38 442 ARG A CA 1
ATOM 3107 C C . ARG A 1 442 ? -26.211 -5.185 13.983 1.00 88.38 442 ARG A C 1
ATOM 3109 O O . ARG A 1 442 ? -26.559 -4.385 13.122 1.00 88.38 442 ARG A O 1
ATOM 3116 N N . ASN A 1 443 ? -26.476 -6.484 13.882 1.00 83.38 443 ASN A N 1
ATOM 3117 C CA . ASN A 1 443 ? -27.126 -7.077 12.716 1.00 83.38 443 ASN A CA 1
ATOM 3118 C C . ASN A 1 443 ? -28.661 -7.038 12.811 1.00 83.38 443 ASN A C 1
ATOM 3120 O O . ASN A 1 443 ? -29.350 -7.448 11.876 1.00 83.38 443 ASN A O 1
ATOM 3124 N N . ALA A 1 444 ? -29.211 -6.536 13.923 1.00 87.81 444 ALA A N 1
ATOM 3125 C CA . ALA A 1 444 ? -30.647 -6.459 14.179 1.00 87.81 444 ALA A CA 1
ATOM 3126 C C . ALA A 1 444 ? -31.065 -5.107 14.790 1.00 87.81 444 ALA A C 1
ATOM 3128 O O . ALA A 1 444 ? -31.921 -5.049 15.679 1.00 87.81 444 ALA A O 1
ATOM 3129 N N . ILE A 1 445 ? -30.483 -4.005 14.304 1.00 89.50 445 ILE A N 1
ATOM 3130 C CA . ILE A 1 445 ? -30.885 -2.651 14.706 1.00 89.50 445 ILE A CA 1
ATOM 3131 C C . ILE A 1 445 ? -32.339 -2.387 14.287 1.00 89.50 445 ILE A C 1
ATOM 3133 O O . ILE A 1 445 ? -32.740 -2.582 13.140 1.00 89.50 445 ILE A O 1
ATOM 3137 N N . THR A 1 446 ? -33.141 -1.916 15.237 1.00 92.31 446 THR A N 1
ATOM 3138 C CA . THR A 1 446 ? -34.530 -1.489 15.042 1.00 92.31 446 THR A CA 1
ATOM 3139 C C . THR A 1 446 ? -34.664 -0.001 15.350 1.00 92.31 446 THR A C 1
ATOM 3141 O O . THR A 1 446 ? -33.768 0.604 15.935 1.00 92.31 446 THR A O 1
ATOM 3144 N N . SER A 1 447 ? -35.818 0.594 15.036 1.00 90.69 447 SER A N 1
ATOM 3145 C CA . SER A 1 447 ? -36.073 2.015 15.309 1.00 90.69 447 SER A CA 1
ATOM 3146 C C . SER A 1 447 ? -36.045 2.398 16.794 1.00 90.69 447 SER A C 1
ATOM 3148 O O . SER A 1 447 ? -36.084 3.586 17.087 1.00 90.69 447 SER A O 1
ATOM 3150 N N . THR A 1 448 ? -36.046 1.436 17.728 1.00 94.81 448 THR A N 1
ATOM 3151 C CA . THR A 1 448 ? -35.956 1.720 19.172 1.00 94.81 448 THR A CA 1
ATOM 3152 C C . THR A 1 448 ? -34.606 1.359 19.776 1.00 94.81 448 THR A C 1
ATOM 3154 O O . THR A 1 448 ? -34.342 1.784 20.897 1.00 94.81 448 THR A O 1
ATOM 3157 N N . THR A 1 449 ? -33.736 0.636 19.058 1.00 96.25 449 THR A N 1
ATOM 3158 C CA . THR A 1 449 ? -32.517 0.046 19.632 1.00 96.25 449 THR A CA 1
ATOM 3159 C C . THR A 1 449 ? -31.662 1.083 20.355 1.00 96.25 449 THR A C 1
ATOM 3161 O O . THR A 1 449 ? -31.410 0.921 21.544 1.00 96.25 449 THR A O 1
ATOM 3164 N N . TYR A 1 450 ? -31.277 2.181 19.697 1.00 97.06 450 TYR A N 1
ATOM 3165 C CA . TYR A 1 450 ? -30.471 3.222 20.345 1.00 97.06 450 TYR A CA 1
ATOM 3166 C C . TYR A 1 450 ? -31.241 3.936 21.456 1.00 97.06 450 TYR A C 1
ATOM 3168 O O . TYR A 1 450 ? -30.687 4.172 22.530 1.00 97.06 450 TYR A O 1
ATOM 3176 N N . SER A 1 451 ? -32.535 4.208 21.249 1.00 97.75 451 SER A N 1
ATOM 3177 C CA . SER A 1 451 ? -33.349 4.879 22.264 1.00 97.75 451 SER A CA 1
ATOM 3178 C C . SER A 1 451 ? -33.439 4.067 23.559 1.00 97.75 451 SER A C 1
ATOM 3180 O O . SER A 1 451 ? -33.386 4.639 24.646 1.00 97.75 451 SER A O 1
ATOM 3182 N N . ASP A 1 452 ? -33.493 2.736 23.456 1.00 97.75 452 ASP A N 1
ATOM 3183 C CA . ASP A 1 452 ? -33.520 1.812 24.588 1.00 97.75 452 ASP A CA 1
ATOM 3184 C C . ASP A 1 452 ? -32.171 1.791 25.334 1.00 97.75 452 ASP A C 1
ATOM 3186 O O . ASP A 1 452 ? -32.159 1.770 26.569 1.00 97.75 452 ASP A O 1
ATOM 3190 N N . LEU A 1 453 ? -31.041 1.877 24.614 1.00 97.94 453 LEU A N 1
ATOM 3191 C CA . LEU A 1 453 ? -29.704 2.002 25.214 1.00 97.94 453 LEU A CA 1
ATOM 3192 C C . LEU A 1 453 ? -29.587 3.287 26.043 1.00 97.94 453 LEU A C 1
ATOM 3194 O O . LEU A 1 453 ? -29.216 3.241 27.217 1.00 97.94 453 LEU A O 1
ATOM 3198 N N . VAL A 1 454 ? -29.950 4.434 25.461 1.00 97.69 454 VAL A N 1
ATOM 3199 C CA . VAL A 1 454 ? -29.850 5.736 26.140 1.00 97.69 454 VAL A CA 1
ATOM 3200 C C . VAL A 1 454 ? -30.835 5.828 27.310 1.00 97.69 454 VAL A C 1
ATOM 3202 O O . VAL A 1 454 ? -30.466 6.293 28.391 1.00 97.69 454 VAL A O 1
ATOM 3205 N N . ASN A 1 455 ? -32.046 5.278 27.169 1.00 97.81 455 ASN A N 1
ATOM 3206 C CA . ASN A 1 455 ? -33.011 5.183 28.267 1.00 97.81 455 ASN A CA 1
ATOM 3207 C C . ASN A 1 455 ? -32.450 4.405 29.468 1.00 97.81 455 ASN A C 1
ATOM 3209 O O . ASN A 1 455 ? -32.697 4.782 30.619 1.00 97.81 455 ASN A O 1
ATOM 3213 N N . ALA A 1 456 ? -31.688 3.333 29.232 1.00 97.56 456 ALA A N 1
ATOM 3214 C CA . ALA A 1 456 ? -31.053 2.572 30.303 1.00 97.56 456 ALA A CA 1
ATOM 3215 C C . ALA A 1 456 ? -29.971 3.390 31.029 1.00 97.56 456 ALA A C 1
ATOM 3217 O O . ALA A 1 456 ? -29.928 3.371 32.262 1.00 97.56 456 ALA A O 1
ATOM 3218 N N . VAL A 1 457 ? -29.160 4.161 30.294 1.00 97.75 457 VAL A N 1
ATOM 3219 C CA . VAL A 1 457 ? -28.174 5.101 30.863 1.00 97.75 457 VAL A CA 1
ATOM 3220 C C . VAL A 1 457 ? -28.869 6.134 31.758 1.00 97.75 457 VAL A C 1
ATOM 3222 O O . VAL A 1 457 ? -28.495 6.311 32.921 1.00 97.75 457 VAL A O 1
ATOM 3225 N N . GLN A 1 458 ? -29.924 6.781 31.254 1.00 95.88 458 GLN A N 1
ATOM 3226 C CA . GLN A 1 458 ? -30.641 7.823 31.992 1.00 95.88 458 GLN A CA 1
ATOM 3227 C C . GLN A 1 458 ? -31.383 7.272 33.217 1.00 95.88 458 GLN A C 1
ATOM 3229 O O . GLN A 1 458 ? -31.315 7.854 34.300 1.00 95.88 458 GLN A O 1
ATOM 3234 N N . THR A 1 459 ? -32.044 6.118 33.086 1.00 96.69 459 THR A N 1
ATOM 3235 C CA . THR A 1 459 ? -32.797 5.484 34.185 1.00 96.69 459 THR A CA 1
ATOM 3236 C C . THR A 1 459 ? -31.888 5.103 35.355 1.00 96.69 459 THR A C 1
ATOM 3238 O O . THR A 1 459 ? -32.301 5.193 36.512 1.00 96.69 459 THR A O 1
ATOM 3241 N N . ASN A 1 460 ? -30.638 4.725 35.073 1.00 96.56 460 ASN A N 1
ATOM 3242 C CA . ASN A 1 460 ? -29.639 4.404 36.093 1.00 96.56 460 ASN A CA 1
ATOM 3243 C C . ASN A 1 460 ? -28.831 5.626 36.565 1.00 96.56 460 ASN A C 1
ATOM 3245 O O . ASN A 1 460 ? -27.941 5.472 37.396 1.00 96.56 460 ASN A O 1
ATOM 3249 N N . SER A 1 461 ? -29.166 6.841 36.103 1.00 94.62 461 SER A N 1
ATOM 3250 C CA . SER A 1 461 ? -28.514 8.098 36.511 1.00 94.62 461 SER A CA 1
ATOM 3251 C C . SER A 1 461 ? -26.991 8.088 36.309 1.00 94.62 461 SER A C 1
ATOM 3253 O O . SER A 1 461 ? -26.240 8.598 37.141 1.00 94.62 461 SER A O 1
ATOM 3255 N N . CYS A 1 462 ? -26.538 7.478 35.216 1.00 96.69 462 CYS A N 1
ATOM 3256 C CA . CYS A 1 462 ? -25.125 7.393 34.866 1.00 96.69 462 CYS A CA 1
ATOM 3257 C C . CYS A 1 462 ? -24.553 8.781 34.538 1.00 96.69 462 CYS A C 1
ATOM 3259 O O . CYS A 1 462 ? -25.191 9.570 33.842 1.00 96.69 462 CYS A O 1
ATOM 3261 N N . GLY A 1 463 ? -23.362 9.083 35.059 1.00 94.50 463 GLY A N 1
ATOM 3262 C CA . GLY A 1 463 ? -22.687 10.378 34.906 1.00 94.50 463 GLY A CA 1
ATOM 3263 C C . GLY A 1 463 ? -21.795 10.477 33.667 1.00 94.50 463 GLY A C 1
ATOM 3264 O O . GLY A 1 463 ? -21.549 11.577 33.183 1.00 94.50 463 GLY A O 1
ATOM 3265 N N . ALA A 1 464 ? -21.354 9.337 33.140 1.00 97.56 464 ALA A N 1
ATOM 3266 C CA . ALA A 1 464 ? -20.575 9.229 31.914 1.00 97.56 464 ALA A CA 1
ATOM 3267 C C . ALA A 1 464 ? -20.868 7.881 31.230 1.00 97.56 464 ALA A C 1
ATOM 3269 O O . ALA A 1 464 ? -21.462 6.988 31.844 1.00 97.56 464 ALA A O 1
ATOM 3270 N N . VAL A 1 465 ? -20.470 7.723 29.967 1.00 98.25 465 VAL A N 1
ATOM 3271 C CA . VAL A 1 465 ? -20.709 6.501 29.180 1.00 98.25 465 VAL A CA 1
ATOM 3272 C C . VAL A 1 465 ? -19.482 6.139 28.359 1.00 98.25 465 VAL A C 1
ATOM 3274 O O . VAL A 1 465 ? -18.939 6.994 27.673 1.00 98.25 465 VAL A O 1
ATOM 3277 N N . ALA A 1 466 ? -19.087 4.870 28.384 1.00 98.38 466 ALA A N 1
ATOM 3278 C CA . ALA A 1 466 ? -18.200 4.282 27.390 1.00 98.38 466 ALA A CA 1
ATOM 3279 C C . ALA A 1 466 ? -19.032 3.610 26.288 1.00 98.38 466 ALA A C 1
ATOM 3281 O O . ALA A 1 466 ? -19.865 2.746 26.576 1.00 98.38 466 ALA A O 1
ATOM 3282 N N . VAL A 1 467 ? -18.815 4.020 25.041 1.00 98.06 467 VAL A N 1
ATOM 3283 C CA . VAL A 1 467 ? -19.451 3.474 23.840 1.00 98.06 467 VAL A CA 1
ATOM 3284 C C . VAL A 1 467 ? -18.421 2.638 23.085 1.00 98.06 467 VAL A C 1
ATOM 3286 O O . VAL A 1 467 ? -17.473 3.168 22.512 1.00 98.06 467 VAL A O 1
ATOM 3289 N N . PHE A 1 468 ? -18.620 1.323 23.080 1.00 97.50 468 PHE A N 1
ATOM 3290 C CA . PHE A 1 468 ? -17.833 0.374 22.298 1.00 97.50 468 PHE A CA 1
ATOM 3291 C C . PHE A 1 468 ? -18.642 -0.044 21.070 1.00 97.50 468 PHE A C 1
ATOM 3293 O O . PHE A 1 468 ? -19.565 -0.862 21.146 1.00 97.50 468 PHE A O 1
ATOM 3300 N N . ALA A 1 469 ? -18.319 0.585 19.948 1.00 95.25 469 ALA A N 1
ATOM 3301 C CA . ALA A 1 469 ? -19.043 0.508 18.688 1.00 95.25 469 ALA A CA 1
ATOM 3302 C C . ALA A 1 469 ? -18.069 0.744 17.520 1.00 95.25 469 ALA A C 1
ATOM 3304 O O . ALA A 1 469 ? -16.912 1.096 17.748 1.00 95.25 469 ALA A O 1
ATOM 3305 N N . TYR A 1 470 ? -18.543 0.551 16.293 1.00 92.06 470 TYR A N 1
ATOM 3306 C CA . TYR A 1 470 ? -17.892 1.044 15.082 1.00 92.06 470 TYR A CA 1
ATOM 3307 C C . TYR A 1 470 ? -18.498 2.396 14.661 1.00 92.06 470 TYR A C 1
ATOM 3309 O O . TYR A 1 470 ? -19.325 2.975 15.370 1.00 92.06 470 TYR A O 1
ATOM 3317 N N . ASN A 1 471 ? -18.075 2.933 13.515 1.00 88.88 471 ASN A N 1
ATOM 3318 C CA . ASN A 1 471 ? -18.489 4.259 13.053 1.00 88.88 471 ASN A CA 1
ATOM 3319 C C . ASN A 1 471 ? -20.020 4.389 12.938 1.00 88.88 471 ASN A C 1
ATOM 3321 O O . ASN A 1 471 ? -20.601 5.324 13.490 1.00 88.88 471 ASN A O 1
ATOM 3325 N N . ALA A 1 472 ? -20.685 3.443 12.267 1.00 88.81 472 ALA A N 1
ATOM 3326 C CA . ALA A 1 472 ? -22.111 3.552 11.951 1.00 88.81 472 ALA A CA 1
ATOM 3327 C C . ALA A 1 472 ? -23.038 3.454 13.176 1.00 88.81 472 ALA A C 1
ATOM 3329 O O . ALA A 1 472 ? -23.971 4.244 13.338 1.00 88.81 472 ALA A O 1
ATOM 3330 N N . ASP A 1 473 ? -22.794 2.488 14.059 1.00 92.31 473 ASP A N 1
ATOM 3331 C CA . ASP A 1 473 ? -23.560 2.310 15.294 1.00 92.31 473 ASP A CA 1
ATOM 3332 C C . ASP A 1 473 ? -23.147 3.316 16.377 1.00 92.31 473 ASP A C 1
ATOM 3334 O O . ASP A 1 473 ? -24.012 3.833 17.085 1.00 92.31 473 ASP A O 1
ATOM 3338 N N . GLY A 1 474 ? -21.864 3.678 16.454 1.00 95.06 474 GLY A N 1
ATOM 3339 C CA . GLY A 1 474 ? -21.370 4.760 17.305 1.00 95.06 474 GLY A CA 1
ATOM 3340 C C . GLY A 1 474 ? -22.038 6.099 16.991 1.00 95.06 474 GLY A C 1
ATOM 3341 O O . GLY A 1 474 ? -22.567 6.744 17.897 1.00 95.06 474 GLY A O 1
ATOM 3342 N N . ALA A 1 475 ? -22.101 6.476 15.710 1.00 94.44 475 ALA A N 1
ATOM 3343 C CA . ALA A 1 475 ? -22.812 7.666 15.244 1.00 94.44 475 ALA A CA 1
ATOM 3344 C C . ALA A 1 475 ? -24.278 7.674 15.706 1.00 94.44 475 ALA A C 1
ATOM 3346 O O . ALA A 1 475 ? -24.718 8.630 16.344 1.00 94.44 475 ALA A O 1
ATOM 3347 N N . GLY A 1 476 ? -25.012 6.581 15.466 1.00 95.12 476 GLY A N 1
ATOM 3348 C CA . GLY A 1 476 ? -26.420 6.473 15.857 1.00 95.12 476 GLY A CA 1
ATOM 3349 C C . GLY A 1 476 ? -26.655 6.546 17.371 1.00 95.12 476 GLY A C 1
ATOM 3350 O O . GLY A 1 476 ? -27.625 7.160 17.819 1.00 95.12 476 GLY A O 1
ATOM 3351 N N . ILE A 1 477 ? -25.756 5.974 18.181 1.00 97.38 477 ILE A N 1
ATOM 3352 C CA . ILE A 1 477 ? -25.822 6.076 19.647 1.00 97.38 477 ILE A CA 1
ATOM 3353 C C . ILE A 1 477 ? -25.583 7.521 20.100 1.00 97.38 477 ILE A C 1
ATOM 3355 O O . ILE A 1 477 ? -26.344 8.028 20.924 1.00 97.38 477 ILE A O 1
ATOM 3359 N N . LEU A 1 478 ? -24.566 8.200 19.561 1.00 97.56 478 LEU A N 1
ATOM 3360 C CA . LEU A 1 478 ? -24.237 9.586 19.918 1.00 97.56 478 LEU A CA 1
ATOM 3361 C C . LEU A 1 478 ? -25.362 10.564 19.543 1.00 97.56 478 LEU A C 1
ATOM 3363 O O . LEU A 1 478 ? -25.725 11.436 20.337 1.00 97.56 478 LEU A O 1
ATOM 3367 N N . GLU A 1 479 ? -25.964 10.399 18.364 1.00 96.69 479 GLU A N 1
ATOM 3368 C CA . GLU A 1 479 ? -27.127 11.185 17.936 1.00 96.69 479 GLU A CA 1
ATOM 3369 C C . GLU A 1 479 ? -28.332 10.989 18.858 1.00 96.69 479 GLU A C 1
ATOM 3371 O O . GLU A 1 479 ? -29.002 11.957 19.239 1.00 96.69 479 GLU A O 1
ATOM 3376 N N . GLU A 1 480 ? -28.598 9.748 19.262 1.00 97.69 480 GLU A N 1
ATOM 3377 C CA . GLU A 1 480 ? -29.689 9.443 20.181 1.00 97.69 480 GLU A CA 1
ATOM 3378 C C . GLU A 1 480 ? -29.421 10.016 21.582 1.00 97.69 480 GLU A C 1
ATOM 3380 O O . GLU A 1 480 ? -30.328 10.566 22.213 1.00 97.69 480 GLU A O 1
ATOM 3385 N N . MET A 1 481 ? -28.174 9.965 22.062 1.00 97.50 481 MET A N 1
ATOM 3386 C CA . MET A 1 481 ? -27.774 10.586 23.331 1.00 97.50 481 MET A CA 1
ATOM 3387 C C . MET A 1 481 ? -28.043 12.092 23.330 1.00 97.50 481 MET A C 1
ATOM 3389 O O . MET A 1 481 ? -28.618 12.610 24.292 1.00 97.50 481 MET A O 1
ATOM 3393 N N . SER A 1 482 ? -27.692 12.779 22.239 1.00 96.00 482 SER A N 1
ATOM 3394 C CA . SER A 1 482 ? -27.998 14.201 22.051 1.00 96.00 482 SER A CA 1
ATOM 3395 C C . SER A 1 482 ? -29.509 14.453 21.991 1.00 96.00 482 SER A C 1
ATOM 3397 O O . SER A 1 482 ? -30.028 15.321 22.696 1.00 96.00 482 SER A O 1
ATOM 3399 N N . THR A 1 483 ? -30.247 13.630 21.238 1.00 96.69 483 THR A N 1
ATOM 3400 C CA . THR A 1 483 ? -31.711 13.724 21.089 1.00 96.69 483 THR A CA 1
ATOM 3401 C C . THR A 1 483 ? -32.440 13.604 22.429 1.00 96.69 483 THR A C 1
ATOM 3403 O O . THR A 1 483 ? -33.395 14.341 22.688 1.00 96.69 483 THR A O 1
ATOM 3406 N N . GLN A 1 484 ? -31.977 12.715 23.311 1.00 97.31 484 GLN A N 1
ATOM 3407 C CA . GLN A 1 484 ? -32.537 12.547 24.654 1.00 97.31 484 GLN A CA 1
ATOM 3408 C C . GLN A 1 484 ? -31.932 13.499 25.702 1.00 97.31 484 GLN A C 1
ATOM 3410 O O . GLN A 1 484 ? -32.298 13.422 26.877 1.00 97.31 484 GLN A O 1
ATOM 3415 N N . GLY A 1 485 ? -31.031 14.405 25.310 1.00 96.19 485 GLY A N 1
ATOM 3416 C C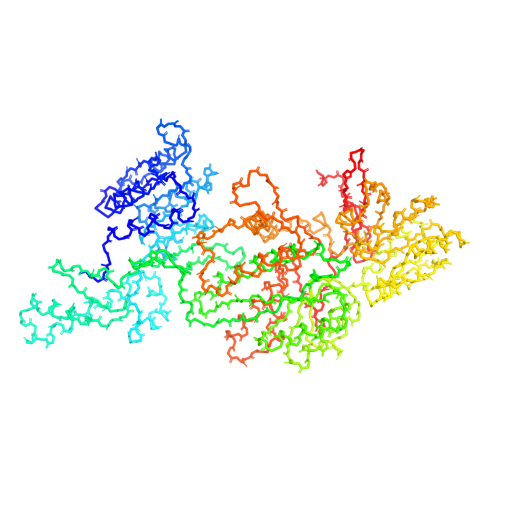A . GLY A 1 485 ? -30.456 15.427 26.185 1.00 96.19 485 GLY A CA 1
ATOM 3417 C C . GLY A 1 485 ? -29.481 14.891 27.236 1.00 96.19 485 GLY A C 1
ATOM 3418 O O . GLY A 1 485 ? -29.420 15.439 28.337 1.00 96.19 485 GLY A O 1
ATOM 3419 N N . PHE A 1 486 ? -28.739 13.821 26.936 1.00 96.12 486 PHE A N 1
ATOM 3420 C CA . PHE A 1 486 ? -27.648 13.359 27.795 1.00 96.12 486 PHE A CA 1
ATOM 3421 C C . PHE A 1 486 ? -26.499 14.380 27.793 1.00 96.12 486 PHE A C 1
ATOM 3423 O O . PHE A 1 486 ? -26.066 14.833 26.739 1.00 96.12 486 PHE A O 1
ATOM 3430 N N . THR A 1 487 ? -26.003 14.750 28.977 1.00 93.44 487 THR A N 1
ATOM 3431 C CA . THR A 1 487 ? -24.953 15.778 29.140 1.00 93.44 487 THR A CA 1
ATOM 3432 C C . THR A 1 487 ? -23.690 15.258 29.823 1.00 93.44 487 THR A C 1
ATOM 3434 O O . THR A 1 487 ? -22.837 16.057 30.203 1.00 93.44 487 THR A O 1
ATOM 3437 N N . GLY A 1 488 ? -23.612 13.953 30.094 1.00 95.44 488 GLY A N 1
ATOM 3438 C CA . GLY A 1 488 ? -22.433 13.345 30.706 1.00 95.44 488 GLY A CA 1
ATOM 3439 C C . GLY A 1 488 ? -21.291 13.189 29.707 1.00 95.44 488 GLY A C 1
ATOM 3440 O O . GLY A 1 488 ? -21.499 13.274 28.496 1.00 95.44 488 GLY A O 1
ATOM 3441 N N . GLN A 1 489 ? -20.088 12.936 30.218 1.00 97.25 489 GLN A N 1
ATOM 3442 C CA . GLN A 1 489 ? -18.925 12.698 29.368 1.00 97.25 489 GLN A CA 1
ATOM 3443 C C . GLN A 1 489 ? -19.083 11.375 28.606 1.00 97.25 489 GLN A C 1
ATOM 3445 O O . GLN A 1 489 ? -19.506 10.363 29.174 1.00 97.25 489 GLN A O 1
ATOM 3450 N N . VAL A 1 490 ? -18.734 11.380 27.320 1.00 98.19 490 VAL A N 1
ATOM 3451 C CA . VAL A 1 490 ? -18.733 10.176 26.480 1.00 98.19 490 VAL A CA 1
ATOM 3452 C C . VAL A 1 490 ? -17.297 9.780 26.165 1.00 98.19 490 VAL A C 1
ATOM 3454 O O . VAL A 1 490 ? -16.461 10.626 25.831 1.00 98.19 490 VAL A O 1
ATOM 3457 N N . TYR A 1 491 ? -17.042 8.485 26.290 1.00 98.31 491 TYR A N 1
ATOM 3458 C CA . TYR A 1 491 ? -15.779 7.821 26.033 1.00 98.31 491 TYR A CA 1
ATOM 3459 C C . TYR A 1 491 ? -15.939 6.777 24.929 1.00 98.31 491 TYR A C 1
ATOM 3461 O O . TYR A 1 491 ? -16.987 6.137 24.841 1.00 98.31 491 TYR A O 1
ATOM 3469 N N . GLY A 1 492 ? -14.901 6.564 24.128 1.00 96.94 492 GLY A N 1
ATOM 3470 C CA . GLY A 1 492 ? -14.879 5.573 23.057 1.00 96.94 492 GLY A CA 1
ATOM 3471 C C . GLY A 1 492 ? -13.559 4.826 22.947 1.00 96.94 492 GLY A C 1
ATOM 3472 O O . GLY A 1 492 ? -12.539 5.229 23.508 1.00 96.94 492 GLY A O 1
ATOM 3473 N N . SER A 1 493 ? -13.592 3.735 22.194 1.00 95.06 493 SER A N 1
ATOM 3474 C CA . SER A 1 493 ? -12.407 3.022 21.723 1.00 95.06 493 SER A CA 1
ATOM 3475 C C . SER A 1 493 ? -12.071 3.404 20.279 1.00 95.06 493 SER A C 1
ATOM 3477 O O . SER A 1 493 ? -12.677 4.303 19.693 1.00 95.06 493 SER A O 1
ATOM 3479 N N . ASP A 1 494 ? -11.117 2.686 19.698 1.00 92.19 494 ASP A N 1
ATOM 3480 C CA . ASP A 1 494 ? -10.604 2.873 18.344 1.00 92.19 494 ASP A CA 1
ATOM 3481 C C . ASP A 1 494 ? -11.703 2.771 17.291 1.00 92.19 494 ASP A C 1
ATOM 3483 O O . ASP A 1 494 ? -11.658 3.517 16.321 1.00 92.19 494 ASP A O 1
ATOM 3487 N N . GLY A 1 495 ? -12.737 1.959 17.524 1.00 91.38 495 GLY A N 1
ATOM 3488 C CA . GLY A 1 495 ? -13.867 1.808 16.610 1.00 91.38 495 GLY A CA 1
ATOM 3489 C C . GLY A 1 495 ? -14.661 3.092 16.330 1.00 91.38 495 GLY A C 1
ATOM 3490 O O . GLY A 1 495 ? -15.377 3.130 15.334 1.00 91.38 495 GLY A O 1
ATOM 3491 N N . ILE A 1 496 ? -14.517 4.140 17.155 1.00 93.00 496 ILE A N 1
ATOM 3492 C CA . ILE A 1 496 ? -15.068 5.480 16.884 1.00 93.00 496 ILE A CA 1
ATOM 3493 C C . ILE A 1 496 ? -14.003 6.587 16.917 1.00 93.00 496 ILE A C 1
ATOM 3495 O O . ILE A 1 496 ? -14.351 7.763 16.887 1.00 93.00 496 ILE A O 1
ATOM 3499 N N . ALA A 1 497 ? -12.713 6.251 17.009 1.00 91.44 497 ALA A N 1
ATOM 3500 C CA . ALA A 1 497 ? -11.614 7.206 17.207 1.00 91.44 497 ALA A CA 1
ATOM 3501 C C . ALA A 1 497 ? -11.077 7.792 15.886 1.00 91.44 497 ALA A C 1
ATOM 3503 O O . ALA A 1 497 ? -9.867 7.897 15.669 1.00 91.44 497 ALA A O 1
ATOM 3504 N N . SER A 1 498 ? -11.990 8.147 14.985 1.00 87.50 498 SER A N 1
ATOM 3505 C CA . SER A 1 498 ? -11.701 8.682 13.656 1.00 87.50 498 SER A CA 1
ATOM 3506 C C . SER A 1 498 ? -12.774 9.682 13.245 1.00 87.50 498 SER A C 1
ATOM 3508 O O . SER A 1 498 ? -13.948 9.502 13.557 1.00 87.50 498 SER A O 1
ATOM 3510 N N . VAL A 1 499 ? -12.396 10.708 12.478 1.00 88.50 499 VAL A N 1
ATOM 3511 C CA . VAL A 1 499 ? -13.348 11.680 11.910 1.00 88.50 499 VAL A CA 1
ATOM 3512 C C . VAL A 1 499 ? -14.381 11.034 10.980 1.00 88.50 499 VAL A C 1
ATOM 3514 O O . VAL A 1 499 ? -15.455 11.597 10.802 1.00 88.50 499 VAL A O 1
ATOM 3517 N N . THR A 1 500 ? -14.111 9.833 10.459 1.00 85.50 500 THR A N 1
ATOM 3518 C CA . THR A 1 500 ? -15.038 9.059 9.609 1.00 85.50 500 THR A CA 1
ATOM 3519 C C . THR A 1 500 ? -16.331 8.666 10.327 1.00 85.50 500 THR A C 1
ATOM 3521 O O . THR A 1 500 ? -17.351 8.457 9.678 1.00 85.50 500 THR A O 1
ATOM 3524 N N . VAL A 1 501 ? -16.359 8.647 11.667 1.00 89.50 501 VAL A N 1
ATOM 3525 C CA . VAL A 1 501 ? -17.619 8.498 12.422 1.00 89.50 501 VAL A CA 1
ATOM 3526 C C . VAL A 1 501 ? -18.631 9.586 12.042 1.00 89.50 501 VAL A C 1
ATOM 3528 O O . VAL A 1 501 ? -19.835 9.333 11.998 1.00 89.50 501 VAL A O 1
ATOM 3531 N N . ALA A 1 502 ? -18.150 10.785 11.690 1.00 89.69 502 ALA A N 1
ATOM 3532 C CA . ALA A 1 502 ? -18.997 11.872 11.236 1.00 89.69 502 ALA A CA 1
ATOM 3533 C C . ALA A 1 502 ? -19.702 11.522 9.923 1.00 89.69 502 ALA A C 1
ATOM 3535 O O . ALA A 1 502 ? -20.843 11.929 9.756 1.00 89.69 502 ALA A O 1
ATOM 3536 N N . ASP A 1 503 ? -19.111 10.739 9.021 1.00 85.56 503 ASP A N 1
ATOM 3537 C CA . ASP A 1 503 ? -19.733 10.390 7.734 1.00 85.56 503 ASP A CA 1
ATOM 3538 C C . ASP A 1 503 ? -20.998 9.536 7.910 1.00 85.56 503 ASP A C 1
ATOM 3540 O O . ASP A 1 503 ? -21.915 9.598 7.091 1.00 85.56 503 ASP A O 1
ATOM 3544 N N . SER A 1 504 ? -21.096 8.823 9.036 1.00 87.69 504 SER A N 1
ATOM 3545 C CA . SER A 1 504 ? -22.275 8.042 9.426 1.00 87.69 504 SER A CA 1
ATOM 3546 C C . SER A 1 504 ? -23.354 8.847 10.166 1.00 87.69 504 SER A C 1
ATOM 3548 O O . SER A 1 504 ? -24.425 8.315 10.453 1.00 87.69 504 SER A O 1
ATOM 3550 N N . MET A 1 505 ? -23.103 10.122 10.476 1.00 91.25 505 MET A N 1
ATOM 3551 C CA . MET A 1 505 ? -24.074 11.006 11.133 1.00 91.25 505 MET A CA 1
ATOM 3552 C C . MET A 1 505 ? -24.920 11.791 10.123 1.00 91.25 505 MET A C 1
ATOM 3554 O O . MET A 1 505 ? -24.509 12.060 8.991 1.00 91.25 505 MET A O 1
ATOM 3558 N N . GLY A 1 506 ? -26.075 12.280 10.561 1.00 89.88 506 GLY A N 1
ATOM 3559 C CA . GLY A 1 506 ? -26.876 13.286 9.878 1.00 89.88 506 GLY A CA 1
ATOM 3560 C C . GLY A 1 506 ? -26.157 14.633 9.728 1.00 89.88 506 GLY A C 1
ATOM 3561 O O . GLY A 1 506 ? -24.957 14.773 9.953 1.00 89.88 506 GLY A O 1
ATOM 3562 N N . ALA A 1 507 ? -26.892 15.666 9.314 1.00 89.69 507 ALA A N 1
ATOM 3563 C CA . ALA A 1 507 ? -26.303 16.988 9.060 1.00 89.69 507 ALA A CA 1
ATOM 3564 C C . ALA A 1 507 ? -25.721 17.658 10.321 1.00 89.69 507 ALA A C 1
ATOM 3566 O O . ALA A 1 507 ? -24.858 18.526 10.207 1.00 89.69 507 ALA A O 1
ATOM 3567 N N . ASP A 1 508 ? -26.202 17.277 11.505 1.00 92.44 508 ASP A N 1
ATOM 3568 C CA . ASP A 1 508 ? -25.720 17.790 12.783 1.00 92.44 508 ASP A CA 1
ATOM 3569 C C . ASP A 1 508 ? -24.619 16.884 13.346 1.00 92.44 508 ASP A C 1
ATOM 3571 O O . ASP A 1 508 ? -24.890 15.783 13.816 1.00 92.44 508 ASP A O 1
ATOM 3575 N N . LYS A 1 509 ? -23.372 17.364 13.308 1.00 95.06 509 LYS A N 1
ATOM 3576 C CA . LYS A 1 509 ? -22.208 16.650 13.857 1.00 95.06 509 LYS A CA 1
ATOM 3577 C C . LYS A 1 509 ? -21.912 17.014 15.309 1.00 95.06 509 LYS A C 1
ATOM 3579 O O . LYS A 1 509 ? -21.040 16.403 15.918 1.00 95.06 509 LYS A O 1
ATOM 3584 N N . THR A 1 510 ? -22.627 17.983 15.890 1.00 94.50 510 THR A N 1
ATOM 3585 C CA . THR A 1 510 ? -22.368 18.459 17.257 1.00 94.50 510 THR A CA 1
ATOM 3586 C C . THR A 1 510 ? -22.402 17.385 18.353 1.00 94.50 510 THR A C 1
ATOM 3588 O O . THR A 1 510 ? -21.698 17.602 19.342 1.00 94.50 510 THR A O 1
ATOM 3591 N N . PRO A 1 511 ? -23.092 16.225 18.221 1.00 95.75 511 PRO A N 1
ATOM 3592 C CA . PRO A 1 511 ? -23.007 15.168 19.232 1.00 95.75 511 PRO A CA 1
ATOM 3593 C C . PRO A 1 511 ? -21.608 14.554 19.403 1.00 95.75 511 PRO A C 1
ATOM 3595 O O . PRO A 1 511 ? -21.357 13.922 20.424 1.00 95.75 511 PRO A O 1
ATOM 3598 N N . LEU A 1 512 ? -20.689 14.750 18.448 1.00 95.62 512 LEU A N 1
ATOM 3599 C CA . LEU A 1 512 ? -19.285 14.359 18.612 1.00 95.62 512 LEU A CA 1
ATOM 3600 C C . LEU A 1 512 ? -18.500 15.318 19.504 1.00 95.62 512 LEU A C 1
ATOM 3602 O O . LEU A 1 512 ? -17.472 14.936 20.050 1.00 95.62 512 LEU A O 1
ATOM 3606 N N . ASN A 1 513 ? -18.936 16.570 19.644 1.00 95.69 513 ASN A N 1
ATOM 3607 C CA . ASN A 1 513 ? -18.126 17.593 20.288 1.00 95.69 513 ASN A CA 1
ATOM 3608 C C . ASN A 1 513 ? -17.849 17.244 21.757 1.00 95.69 513 ASN A C 1
ATOM 3610 O O . ASN A 1 513 ? -18.767 17.147 22.571 1.00 95.69 513 ASN A O 1
ATOM 3614 N N . GLY A 1 514 ? -16.571 17.099 22.096 1.00 95.69 514 GLY A N 1
ATOM 3615 C CA . GLY A 1 514 ? -16.110 16.730 23.429 1.00 95.69 514 GLY A CA 1
ATOM 3616 C C . GLY A 1 514 ? -16.079 15.226 23.707 1.00 95.69 514 GLY A C 1
ATOM 3617 O O . GLY A 1 514 ? -15.684 14.852 24.808 1.00 95.69 514 GLY A O 1
ATOM 3618 N N . VAL A 1 515 ? -16.454 14.356 22.761 1.00 97.81 515 VAL A N 1
ATOM 3619 C CA . VAL A 1 515 ? -16.250 12.901 22.893 1.00 97.81 515 VAL A CA 1
ATOM 3620 C C . VAL A 1 515 ? -14.749 12.617 22.991 1.00 97.81 515 VAL A C 1
ATOM 3622 O O . VAL A 1 515 ? -13.964 13.155 22.212 1.00 97.81 515 VAL A O 1
ATOM 3625 N N . ILE A 1 516 ? -14.350 11.771 23.944 1.00 97.69 516 ILE A N 1
ATOM 3626 C CA . ILE A 1 516 ? -12.956 11.348 24.131 1.00 97.69 516 ILE A CA 1
ATOM 3627 C C . ILE A 1 516 ? -12.825 9.897 23.677 1.00 97.69 516 ILE A C 1
ATOM 3629 O O . ILE A 1 516 ? -13.577 9.051 24.146 1.00 97.69 516 ILE A O 1
ATOM 3633 N N . ALA A 1 517 ? -11.869 9.571 22.815 1.00 96.56 517 ALA A N 1
ATOM 3634 C CA . ALA A 1 517 ? -11.635 8.189 22.396 1.00 96.56 517 ALA A CA 1
ATOM 3635 C C . ALA A 1 517 ? -10.151 7.822 22.453 1.00 96.56 517 ALA A C 1
ATOM 3637 O O . ALA A 1 517 ? -9.284 8.695 22.419 1.00 96.56 517 ALA A O 1
ATOM 3638 N N . THR A 1 518 ? -9.857 6.528 22.581 1.00 94.62 518 THR A N 1
ATOM 3639 C CA . THR A 1 518 ? -8.488 6.005 22.496 1.00 94.62 518 THR A CA 1
ATOM 3640 C C . THR A 1 518 ? -8.246 5.338 21.152 1.00 94.62 518 THR A C 1
ATOM 3642 O O . THR A 1 518 ? -9.034 4.498 20.734 1.00 94.62 518 THR A O 1
ATOM 3645 N N . ASN A 1 519 ? -7.131 5.662 20.501 1.00 90.31 519 ASN A N 1
ATOM 3646 C CA . ASN A 1 519 ? -6.702 5.052 19.241 1.00 90.31 519 ASN A CA 1
ATOM 3647 C C . ASN A 1 519 ? -5.287 4.461 19.418 1.00 90.31 519 ASN A C 1
ATOM 3649 O O . ASN A 1 519 ? -4.446 5.138 20.024 1.00 90.31 519 ASN A O 1
ATOM 3653 N N . PRO A 1 520 ? -5.006 3.225 18.960 1.00 86.00 520 PRO A N 1
ATOM 3654 C CA . PRO A 1 520 ? -3.659 2.667 18.957 1.00 86.00 520 PRO A CA 1
ATOM 3655 C C . PRO A 1 520 ? -2.631 3.584 18.287 1.00 86.00 520 PRO A C 1
ATOM 3657 O O . PRO A 1 520 ? -2.900 4.178 17.245 1.00 86.00 520 PRO A O 1
ATOM 3660 N N . GLY A 1 521 ? -1.437 3.648 18.876 1.00 82.06 521 GLY A N 1
ATOM 3661 C CA . GLY A 1 521 ? -0.329 4.474 18.408 1.00 82.06 521 GLY A CA 1
ATOM 3662 C C . GLY A 1 521 ? -0.207 5.765 19.212 1.00 82.06 521 GLY A C 1
ATOM 3663 O O . GLY A 1 521 ? -1.174 6.508 19.388 1.00 82.06 521 GLY A O 1
ATOM 3664 N N . ALA A 1 522 ? 0.994 6.041 19.720 1.00 79.94 522 ALA A N 1
ATOM 3665 C CA . ALA A 1 522 ? 1.274 7.322 20.351 1.00 79.94 522 ALA A CA 1
ATOM 3666 C C . ALA A 1 522 ? 1.311 8.452 19.304 1.00 79.94 522 ALA A C 1
ATOM 3668 O O . ALA A 1 522 ? 1.768 8.239 18.179 1.00 79.94 522 ALA A O 1
ATOM 3669 N N . PRO A 1 523 ? 0.863 9.667 19.658 1.00 79.81 523 PRO A N 1
ATOM 3670 C CA . PRO A 1 523 ? 0.942 10.809 18.760 1.00 79.81 523 PRO A CA 1
ATOM 3671 C C . PRO A 1 523 ? 2.395 11.200 18.460 1.00 79.81 523 PRO A C 1
ATOM 3673 O O . PRO A 1 523 ? 3.311 10.942 19.245 1.00 79.81 523 PRO A O 1
ATOM 3676 N N . SER A 1 524 ? 2.598 11.877 17.328 1.00 75.62 524 SER A N 1
ATOM 3677 C CA . SER A 1 524 ? 3.920 12.234 16.788 1.00 75.62 524 SER A CA 1
ATOM 3678 C C . SER A 1 524 ? 4.809 13.016 17.763 1.00 75.62 524 SER A C 1
ATOM 3680 O O . SER A 1 524 ? 6.029 12.875 17.743 1.00 75.62 524 SER A O 1
ATOM 3682 N N . TRP A 1 525 ? 4.226 13.808 18.664 1.00 79.25 525 TRP A N 1
ATOM 3683 C CA . TRP A 1 525 ? 4.968 14.564 19.676 1.00 79.25 525 TRP A CA 1
ATOM 3684 C C . TRP A 1 525 ? 5.534 13.695 20.819 1.00 79.25 525 TRP A C 1
ATOM 3686 O O . TRP A 1 525 ? 6.392 14.170 21.563 1.00 79.25 525 TRP A O 1
ATOM 3696 N N . VAL A 1 526 ? 5.103 12.432 20.958 1.00 79.62 526 VAL A N 1
ATOM 3697 C CA . VAL A 1 526 ? 5.662 11.453 21.915 1.00 79.62 526 VAL A CA 1
ATOM 3698 C C . VAL A 1 526 ? 6.829 10.689 21.316 1.00 79.62 526 VAL A C 1
ATOM 3700 O O . VAL A 1 526 ? 7.886 10.589 21.936 1.00 79.62 526 VAL A O 1
ATOM 3703 N N . VAL A 1 527 ? 6.628 10.135 20.120 1.00 69.25 527 VAL A N 1
ATOM 3704 C CA . VAL A 1 527 ? 7.664 9.383 19.397 1.00 69.25 527 VAL A CA 1
ATOM 3705 C C . VAL A 1 527 ? 8.758 10.312 18.851 1.00 69.25 527 VAL A C 1
ATOM 3707 O O . VAL A 1 527 ? 9.887 9.884 18.634 1.00 69.25 527 VAL A O 1
ATOM 3710 N N . GLY A 1 528 ? 8.475 11.618 18.769 1.00 62.44 528 GLY A N 1
ATOM 3711 C CA . GLY A 1 528 ? 9.350 12.618 18.169 1.00 62.44 528 GLY A CA 1
ATOM 3712 C C . GLY A 1 528 ? 9.243 12.589 16.641 1.00 62.44 528 GLY A C 1
ATOM 3713 O O . GLY A 1 528 ? 8.542 11.746 16.080 1.00 62.44 528 GLY A O 1
ATOM 3714 N N . PRO A 1 529 ? 9.925 13.503 15.926 1.00 56.97 529 PRO A N 1
ATOM 3715 C CA . PRO A 1 529 ? 10.134 13.334 14.499 1.00 56.97 529 PRO A CA 1
ATOM 3716 C C . PRO A 1 529 ? 11.078 12.147 14.327 1.00 56.97 529 PRO A C 1
ATOM 3718 O O . PRO A 1 529 ? 12.299 12.309 14.259 1.00 56.97 529 PRO A O 1
ATOM 3721 N N . ASP A 1 530 ? 10.527 10.940 14.303 1.00 54.06 530 ASP A N 1
ATOM 3722 C CA . ASP A 1 530 ? 11.268 9.808 13.795 1.00 54.06 530 ASP A CA 1
ATOM 3723 C C . ASP A 1 530 ? 11.713 10.194 12.387 1.00 54.06 530 ASP A C 1
ATOM 3725 O O . ASP A 1 530 ? 10.914 10.620 11.548 1.00 54.06 530 ASP A O 1
ATOM 3729 N N . ALA A 1 531 ? 13.009 10.062 12.109 1.00 59.97 531 ALA A N 1
ATOM 3730 C CA . ALA A 1 531 ? 13.518 10.087 10.745 1.00 59.97 531 ALA A CA 1
ATOM 3731 C C . ALA A 1 531 ? 13.083 8.790 10.039 1.00 59.97 531 ALA A C 1
ATOM 3733 O O . ALA A 1 531 ? 13.914 8.039 9.537 1.00 59.97 531 ALA A O 1
ATOM 3734 N N . ASN A 1 532 ? 11.786 8.486 10.086 1.00 74.94 532 ASN A N 1
ATOM 3735 C CA . ASN A 1 532 ? 11.150 7.401 9.387 1.00 74.94 532 ASN A CA 1
ATOM 3736 C C . ASN A 1 532 ? 10.856 7.903 7.970 1.00 74.94 532 ASN A C 1
ATOM 3738 O O . ASN A 1 532 ? 9.906 8.666 7.758 1.00 74.94 532 ASN A O 1
ATOM 3742 N N . PRO A 1 533 ? 11.678 7.511 6.983 1.00 71.81 533 PRO A N 1
ATOM 3743 C CA . PRO A 1 533 ? 11.501 7.992 5.627 1.00 71.81 533 PRO A CA 1
ATOM 3744 C C . PRO A 1 533 ? 10.179 7.493 5.028 1.00 71.81 533 PRO A C 1
ATOM 3746 O O . PRO A 1 533 ? 9.617 8.189 4.191 1.00 71.81 533 PRO A O 1
ATOM 3749 N N . VAL A 1 534 ? 9.649 6.346 5.475 1.00 80.12 534 VAL A N 1
ATOM 3750 C CA . VAL A 1 534 ? 8.380 5.787 4.986 1.00 80.12 534 VAL A CA 1
ATOM 3751 C C . VAL A 1 534 ? 7.205 6.652 5.437 1.00 80.12 534 VAL A C 1
ATOM 3753 O O . VAL A 1 534 ? 6.409 7.066 4.601 1.00 80.12 534 VAL A O 1
ATOM 3756 N N . GLN A 1 535 ? 7.140 7.025 6.718 1.00 78.25 535 GLN A N 1
ATOM 3757 C CA . GLN A 1 535 ? 6.135 7.976 7.219 1.00 78.25 535 GLN A CA 1
ATOM 3758 C C . GLN A 1 535 ? 6.187 9.332 6.506 1.00 78.25 535 GLN A C 1
ATOM 3760 O O . GLN A 1 535 ? 5.145 9.920 6.226 1.00 78.25 535 GLN A O 1
ATOM 3765 N N . ALA A 1 536 ? 7.386 9.820 6.176 1.00 71.25 536 ALA A N 1
ATOM 3766 C CA . ALA A 1 536 ? 7.550 11.096 5.483 1.00 71.25 536 ALA A CA 1
ATOM 3767 C C . ALA A 1 536 ? 7.042 11.062 4.030 1.00 71.25 536 ALA A C 1
ATOM 3769 O O . ALA A 1 536 ? 6.510 12.062 3.545 1.00 71.25 536 ALA A O 1
ATOM 3770 N N . VAL A 1 537 ? 7.195 9.931 3.330 1.00 71.62 537 VAL A N 1
ATOM 3771 C CA . VAL A 1 537 ? 6.779 9.806 1.923 1.00 71.62 537 VAL A CA 1
ATOM 3772 C C . VAL A 1 537 ? 5.360 9.275 1.742 1.00 71.62 537 VAL A C 1
ATOM 3774 O O . VAL A 1 537 ? 4.753 9.527 0.701 1.00 71.62 537 VAL A O 1
ATOM 3777 N N . PHE A 1 538 ? 4.812 8.555 2.725 1.00 77.00 538 PHE A N 1
ATOM 3778 C CA . PHE A 1 538 ? 3.517 7.891 2.592 1.00 77.00 538 PHE A CA 1
ATOM 3779 C C . PHE A 1 538 ? 2.373 8.855 2.239 1.00 77.00 538 PHE A C 1
ATOM 3781 O O . PHE A 1 538 ? 1.591 8.506 1.363 1.00 77.00 538 PHE A O 1
ATOM 3788 N N . PRO A 1 539 ? 2.280 10.089 2.781 1.00 75.44 539 PRO A N 1
ATOM 3789 C CA . PRO A 1 539 ? 1.264 11.052 2.347 1.00 75.44 539 PRO A CA 1
ATOM 3790 C C . PRO A 1 539 ? 1.366 11.447 0.866 1.00 75.44 539 PRO A C 1
ATOM 3792 O O . PRO A 1 539 ? 0.345 11.680 0.222 1.00 75.44 539 PRO A O 1
ATOM 3795 N N . ALA A 1 540 ? 2.582 11.518 0.313 1.00 67.06 540 ALA A N 1
ATOM 3796 C CA . ALA A 1 540 ? 2.788 11.820 -1.102 1.00 67.06 540 ALA A CA 1
ATOM 3797 C C . ALA A 1 540 ? 2.394 10.629 -1.988 1.00 67.06 540 ALA A C 1
ATOM 3799 O O . ALA A 1 540 ? 1.697 10.820 -2.983 1.00 67.06 540 ALA A O 1
ATOM 3800 N N . LEU A 1 541 ? 2.770 9.408 -1.586 1.00 67.31 541 LEU A N 1
ATOM 3801 C CA . LEU A 1 541 ? 2.313 8.175 -2.236 1.00 67.31 541 LEU A CA 1
ATOM 3802 C C . LEU A 1 541 ? 0.786 8.073 -2.178 1.00 67.31 541 LEU A C 1
ATOM 3804 O O . LEU A 1 541 ? 0.143 7.862 -3.198 1.00 67.31 541 LEU A O 1
ATOM 3808 N N . TRP A 1 542 ? 0.188 8.327 -1.015 1.00 71.94 542 TRP A N 1
ATOM 3809 C CA . TRP A 1 542 ? -1.260 8.374 -0.856 1.00 71.94 542 TRP A CA 1
ATOM 3810 C C . TRP A 1 542 ? -1.898 9.331 -1.858 1.00 71.94 542 TRP A C 1
ATOM 3812 O O . TRP A 1 542 ? -2.794 8.935 -2.588 1.00 71.94 542 TRP A O 1
ATOM 3822 N N . GLY A 1 543 ? -1.413 10.574 -1.942 1.00 63.53 543 GLY A N 1
ATOM 3823 C CA . GLY A 1 543 ? -1.942 11.567 -2.876 1.00 63.53 543 GLY A CA 1
ATOM 3824 C C . GLY A 1 543 ? -1.856 11.145 -4.346 1.00 63.53 543 GLY A C 1
ATOM 3825 O O . GLY A 1 543 ? -2.747 11.485 -5.118 1.00 63.53 543 GLY A O 1
ATOM 3826 N N . GLN A 1 544 ? -0.824 10.389 -4.727 1.00 61.78 544 GLN A N 1
ATOM 3827 C CA . GLN A 1 544 ? -0.654 9.877 -6.086 1.00 61.78 544 GLN A CA 1
ATOM 3828 C C . GLN A 1 544 ? -1.664 8.763 -6.404 1.00 61.78 544 GLN A C 1
ATOM 3830 O O . GLN A 1 544 ? -2.403 8.865 -7.382 1.00 61.78 544 GLN A O 1
ATOM 3835 N N . TYR A 1 545 ? -1.727 7.727 -5.566 1.00 63.28 545 TYR A N 1
ATOM 3836 C CA . TYR A 1 545 ? -2.556 6.543 -5.823 1.00 63.28 545 TYR A CA 1
ATOM 3837 C C . TYR A 1 545 ? -4.035 6.796 -5.519 1.00 63.28 545 TYR A C 1
ATOM 3839 O O . TYR A 1 545 ? -4.892 6.502 -6.343 1.00 63.28 545 TYR A O 1
ATOM 3847 N N . ALA A 1 546 ? -4.352 7.484 -4.418 1.00 61.44 546 ALA A N 1
ATOM 3848 C CA . ALA A 1 546 ? -5.730 7.834 -4.067 1.00 61.44 546 ALA A CA 1
ATOM 3849 C C . ALA A 1 546 ? -6.404 8.779 -5.076 1.00 61.44 546 ALA A C 1
ATOM 3851 O O . ALA A 1 546 ? -7.616 8.972 -4.998 1.00 61.44 546 ALA A O 1
ATOM 3852 N N . TYR A 1 547 ? -5.639 9.417 -5.966 1.00 49.75 547 TYR A N 1
ATOM 3853 C CA . TYR A 1 547 ? -6.159 10.251 -7.051 1.00 49.75 547 TYR A CA 1
ATOM 3854 C C . TYR A 1 547 ? -6.284 9.470 -8.362 1.00 49.75 547 TYR A C 1
ATOM 3856 O O . TYR A 1 547 ? -7.313 9.539 -9.033 1.00 49.75 547 TYR A O 1
ATOM 3864 N N . ALA A 1 548 ? -5.245 8.712 -8.707 1.00 49.56 548 ALA A N 1
ATOM 3865 C CA . ALA A 1 548 ? -5.204 7.872 -9.894 1.00 49.56 548 ALA A CA 1
ATOM 3866 C C . ALA A 1 548 ? -6.296 6.796 -9.910 1.00 49.56 548 ALA A C 1
ATOM 3868 O O . ALA A 1 548 ? -7.018 6.662 -10.900 1.00 49.56 548 ALA A O 1
ATOM 3869 N N . ASP A 1 549 ? -6.482 6.127 -8.772 1.00 46.72 549 ASP A N 1
ATOM 3870 C CA . ASP A 1 549 ? -7.420 5.020 -8.600 1.00 46.72 549 ASP A CA 1
ATOM 3871 C C . ASP A 1 549 ? -8.887 5.486 -8.657 1.00 46.72 549 ASP A C 1
ATOM 3873 O O . ASP A 1 549 ? -9.761 4.757 -9.116 1.00 46.72 549 ASP A O 1
ATOM 3877 N N . VAL A 1 550 ? -9.178 6.734 -8.260 1.00 44.03 550 VAL A N 1
ATOM 3878 C CA . VAL A 1 550 ? -10.543 7.305 -8.281 1.00 44.03 550 VAL A CA 1
ATOM 3879 C C . VAL A 1 550 ? -10.986 7.697 -9.687 1.00 44.03 550 VAL A C 1
ATOM 3881 O O . VAL A 1 550 ? -12.177 7.879 -9.919 1.00 44.03 550 VAL A O 1
ATOM 3884 N N . CYS A 1 551 ? -10.065 7.879 -10.634 1.00 37.88 551 CYS A N 1
ATOM 3885 C CA . CYS A 1 551 ? -10.389 8.480 -11.930 1.00 37.88 551 CYS A CA 1
ATOM 3886 C C . CYS A 1 551 ? -9.794 7.757 -13.140 1.00 37.88 551 CYS A C 1
ATOM 3888 O O . CYS A 1 551 ? -9.848 8.318 -14.232 1.00 37.88 551 CYS A O 1
ATOM 3890 N N . ASN A 1 552 ? -9.265 6.538 -12.977 1.00 44.28 552 ASN A N 1
ATOM 3891 C CA . ASN A 1 552 ? -8.592 5.810 -14.058 1.00 44.28 552 ASN A CA 1
ATOM 3892 C C . ASN A 1 552 ? -7.518 6.680 -14.745 1.00 44.28 552 ASN A C 1
ATOM 3894 O O . ASN A 1 552 ? -7.362 6.688 -15.966 1.00 44.28 552 ASN A O 1
ATOM 3898 N N . LEU A 1 553 ? -6.830 7.506 -13.948 1.00 36.88 553 LEU A N 1
ATOM 3899 C CA . LEU A 1 553 ? -5.612 8.171 -14.381 1.00 36.88 553 LEU A CA 1
ATOM 3900 C C . LEU A 1 553 ? -4.544 7.111 -14.238 1.00 36.88 553 LEU A C 1
ATOM 3902 O O . LEU A 1 553 ? -3.909 7.002 -13.193 1.00 36.88 553 LEU A O 1
ATOM 3906 N N . ASP A 1 554 ? -4.436 6.283 -15.267 1.00 41.16 554 ASP A N 1
ATOM 3907 C CA . ASP A 1 554 ? -3.394 5.290 -15.362 1.00 41.16 554 ASP A CA 1
ATOM 3908 C C . ASP A 1 554 ? -2.043 5.971 -15.094 1.00 41.16 554 ASP A C 1
ATOM 3910 O O . ASP A 1 554 ? -1.511 6.712 -15.923 1.00 41.16 554 ASP A O 1
ATOM 3914 N N . ILE A 1 555 ? -1.492 5.747 -13.896 1.00 36.84 555 ILE A N 1
ATOM 3915 C CA . ILE A 1 555 ? -0.190 6.290 -13.478 1.00 36.84 555 ILE A CA 1
ATOM 3916 C C . ILE A 1 555 ? 0.922 5.721 -14.376 1.00 36.84 555 ILE A C 1
ATOM 3918 O O . ILE A 1 555 ? 2.049 6.216 -14.364 1.00 36.84 555 ILE A O 1
ATOM 3922 N N . ARG A 1 556 ? 0.610 4.680 -15.162 1.00 40.66 556 ARG A N 1
ATOM 3923 C CA . ARG A 1 556 ? 1.492 3.975 -16.086 1.00 40.66 556 ARG A CA 1
ATOM 3924 C C . ARG A 1 556 ? 1.088 4.127 -17.561 1.00 40.66 556 ARG A C 1
ATOM 3926 O O . ARG A 1 556 ? 1.886 3.742 -18.405 1.00 40.66 556 ARG A O 1
ATOM 3933 N N . GLY A 1 557 ? -0.024 4.771 -17.910 1.00 33.50 557 GLY A N 1
ATOM 3934 C CA . GLY A 1 557 ? -0.433 5.107 -19.283 1.00 33.50 557 GLY A CA 1
ATOM 3935 C C . GLY A 1 557 ? -0.636 3.934 -20.266 1.00 33.50 557 GLY A C 1
ATOM 3936 O O . GLY A 1 557 ? 0.284 3.599 -21.020 1.00 33.50 557 GLY A O 1
ATOM 3937 N N . GLY A 1 558 ? -1.846 3.386 -20.350 1.00 35.03 558 GLY A N 1
ATOM 3938 C CA . GLY A 1 558 ? -2.287 2.251 -21.158 1.00 35.03 558 GLY A CA 1
ATOM 3939 C C . GLY A 1 558 ? -3.814 2.044 -21.072 1.00 35.03 558 GLY A C 1
ATOM 3940 O O . GLY A 1 558 ? -4.456 2.268 -20.052 1.00 35.03 558 GLY A O 1
ATOM 3941 N N . ASP A 1 559 ? -4.432 1.656 -22.188 1.00 32.97 559 ASP A N 1
ATOM 3942 C CA . ASP A 1 559 ? -5.875 1.411 -22.278 1.00 32.97 559 ASP A CA 1
ATOM 3943 C C . ASP A 1 559 ? -6.301 0.104 -21.570 1.00 32.97 559 ASP A C 1
ATOM 3945 O O . ASP A 1 559 ? -5.673 -0.936 -21.749 1.00 32.97 559 ASP A O 1
ATOM 3949 N N . ASN A 1 560 ? -7.444 0.173 -20.870 1.00 33.12 560 ASN A N 1
ATOM 3950 C CA . ASN A 1 560 ? -8.340 -0.824 -20.228 1.00 33.12 560 ASN A CA 1
ATOM 3951 C C . ASN A 1 560 ? -8.433 -2.294 -20.753 1.00 33.12 560 ASN A C 1
ATOM 3953 O O . ASN A 1 560 ? -9.518 -2.896 -20.747 1.00 33.12 560 ASN A O 1
ATOM 3957 N N . GLY A 1 561 ? -7.361 -2.941 -21.208 1.00 30.17 561 GLY A N 1
ATOM 3958 C CA . GLY A 1 561 ? -7.489 -4.237 -21.879 1.00 30.17 561 GLY A CA 1
ATOM 3959 C C . GLY A 1 561 ? -6.211 -5.032 -22.129 1.00 30.17 561 GLY A C 1
ATOM 3960 O O . GLY A 1 561 ? -6.112 -5.646 -23.190 1.00 30.17 561 GLY A O 1
ATOM 3961 N N . GLY A 1 562 ? -5.271 -5.070 -21.183 1.00 26.53 562 GLY A N 1
ATOM 3962 C CA . GLY A 1 562 ? -4.100 -5.963 -21.203 1.00 26.53 562 GLY A CA 1
ATOM 3963 C C . GLY A 1 562 ? -4.083 -6.922 -20.002 1.00 26.53 562 GLY A C 1
ATOM 3964 O O . GLY A 1 562 ? -4.604 -6.562 -18.948 1.00 26.53 562 GLY A O 1
ATOM 3965 N N . PRO A 1 563 ? -3.564 -8.163 -20.128 1.00 28.67 563 PRO A N 1
ATOM 3966 C CA . PRO A 1 563 ? -3.536 -9.152 -19.054 1.00 28.67 563 PRO A CA 1
ATOM 3967 C C . PRO A 1 563 ? -2.358 -8.880 -18.111 1.00 28.67 563 PRO A C 1
ATOM 3969 O O . PRO A 1 563 ? -1.464 -9.714 -17.966 1.00 28.67 563 PRO A O 1
ATOM 3972 N N . ASP A 1 564 ? -2.372 -7.722 -17.467 1.00 36.16 564 ASP A N 1
ATOM 3973 C CA . ASP A 1 564 ? -1.483 -7.450 -16.355 1.00 36.16 564 ASP A CA 1
ATOM 3974 C C . ASP A 1 564 ? -1.988 -8.220 -15.148 1.00 36.16 564 ASP A C 1
ATOM 3976 O O . ASP A 1 564 ? -3.160 -8.157 -14.778 1.00 36.16 564 ASP A O 1
ATOM 3980 N N . GLY A 1 565 ? -1.090 -8.955 -14.499 1.00 34.97 565 GLY A N 1
ATOM 3981 C CA . GLY A 1 565 ? -1.360 -9.607 -13.216 1.00 34.97 565 GLY A CA 1
ATOM 3982 C C . GLY A 1 565 ? -1.746 -8.638 -12.089 1.00 34.97 565 GLY A C 1
ATOM 3983 O O . GLY A 1 565 ? -1.932 -9.095 -10.971 1.00 34.97 565 GLY A O 1
ATOM 3984 N N . ILE A 1 566 ? -1.880 -7.340 -12.380 1.00 34.25 566 ILE A N 1
ATOM 3985 C CA . ILE A 1 566 ? -2.633 -6.355 -11.612 1.00 34.25 566 ILE A CA 1
ATOM 3986 C C . ILE A 1 566 ? -3.913 -6.107 -12.408 1.00 34.25 566 ILE A C 1
ATOM 3988 O O . ILE A 1 566 ? -3.943 -5.305 -13.338 1.00 34.25 566 ILE A O 1
ATOM 3992 N N . SER A 1 567 ? -4.981 -6.841 -12.107 1.00 32.34 567 SER A N 1
ATOM 3993 C CA . SER A 1 567 ? -6.261 -6.566 -12.746 1.00 32.34 567 SER A CA 1
ATOM 3994 C C . SER A 1 567 ? -6.748 -5.187 -12.302 1.00 32.34 567 SER A C 1
ATOM 3996 O O . SER A 1 567 ? -7.335 -5.062 -11.235 1.00 32.34 567 SER A O 1
ATOM 3998 N N . ASP A 1 568 ? -6.593 -4.175 -13.145 1.00 37.09 568 ASP A N 1
ATOM 3999 C CA . ASP A 1 568 ? -7.232 -2.859 -12.983 1.00 37.09 568 ASP A CA 1
ATOM 4000 C C . ASP A 1 568 ? -8.779 -2.980 -12.887 1.00 37.09 568 ASP A C 1
ATOM 4002 O O . ASP A 1 568 ? -9.502 -2.154 -12.331 1.00 37.09 568 ASP A O 1
ATOM 4006 N N . TYR A 1 569 ? -9.307 -4.135 -13.311 1.00 32.16 569 TYR A N 1
ATOM 4007 C CA . TYR A 1 569 ? -10.689 -4.559 -13.095 1.00 32.16 569 TYR A CA 1
ATOM 4008 C C . TYR A 1 569 ? -11.085 -4.754 -11.625 1.00 32.16 569 TYR A C 1
ATOM 4010 O O . TYR A 1 569 ? -12.275 -4.645 -11.331 1.00 32.16 569 TYR A O 1
ATOM 4018 N N . THR A 1 570 ? -10.174 -5.071 -10.695 1.00 37.69 570 THR A N 1
ATOM 4019 C CA . THR A 1 570 ? -10.569 -5.281 -9.291 1.00 37.69 570 THR A CA 1
ATOM 4020 C C . THR A 1 570 ? -10.803 -3.968 -8.581 1.00 37.69 570 THR A C 1
ATOM 4022 O O . THR A 1 570 ? -11.804 -3.884 -7.885 1.00 37.69 570 THR A O 1
ATOM 4025 N N . LEU A 1 571 ? -9.970 -2.943 -8.784 1.00 38.47 571 LEU A N 1
ATOM 4026 C CA . LEU A 1 571 ? -10.118 -1.665 -8.089 1.00 38.47 571 LEU A CA 1
ATOM 4027 C C . LEU A 1 571 ? -11.293 -0.841 -8.630 1.00 38.47 571 LEU A C 1
ATOM 4029 O O . LEU A 1 571 ? -12.083 -0.333 -7.839 1.00 38.47 571 LEU A O 1
ATOM 4033 N N . VAL A 1 572 ? -11.495 -0.809 -9.953 1.00 37.91 572 VAL A N 1
ATOM 4034 C CA . VAL A 1 572 ? -12.682 -0.183 -10.565 1.00 37.91 572 VAL A CA 1
ATOM 4035 C C . VAL A 1 572 ? -13.964 -0.903 -10.137 1.00 37.91 572 VAL A C 1
ATOM 4037 O O . VAL A 1 572 ? -14.894 -0.251 -9.675 1.00 37.91 572 VAL A O 1
ATOM 4040 N N . ALA A 1 573 ? -14.014 -2.242 -10.177 1.00 39.59 573 ALA A N 1
ATOM 4041 C CA . ALA A 1 573 ? -15.182 -2.985 -9.690 1.00 39.59 573 ALA A CA 1
ATOM 4042 C C . ALA A 1 573 ? -15.400 -2.827 -8.171 1.00 39.59 573 ALA A C 1
ATOM 4044 O O . ALA A 1 573 ? -16.535 -2.889 -7.702 1.00 39.59 573 ALA A O 1
ATOM 4045 N N . VAL A 1 574 ? -14.328 -2.617 -7.400 1.00 41.16 574 VAL A N 1
ATOM 4046 C CA . VAL A 1 574 ? -14.342 -2.322 -5.958 1.00 41.16 574 VAL A CA 1
ATOM 4047 C C . VAL A 1 574 ? -14.904 -0.931 -5.675 1.00 41.16 574 VAL A C 1
ATOM 4049 O O . VAL A 1 574 ? -15.748 -0.789 -4.792 1.00 41.16 574 VAL A O 1
ATOM 4052 N N . LEU A 1 575 ? -14.477 0.084 -6.424 1.00 42.22 575 LEU A N 1
ATOM 4053 C CA . LEU A 1 575 ? -14.958 1.458 -6.302 1.00 42.22 575 LEU A CA 1
ATOM 4054 C C . LEU A 1 575 ? -16.407 1.582 -6.794 1.00 42.22 575 LEU A C 1
ATOM 4056 O O . LEU A 1 575 ? -17.218 2.234 -6.137 1.00 42.22 575 LEU A O 1
ATOM 4060 N N . GLU A 1 576 ? -16.776 0.871 -7.864 1.00 47.81 576 GLU A N 1
ATOM 4061 C CA . GLU A 1 576 ? -18.163 0.738 -8.324 1.00 47.81 576 GLU A CA 1
ATOM 4062 C C . GLU A 1 576 ? -19.052 0.040 -7.278 1.00 47.81 576 GLU A C 1
ATOM 4064 O O . GLU A 1 576 ? -20.175 0.487 -7.034 1.00 47.81 576 GLU A O 1
ATOM 4069 N N . GLN A 1 577 ? -18.559 -1.016 -6.614 1.00 42.19 577 GLN A N 1
ATOM 4070 C CA . GLN A 1 577 ? -19.254 -1.663 -5.489 1.00 42.19 577 GLN A CA 1
ATOM 4071 C C . GLN A 1 577 ? -19.390 -0.735 -4.273 1.00 42.19 577 GLN A C 1
ATOM 4073 O O . GLN A 1 577 ? -20.418 -0.779 -3.598 1.00 42.19 577 GLN A O 1
ATOM 4078 N N . ALA A 1 578 ? -18.407 0.138 -4.035 1.00 39.91 578 ALA A N 1
ATOM 4079 C CA . ALA A 1 578 ? -18.445 1.182 -3.010 1.00 39.91 578 ALA A CA 1
ATOM 4080 C C . ALA A 1 578 ? -19.268 2.427 -3.421 1.00 39.91 578 ALA A C 1
ATOM 4082 O O . ALA A 1 578 ? -19.382 3.376 -2.646 1.00 39.91 578 ALA A O 1
ATOM 4083 N N . GLY A 1 579 ? -19.864 2.446 -4.621 1.00 42.25 579 GLY A N 1
ATOM 4084 C CA . GLY A 1 579 ? -20.718 3.540 -5.097 1.00 42.25 579 GLY A CA 1
ATOM 4085 C C . GLY A 1 579 ? -19.972 4.793 -5.578 1.00 42.25 579 GLY A C 1
ATOM 4086 O O . GLY A 1 579 ? -20.595 5.845 -5.736 1.00 42.25 579 GLY A O 1
ATOM 4087 N N . VAL A 1 580 ? -18.665 4.701 -5.829 1.00 42.78 580 VAL A N 1
ATOM 4088 C CA . VAL A 1 580 ? -17.844 5.788 -6.379 1.00 42.78 580 VAL A CA 1
ATOM 4089 C C . VAL A 1 580 ? -17.973 5.784 -7.907 1.00 42.78 580 VAL A C 1
ATOM 4091 O O . VAL A 1 580 ? -17.567 4.836 -8.570 1.00 42.78 580 VAL A O 1
ATOM 4094 N N . THR A 1 581 ? -18.566 6.834 -8.489 1.00 40.84 581 THR A N 1
ATOM 4095 C CA . THR A 1 581 ? -18.691 6.990 -9.952 1.00 40.84 581 THR A CA 1
ATOM 4096 C C . THR A 1 581 ? -17.619 7.926 -10.509 1.00 40.84 581 THR A C 1
ATOM 4098 O O . THR A 1 581 ? -17.638 9.121 -10.204 1.00 40.84 581 THR A O 1
ATOM 4101 N N . CYS A 1 582 ? -16.743 7.413 -11.372 1.00 40.41 582 CYS A N 1
ATOM 4102 C CA . CYS A 1 582 ? -15.692 8.181 -12.044 1.00 40.41 582 CYS A CA 1
ATOM 4103 C C . CYS A 1 582 ? -16.264 8.956 -13.257 1.00 40.41 582 CYS A C 1
ATOM 4105 O O . CYS A 1 582 ? -16.927 8.350 -14.106 1.00 40.41 582 CYS A O 1
ATOM 4107 N N . PRO A 1 583 ? -16.050 10.279 -13.395 1.00 38.16 583 PRO A N 1
ATOM 4108 C CA . PRO A 1 583 ? -16.412 11.015 -14.609 1.00 38.16 583 PRO A CA 1
ATOM 4109 C C . PRO A 1 583 ? -15.509 10.606 -15.782 1.00 38.16 583 PRO A C 1
ATOM 4111 O O . PRO A 1 583 ? -14.293 10.584 -15.642 1.00 38.16 583 PRO A O 1
ATOM 4114 N N . ALA A 1 584 ? -16.086 10.347 -16.959 1.00 34.75 584 ALA A N 1
ATOM 4115 C CA . ALA A 1 584 ? -15.350 9.880 -18.141 1.00 34.75 584 ALA A CA 1
ATOM 4116 C C . ALA A 1 584 ? -14.402 10.917 -18.785 1.00 34.75 584 ALA A C 1
ATOM 4118 O O . ALA A 1 584 ? -13.730 10.593 -19.756 1.00 34.75 584 ALA A O 1
ATOM 4119 N N . GLU A 1 585 ? -14.338 12.160 -18.299 1.00 33.97 585 GLU A N 1
ATOM 4120 C CA . GLU A 1 585 ? -13.519 13.212 -18.907 1.00 33.97 585 GLU A CA 1
ATOM 4121 C C . GLU A 1 585 ? -13.024 14.205 -17.839 1.00 33.97 585 GLU A C 1
ATOM 4123 O O . GLU A 1 585 ? -13.820 14.841 -17.150 1.00 33.97 585 GLU A O 1
ATOM 4128 N N . ASN A 1 586 ? -11.698 14.355 -17.747 1.00 36.56 586 ASN A N 1
ATOM 4129 C CA . ASN A 1 586 ? -10.980 15.516 -17.206 1.00 36.56 586 ASN A CA 1
ATOM 4130 C C . ASN A 1 586 ? -11.459 16.030 -15.826 1.00 36.56 586 ASN A C 1
ATOM 4132 O O . ASN A 1 586 ? -12.099 17.081 -15.698 1.00 36.56 586 ASN A O 1
ATOM 4136 N N . VAL A 1 587 ? -11.112 15.302 -14.760 1.00 36.12 587 VAL A N 1
ATOM 4137 C CA . VAL A 1 587 ? -11.462 15.681 -13.385 1.00 36.12 587 VAL A CA 1
ATOM 4138 C C . VAL A 1 587 ? -10.530 16.787 -12.892 1.00 36.12 587 VAL A C 1
ATOM 4140 O O . VAL A 1 587 ? -9.467 16.562 -12.334 1.00 36.12 587 VAL A O 1
ATOM 4143 N N . THR A 1 588 ? -10.975 18.024 -13.082 1.00 29.91 588 THR A N 1
ATOM 4144 C CA . THR A 1 588 ? -10.470 19.232 -12.403 1.00 29.91 588 THR A CA 1
ATOM 4145 C C . THR A 1 588 ? -11.107 19.421 -11.016 1.00 29.91 588 THR A C 1
ATOM 4147 O O . THR A 1 588 ? -10.928 20.456 -10.376 1.00 29.91 588 THR A O 1
ATOM 4150 N N . THR A 1 589 ? -11.850 18.424 -10.523 1.00 34.91 589 THR A N 1
ATOM 4151 C CA . THR A 1 589 ? -12.582 18.468 -9.251 1.00 34.91 589 THR A CA 1
ATOM 4152 C C . THR A 1 589 ? -12.056 17.440 -8.249 1.00 34.91 589 THR A C 1
ATOM 4154 O O . THR A 1 589 ? -12.811 16.571 -7.844 1.00 34.91 589 THR A O 1
ATOM 4157 N N . GLY A 1 590 ? -10.770 17.523 -7.889 1.00 38.53 590 GLY A N 1
ATOM 4158 C CA . GLY A 1 590 ? -10.175 17.222 -6.567 1.00 38.53 590 GLY A CA 1
ATOM 4159 C C . GLY A 1 590 ? -10.736 16.132 -5.631 1.00 38.53 590 GLY A C 1
ATOM 4160 O O . GLY A 1 590 ? -10.539 16.263 -4.427 1.00 38.53 590 GLY A O 1
ATOM 4161 N N . ALA A 1 591 ? -11.430 15.100 -6.108 1.00 44.91 591 ALA A N 1
ATOM 4162 C CA . ALA A 1 591 ? -11.954 14.020 -5.279 1.00 44.91 591 ALA A CA 1
ATOM 4163 C C . ALA A 1 591 ? -10.901 12.908 -5.190 1.00 44.91 591 ALA A C 1
ATOM 4165 O O . ALA A 1 591 ? -10.763 12.113 -6.112 1.00 44.91 591 ALA A O 1
ATOM 4166 N N . SER A 1 592 ? -10.130 12.888 -4.105 1.00 57.41 592 SER A N 1
ATOM 4167 C CA . SER A 1 592 ? -9.244 11.777 -3.744 1.00 57.41 592 SER A CA 1
ATOM 4168 C C . SER A 1 592 ? -9.909 10.891 -2.688 1.00 57.41 592 SER A C 1
ATOM 4170 O O . SER A 1 592 ? -10.736 11.372 -1.908 1.00 57.41 592 SER A O 1
ATOM 4172 N N . VAL A 1 593 ? -9.546 9.604 -2.629 1.00 62.12 593 VAL A N 1
ATOM 4173 C CA . VAL A 1 593 ? -9.938 8.754 -1.491 1.00 62.12 593 VAL A CA 1
ATOM 4174 C C . VAL A 1 593 ? -9.339 9.355 -0.219 1.00 62.12 593 VAL A C 1
ATOM 4176 O O . VAL A 1 593 ? -8.117 9.500 -0.093 1.00 62.12 593 VAL A O 1
ATOM 4179 N N . ALA A 1 594 ? -10.200 9.728 0.728 1.00 70.00 594 ALA A N 1
ATOM 4180 C CA . ALA A 1 594 ? -9.753 10.177 2.036 1.00 70.00 594 ALA A CA 1
ATOM 4181 C C . ALA A 1 594 ? -9.001 9.038 2.737 1.00 70.00 594 ALA A C 1
ATOM 4183 O O . ALA A 1 594 ? -9.425 7.882 2.698 1.00 70.00 594 ALA A O 1
ATOM 4184 N N . LYS A 1 595 ? -7.879 9.362 3.385 1.00 76.69 595 LYS A N 1
ATOM 4185 C CA . LYS A 1 595 ? -7.122 8.384 4.168 1.00 76.69 595 LYS A CA 1
ATOM 4186 C C . LYS A 1 595 ? -7.949 7.955 5.376 1.00 76.69 595 LYS A C 1
ATOM 4188 O O . LYS A 1 595 ? -8.131 8.737 6.306 1.00 76.69 595 LYS A O 1
ATOM 4193 N N . GLY A 1 596 ? -8.447 6.726 5.340 1.00 75.94 596 GLY A N 1
ATOM 4194 C CA . GLY A 1 596 ? -9.211 6.113 6.415 1.00 75.94 596 GLY A CA 1
ATOM 4195 C C . GLY A 1 596 ? -8.335 5.717 7.602 1.00 75.94 596 GLY A C 1
ATOM 4196 O O . GLY A 1 596 ? -7.106 5.618 7.514 1.00 75.94 596 GLY A O 1
ATOM 4197 N N . GLN A 1 597 ? -8.988 5.460 8.734 1.00 81.38 597 GLN A N 1
ATOM 4198 C CA . GLN A 1 597 ? -8.340 4.877 9.905 1.00 81.38 597 GLN A CA 1
ATOM 4199 C C . GLN A 1 597 ? -7.700 3.529 9.531 1.00 81.38 597 GLN A C 1
ATOM 4201 O O . GLN A 1 597 ? -8.281 2.763 8.769 1.00 81.38 597 GLN A O 1
ATOM 4206 N N . PHE A 1 598 ? -6.500 3.245 10.046 1.00 88.56 598 PHE A N 1
ATOM 4207 C CA . PHE A 1 598 ? -5.697 2.047 9.735 1.00 88.56 598 PHE A CA 1
ATOM 4208 C C . PHE A 1 598 ? -5.177 1.924 8.293 1.00 88.56 598 PHE A C 1
ATOM 4210 O O . PHE A 1 598 ? -4.593 0.896 7.960 1.00 88.56 598 PHE A O 1
ATOM 4217 N N . ALA A 1 599 ? -5.303 2.945 7.439 1.00 89.38 599 ALA A N 1
ATOM 4218 C CA . ALA A 1 599 ? -4.730 2.906 6.088 1.00 89.38 599 ALA A CA 1
ATOM 4219 C C . ALA A 1 599 ? -3.210 2.646 6.094 1.00 89.38 599 ALA A C 1
ATOM 4221 O O . ALA A 1 599 ? -2.702 1.843 5.312 1.00 89.38 599 ALA A O 1
ATOM 4222 N N . GLU A 1 600 ? -2.486 3.286 7.011 1.00 90.00 600 GLU A N 1
ATOM 4223 C CA . GLU A 1 600 ? -1.042 3.093 7.196 1.00 90.00 600 GLU A CA 1
ATOM 4224 C C . GLU A 1 600 ? -0.719 1.674 7.682 1.00 90.00 600 GLU A C 1
ATOM 4226 O O . GLU A 1 600 ? 0.176 1.021 7.153 1.00 90.00 600 GLU A O 1
ATOM 4231 N N . SER A 1 601 ? -1.503 1.150 8.625 1.00 92.94 601 SER A N 1
ATOM 4232 C CA . SER A 1 601 ? -1.368 -0.224 9.118 1.00 92.94 601 SER A CA 1
ATOM 4233 C C . SER A 1 601 ? -1.698 -1.264 8.039 1.00 92.94 601 SER A C 1
ATOM 4235 O O . SER A 1 601 ? -1.046 -2.302 7.958 1.00 92.94 601 SER A O 1
ATOM 4237 N N . ALA A 1 602 ? -2.681 -0.997 7.172 1.00 95.38 602 ALA A N 1
ATOM 4238 C CA . ALA A 1 602 ? -3.019 -1.856 6.037 1.00 95.38 602 ALA A CA 1
ATOM 4239 C C . ALA A 1 602 ? -1.879 -1.910 5.015 1.00 95.38 602 ALA A C 1
ATOM 4241 O O . ALA A 1 602 ? -1.552 -2.987 4.510 1.00 95.38 602 ALA A O 1
ATOM 4242 N N . PHE A 1 603 ? -1.240 -0.767 4.759 1.00 94.38 603 PHE A N 1
ATOM 4243 C CA . PHE A 1 603 ? -0.038 -0.688 3.939 1.00 94.38 603 PHE A CA 1
ATOM 4244 C C . PHE A 1 603 ? 1.108 -1.495 4.569 1.00 94.38 603 PHE A C 1
ATOM 4246 O O . PHE A 1 603 ? 1.671 -2.370 3.913 1.00 94.38 603 PHE A O 1
ATOM 4253 N N . ASP A 1 604 ? 1.389 -1.293 5.858 1.00 95.12 604 ASP A N 1
ATOM 4254 C CA . ASP A 1 604 ? 2.478 -1.981 6.561 1.00 95.12 604 ASP A CA 1
ATOM 4255 C C . ASP A 1 604 ? 2.301 -3.498 6.589 1.00 95.12 604 ASP A C 1
ATOM 4257 O O . ASP A 1 604 ? 3.221 -4.237 6.240 1.00 95.12 604 ASP A O 1
ATOM 4261 N N . ALA A 1 605 ? 1.105 -3.982 6.938 1.00 97.94 605 ALA A N 1
ATOM 4262 C CA . ALA A 1 605 ? 0.800 -5.410 6.923 1.00 97.94 605 ALA A CA 1
ATOM 4263 C C . ALA A 1 605 ? 0.982 -6.021 5.523 1.00 97.94 605 ALA A C 1
ATOM 4265 O O . ALA A 1 605 ? 1.475 -7.145 5.399 1.00 97.94 605 ALA A O 1
ATOM 4266 N N . SER A 1 606 ? 0.630 -5.270 4.475 1.00 97.88 606 SER A N 1
ATOM 4267 C CA . SER A 1 606 ? 0.777 -5.686 3.078 1.00 97.88 606 SER A CA 1
ATOM 4268 C C . SER A 1 606 ? 2.238 -5.763 2.644 1.00 97.88 606 SER A C 1
ATOM 4270 O O . SER A 1 606 ? 2.652 -6.781 2.083 1.00 97.88 606 SER A O 1
ATOM 4272 N N . VAL A 1 607 ? 3.046 -4.750 2.971 1.00 95.88 607 VAL A N 1
ATOM 4273 C CA . VAL A 1 607 ? 4.490 -4.756 2.692 1.00 95.88 607 VAL A CA 1
ATOM 4274 C C . VAL A 1 607 ? 5.180 -5.887 3.454 1.00 95.88 607 VAL A C 1
ATOM 4276 O O . VAL A 1 607 ? 5.944 -6.643 2.854 1.00 95.88 607 VAL A O 1
ATOM 4279 N N . ILE A 1 608 ? 4.888 -6.061 4.749 1.00 97.56 608 ILE A N 1
ATOM 4280 C CA . ILE A 1 608 ? 5.457 -7.154 5.549 1.00 97.56 608 ILE A CA 1
ATOM 4281 C C . ILE A 1 608 ? 5.105 -8.502 4.915 1.00 97.56 608 ILE A C 1
ATOM 4283 O O . ILE A 1 608 ? 6.005 -9.305 4.685 1.00 97.56 608 ILE A O 1
ATOM 4287 N N . MET A 1 609 ? 3.835 -8.743 4.572 1.00 98.62 609 MET A N 1
ATOM 4288 C CA . MET A 1 609 ? 3.410 -10.007 3.962 1.00 98.62 609 MET A CA 1
ATOM 4289 C C . MET A 1 609 ? 4.158 -10.299 2.652 1.00 98.62 609 MET A C 1
ATOM 4291 O O . MET A 1 609 ? 4.684 -11.401 2.475 1.00 98.62 609 MET A O 1
ATOM 4295 N N . ALA A 1 610 ? 4.256 -9.314 1.754 1.00 97.69 610 ALA A N 1
ATOM 4296 C CA . ALA A 1 610 ? 4.935 -9.475 0.471 1.00 97.69 610 ALA A CA 1
ATOM 4297 C C . ALA A 1 610 ? 6.442 -9.723 0.634 1.00 97.69 610 ALA A C 1
ATOM 4299 O O . ALA A 1 610 ? 6.991 -10.668 0.063 1.00 97.69 610 ALA A O 1
ATOM 4300 N N . LEU A 1 611 ? 7.116 -8.945 1.485 1.00 95.44 611 LEU A N 1
ATOM 4301 C CA . LEU A 1 611 ? 8.544 -9.118 1.752 1.00 95.44 611 LEU A CA 1
ATOM 4302 C C . LEU A 1 611 ? 8.853 -10.427 2.487 1.00 95.44 611 LEU A C 1
ATOM 4304 O O . LEU A 1 611 ? 9.899 -11.033 2.252 1.00 95.44 611 LEU A O 1
ATOM 4308 N N . SER A 1 612 ? 7.950 -10.911 3.340 1.00 97.69 612 SER A N 1
ATOM 4309 C CA . SER A 1 612 ? 8.078 -12.233 3.954 1.00 97.69 612 SER A CA 1
ATOM 4310 C C . SER A 1 612 ? 7.937 -13.352 2.933 1.00 97.69 612 SER A C 1
ATOM 4312 O O . SER A 1 612 ? 8.710 -14.310 2.974 1.00 97.69 612 SER A O 1
ATOM 4314 N N . ALA A 1 613 ? 7.011 -13.228 1.983 1.00 97.38 613 ALA A N 1
ATOM 4315 C CA . ALA A 1 613 ? 6.887 -14.185 0.892 1.00 97.38 613 ALA A CA 1
ATOM 4316 C C . ALA A 1 613 ? 8.145 -14.195 0.011 1.00 97.38 613 ALA A C 1
ATOM 4318 O O . ALA A 1 613 ? 8.665 -15.262 -0.328 1.00 97.38 613 ALA A O 1
ATOM 4319 N N . PHE A 1 614 ? 8.692 -13.013 -0.284 1.00 95.06 614 PHE A N 1
ATOM 4320 C CA . PHE A 1 614 ? 9.957 -12.865 -0.998 1.00 95.06 614 PHE A CA 1
ATOM 4321 C C . PHE A 1 614 ? 11.117 -13.554 -0.267 1.00 95.06 614 PHE A C 1
ATOM 4323 O O . PHE A 1 614 ? 11.831 -14.375 -0.846 1.00 95.06 614 PHE A O 1
ATOM 4330 N N . ALA A 1 615 ? 11.274 -13.269 1.029 1.00 93.69 615 ALA A N 1
ATOM 4331 C CA . ALA A 1 615 ? 12.309 -13.866 1.867 1.00 93.69 615 ALA A CA 1
ATOM 4332 C C . ALA A 1 615 ? 12.156 -15.391 1.964 1.00 93.69 615 ALA A C 1
ATOM 4334 O O . ALA A 1 615 ? 13.147 -16.121 1.915 1.00 93.69 615 ALA A O 1
ATOM 4335 N N . PHE A 1 616 ? 10.920 -15.887 2.050 1.00 95.38 616 PHE A N 1
ATOM 4336 C CA . PHE A 1 616 ? 10.617 -17.315 2.056 1.00 95.38 616 PHE A CA 1
ATOM 4337 C C . PHE A 1 616 ? 11.068 -18.009 0.762 1.00 95.38 616 PHE A C 1
ATOM 4339 O O . PHE A 1 616 ? 11.718 -19.057 0.828 1.00 95.38 616 PHE A O 1
ATOM 4346 N N . LEU A 1 617 ? 10.791 -17.411 -0.403 1.00 92.50 617 LEU A N 1
ATOM 4347 C CA . LEU A 1 617 ? 11.255 -17.923 -1.697 1.00 92.50 617 LEU A CA 1
ATOM 4348 C C . LEU A 1 617 ? 12.787 -17.912 -1.797 1.00 92.50 617 LEU A C 1
ATOM 4350 O O . LEU A 1 617 ? 13.391 -18.919 -2.175 1.00 92.50 617 LEU A O 1
ATOM 4354 N N . ALA A 1 618 ? 13.423 -16.812 -1.384 1.00 88.25 618 ALA A N 1
ATOM 4355 C CA . ALA A 1 618 ? 14.880 -16.684 -1.360 1.00 88.25 618 ALA A CA 1
ATOM 4356 C C . ALA A 1 618 ? 15.549 -17.689 -0.402 1.00 88.25 618 ALA A C 1
ATOM 4358 O O . ALA A 1 618 ? 16.664 -18.146 -0.653 1.00 88.25 618 ALA A O 1
ATOM 4359 N N . GLY A 1 619 ? 14.858 -18.080 0.672 1.00 86.19 619 GLY A N 1
ATOM 4360 C CA . GLY A 1 619 ? 15.323 -19.067 1.643 1.00 86.19 619 GLY A CA 1
ATOM 4361 C C . GLY A 1 619 ? 15.355 -20.512 1.131 1.00 86.19 619 GLY A C 1
ATOM 4362 O O . GLY A 1 619 ? 15.873 -21.373 1.842 1.00 86.19 619 GLY A O 1
ATOM 4363 N N . GLN A 1 620 ? 14.813 -20.814 -0.057 1.00 81.38 620 GLN A N 1
ATOM 4364 C CA . GLN A 1 620 ? 14.849 -22.142 -0.700 1.00 81.38 620 GLN A CA 1
ATOM 4365 C C . GLN A 1 620 ? 14.443 -23.310 0.230 1.00 81.38 620 GLN A C 1
ATOM 4367 O O . GLN A 1 620 ? 15.028 -24.394 0.196 1.00 81.38 620 GLN A O 1
ATOM 4372 N N . GLY A 1 621 ? 13.444 -23.089 1.093 1.00 81.50 621 GLY A N 1
ATOM 4373 C CA . GLY A 1 621 ? 12.925 -24.095 2.031 1.00 81.50 621 GLY A CA 1
ATOM 4374 C C . GLY A 1 621 ? 13.715 -24.256 3.336 1.00 81.50 621 GLY A C 1
ATOM 4375 O O . GLY A 1 621 ? 13.448 -25.186 4.096 1.00 81.50 621 GLY A O 1
ATOM 4376 N N . THR A 1 622 ? 14.678 -23.372 3.620 1.00 90.88 622 THR A N 1
ATOM 4377 C CA . THR A 1 622 ? 15.429 -23.371 4.892 1.00 90.88 622 THR A CA 1
ATOM 4378 C C . THR A 1 622 ? 14.702 -22.667 6.039 1.00 90.88 622 THR A C 1
ATOM 4380 O O . THR A 1 622 ? 15.021 -22.924 7.201 1.00 90.88 622 THR A O 1
ATOM 4383 N N . ILE A 1 623 ? 13.718 -21.821 5.726 1.00 94.19 623 ILE A N 1
ATOM 4384 C CA . ILE A 1 623 ? 12.881 -21.106 6.693 1.00 94.19 623 ILE A CA 1
ATOM 4385 C C . ILE A 1 623 ? 11.403 -21.422 6.460 1.00 94.19 623 ILE A C 1
ATOM 4387 O O . ILE A 1 623 ? 10.981 -21.673 5.331 1.00 94.19 623 ILE A O 1
ATOM 4391 N N . THR A 1 624 ? 10.607 -21.421 7.527 1.00 95.31 624 THR A N 1
ATOM 4392 C CA . THR A 1 624 ? 9.143 -21.521 7.440 1.00 95.31 624 THR A CA 1
ATOM 4393 C C . THR A 1 624 ? 8.519 -20.162 7.109 1.00 95.31 624 THR A C 1
ATOM 4395 O O . THR A 1 624 ? 9.150 -19.122 7.295 1.00 95.31 624 THR A O 1
ATOM 4398 N N . SER A 1 625 ? 7.259 -20.146 6.665 1.00 95.06 625 SER A N 1
ATOM 4399 C CA . SER A 1 625 ? 6.505 -18.900 6.451 1.00 95.06 625 SER A CA 1
ATOM 4400 C C . SER A 1 625 ? 6.400 -18.065 7.733 1.00 95.06 625 SER A C 1
ATOM 4402 O O . SER A 1 625 ? 6.637 -16.862 7.707 1.00 95.06 625 SER A O 1
ATOM 4404 N N . ALA A 1 626 ? 6.156 -18.716 8.873 1.00 95.19 626 ALA A N 1
ATOM 4405 C CA . ALA A 1 626 ? 6.143 -18.071 10.185 1.00 95.19 626 ALA A CA 1
ATOM 4406 C C . ALA A 1 626 ? 7.496 -17.432 10.543 1.00 95.19 626 ALA A C 1
ATOM 4408 O O . ALA A 1 626 ? 7.534 -16.320 11.058 1.00 95.19 626 ALA A O 1
ATOM 4409 N N . GLN A 1 627 ? 8.618 -18.102 10.248 1.00 96.06 627 GLN A N 1
ATOM 4410 C CA . GLN A 1 627 ? 9.950 -17.528 10.467 1.00 96.06 627 GLN A CA 1
ATOM 4411 C C . GLN A 1 627 ? 10.208 -16.327 9.557 1.00 96.06 627 GLN A C 1
ATOM 4413 O O . GLN A 1 627 ? 10.773 -15.339 10.022 1.00 96.06 627 GLN A O 1
ATOM 4418 N N . ALA A 1 628 ? 9.775 -16.399 8.294 1.00 97.12 628 ALA A N 1
ATOM 4419 C CA . ALA A 1 628 ? 9.873 -15.281 7.365 1.00 97.12 628 ALA A CA 1
ATOM 4420 C C . ALA A 1 628 ? 9.107 -14.063 7.905 1.00 97.12 628 ALA A C 1
ATOM 4422 O O . ALA A 1 628 ? 9.731 -13.028 8.122 1.00 97.12 628 ALA A O 1
ATOM 4423 N N . ILE A 1 629 ? 7.824 -14.224 8.255 1.00 97.75 629 ILE A N 1
ATOM 4424 C CA . ILE A 1 629 ? 6.980 -13.160 8.834 1.00 97.75 629 ILE A CA 1
ATOM 4425 C C . ILE A 1 629 ? 7.577 -12.592 10.111 1.00 97.75 629 ILE A C 1
ATOM 4427 O O . ILE A 1 629 ? 7.766 -11.379 10.220 1.00 97.75 629 ILE A O 1
ATOM 4431 N N . GLN A 1 630 ? 7.945 -13.465 11.051 1.00 96.25 630 GLN A N 1
ATOM 4432 C CA . GLN A 1 630 ? 8.531 -13.031 12.310 1.00 96.25 630 GLN A CA 1
ATOM 4433 C C . GLN A 1 630 ? 9.775 -12.178 12.070 1.00 96.25 630 GLN A C 1
ATOM 4435 O O . GLN A 1 630 ? 9.922 -11.157 12.733 1.00 96.25 630 GLN A O 1
ATOM 4440 N N . SER A 1 631 ? 10.649 -12.586 11.139 1.00 95.56 631 SER A N 1
ATOM 4441 C CA . SER A 1 631 ? 11.906 -11.895 10.838 1.00 95.56 631 SER A CA 1
ATOM 4442 C C . SER A 1 631 ? 11.717 -10.581 10.079 1.00 95.56 631 SER A C 1
ATOM 4444 O O . SER A 1 631 ? 12.366 -9.601 10.429 1.00 95.56 631 SER A O 1
ATOM 4446 N N . THR A 1 632 ? 10.812 -10.534 9.095 1.00 95.88 632 THR A N 1
ATOM 4447 C CA . THR A 1 632 ? 10.503 -9.317 8.330 1.00 95.88 632 THR A CA 1
ATOM 4448 C C . THR A 1 632 ? 9.899 -8.242 9.226 1.00 95.88 632 THR A C 1
ATOM 4450 O O . THR A 1 632 ? 10.220 -7.070 9.067 1.00 95.88 632 THR A O 1
ATOM 4453 N N . GLY A 1 633 ? 9.058 -8.634 10.187 1.00 94.88 633 GLY A N 1
ATOM 4454 C CA . GLY A 1 633 ? 8.430 -7.705 11.120 1.00 94.88 633 GLY A CA 1
ATOM 4455 C C . GLY A 1 633 ? 9.307 -7.266 12.294 1.00 94.88 633 GLY A C 1
ATOM 4456 O O . GLY A 1 633 ? 8.822 -6.508 13.124 1.00 94.88 633 GLY A O 1
ATOM 4457 N N . GLN A 1 634 ? 10.559 -7.727 12.428 1.00 94.56 634 GLN A N 1
ATOM 4458 C CA . GLN A 1 634 ? 11.458 -7.227 13.479 1.00 94.56 634 GLN A CA 1
ATOM 4459 C C . GLN A 1 634 ? 12.064 -5.879 13.082 1.00 94.56 634 GLN A C 1
ATOM 4461 O O . GLN A 1 634 ? 12.815 -5.800 12.113 1.00 94.56 634 GLN A O 1
ATOM 4466 N N . GLY A 1 635 ? 11.795 -4.834 13.866 1.00 89.94 635 GLY A N 1
ATOM 4467 C CA . GLY A 1 635 ? 12.280 -3.477 13.596 1.00 89.94 635 GLY A CA 1
ATOM 4468 C C . GLY A 1 635 ? 11.777 -2.909 12.267 1.00 89.94 635 GLY A C 1
ATOM 4469 O O . GLY A 1 635 ? 12.470 -2.096 11.657 1.00 89.94 635 GLY A O 1
ATOM 4470 N N . PHE A 1 636 ? 10.616 -3.370 11.796 1.00 90.69 636 PHE A N 1
ATOM 4471 C CA . PHE A 1 636 ? 10.032 -2.916 10.541 1.00 90.69 636 PHE A CA 1
ATOM 4472 C C . PHE A 1 636 ? 9.671 -1.437 10.654 1.00 90.69 636 PHE A C 1
ATOM 4474 O O . PHE A 1 636 ? 8.954 -1.055 11.577 1.00 90.69 636 PHE A O 1
ATOM 4481 N N . ASN A 1 637 ? 10.172 -0.620 9.727 1.00 86.81 637 ASN A N 1
ATOM 4482 C CA . ASN A 1 637 ? 9.936 0.817 9.699 1.00 86.81 637 ASN A CA 1
ATOM 4483 C C . ASN A 1 637 ? 8.863 1.141 8.652 1.00 86.81 637 ASN A C 1
ATOM 4485 O O . ASN A 1 637 ? 9.169 1.234 7.464 1.00 86.81 637 ASN A O 1
ATOM 4489 N N . GLY A 1 638 ? 7.612 1.225 9.099 1.00 87.56 638 GLY A N 1
ATOM 4490 C CA . GLY A 1 638 ? 6.431 1.347 8.250 1.00 87.56 638 GLY A CA 1
ATOM 4491 C C . GLY A 1 638 ? 5.802 2.736 8.244 1.00 87.56 638 GLY A C 1
ATOM 4492 O O . GLY A 1 638 ? 6.245 3.643 8.946 1.00 87.56 638 GLY A O 1
ATOM 4493 N N . ALA A 1 639 ? 4.731 2.901 7.473 1.00 86.94 639 ALA A N 1
ATOM 4494 C CA . ALA A 1 639 ? 3.912 4.106 7.449 1.00 86.94 639 ALA A CA 1
ATOM 4495 C C . ALA A 1 639 ? 3.196 4.356 8.788 1.00 86.94 639 ALA A C 1
ATOM 4497 O O . ALA A 1 639 ? 3.010 5.507 9.162 1.00 86.94 639 ALA A O 1
ATOM 4498 N N . SER A 1 640 ? 2.848 3.309 9.544 1.00 85.94 640 SER A N 1
ATOM 4499 C CA . SER A 1 640 ? 2.247 3.442 10.883 1.00 85.94 640 SER A CA 1
ATOM 4500 C C . SER A 1 640 ? 3.285 3.602 12.001 1.00 85.94 640 SER A C 1
ATOM 4502 O O . SER A 1 640 ? 2.931 3.847 13.153 1.00 85.94 640 SER A O 1
ATOM 4504 N N . GLY A 1 641 ? 4.575 3.524 11.662 1.00 83.00 641 GLY A N 1
ATOM 4505 C CA . GLY A 1 641 ? 5.695 3.685 12.584 1.00 83.00 641 GLY A CA 1
ATOM 4506 C C . GLY A 1 641 ? 6.625 2.478 12.598 1.00 83.00 641 GLY A C 1
ATOM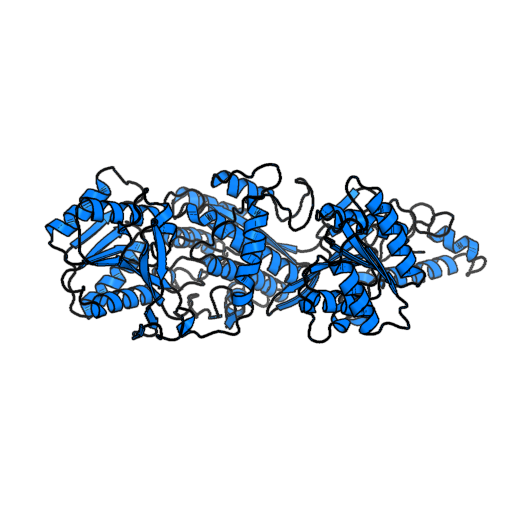 4507 O O . GLY A 1 641 ? 6.488 1.536 11.816 1.00 83.00 641 GLY A O 1
ATOM 4508 N N . THR A 1 642 ? 7.609 2.513 13.496 1.00 85.69 642 THR A N 1
ATOM 4509 C CA . THR A 1 642 ? 8.490 1.362 13.718 1.00 85.69 642 THR A CA 1
ATOM 4510 C C . THR A 1 642 ? 7.814 0.336 14.623 1.00 85.69 642 THR A C 1
ATOM 4512 O O . THR A 1 642 ? 7.331 0.678 15.701 1.00 85.69 642 THR A O 1
ATOM 4515 N N . MET A 1 643 ? 7.832 -0.937 14.226 1.00 87.75 643 MET A N 1
ATOM 4516 C CA . MET A 1 643 ? 7.225 -2.033 14.985 1.00 87.75 643 MET A CA 1
ATOM 4517 C C . MET A 1 643 ? 8.140 -3.254 15.100 1.00 87.75 643 MET A C 1
ATOM 4519 O O . MET A 1 643 ? 9.131 -3.405 14.385 1.00 87.75 643 MET A O 1
ATOM 4523 N N . SER A 1 644 ? 7.833 -4.133 16.053 1.00 92.88 644 SER A N 1
ATOM 4524 C CA . SER A 1 644 ? 8.491 -5.432 16.209 1.00 92.88 644 SER A CA 1
ATOM 4525 C C . SER A 1 644 ? 7.491 -6.467 16.691 1.00 92.88 644 SER A C 1
ATOM 4527 O O . SER A 1 644 ? 6.861 -6.271 17.731 1.00 92.88 644 SER A O 1
ATOM 4529 N N . PHE A 1 645 ? 7.363 -7.576 15.959 1.00 95.75 645 PHE A N 1
ATOM 4530 C CA . PHE A 1 645 ? 6.512 -8.674 16.408 1.00 95.75 645 PHE A CA 1
ATOM 4531 C C . PHE A 1 645 ? 7.078 -9.324 17.670 1.00 95.75 645 PHE A C 1
ATOM 4533 O O . PHE A 1 645 ? 8.245 -9.723 17.722 1.00 95.75 645 PHE A O 1
ATOM 4540 N N . MET A 1 646 ? 6.217 -9.488 18.663 1.00 94.94 646 MET A N 1
ATOM 4541 C CA . MET A 1 646 ? 6.425 -10.324 19.833 1.00 94.94 646 MET A CA 1
ATOM 4542 C C . MET A 1 646 ? 6.320 -11.807 19.454 1.00 94.94 646 MET A C 1
ATOM 4544 O O . MET A 1 646 ? 5.974 -12.166 18.328 1.00 94.94 646 MET A O 1
ATOM 4548 N N . ALA A 1 647 ? 6.645 -12.696 20.396 1.00 93.75 647 ALA A N 1
ATOM 4549 C CA . ALA A 1 647 ? 6.645 -14.140 20.149 1.00 93.75 647 ALA A CA 1
ATOM 4550 C C . ALA A 1 647 ? 5.251 -14.706 19.817 1.00 93.75 647 ALA A C 1
ATOM 4552 O O . ALA A 1 647 ? 5.164 -15.703 19.109 1.00 93.75 647 ALA A O 1
ATOM 4553 N N . ASN A 1 648 ? 4.188 -14.068 20.310 1.00 93.56 648 ASN A N 1
ATOM 4554 C CA . ASN A 1 648 ? 2.795 -14.441 20.059 1.00 93.56 648 ASN A CA 1
ATOM 4555 C C . ASN A 1 648 ? 2.192 -13.752 18.816 1.00 93.56 648 ASN A C 1
ATOM 4557 O O . ASN A 1 648 ? 0.986 -13.816 18.623 1.00 93.56 648 ASN A O 1
ATOM 4561 N N . GLY A 1 649 ? 3.005 -13.054 18.015 1.00 94.69 649 GLY A N 1
ATOM 4562 C CA . GLY A 1 649 ? 2.574 -12.374 16.789 1.00 94.69 649 GLY A CA 1
ATOM 4563 C C . GLY A 1 649 ? 1.957 -10.981 16.970 1.00 94.69 649 GLY A C 1
ATOM 4564 O O . GLY A 1 649 ? 1.719 -10.283 15.984 1.00 94.69 649 GLY A O 1
ATOM 4565 N N . ASP A 1 650 ? 1.754 -10.540 18.210 1.00 94.50 650 ASP A N 1
ATOM 4566 C CA . ASP A 1 650 ? 1.345 -9.168 18.521 1.00 94.50 650 ASP A CA 1
ATOM 4567 C C . ASP A 1 650 ? 2.494 -8.171 18.319 1.00 94.50 650 ASP A C 1
ATOM 4569 O O . ASP A 1 650 ? 3.666 -8.543 18.279 1.00 94.50 650 ASP A O 1
ATOM 4573 N N . VAL A 1 651 ? 2.168 -6.882 18.287 1.00 91.06 651 VAL A N 1
ATOM 4574 C CA . VAL A 1 651 ? 3.130 -5.792 18.496 1.00 91.06 651 VAL A CA 1
ATOM 4575 C C . VAL A 1 651 ? 2.965 -5.231 19.906 1.00 91.06 651 VAL A C 1
ATOM 4577 O O . VAL A 1 651 ? 1.860 -5.214 20.449 1.00 91.06 651 VAL A O 1
ATOM 4580 N N . ALA A 1 652 ? 4.067 -4.805 20.523 1.00 82.19 652 ALA A N 1
ATOM 4581 C CA . ALA A 1 652 ? 3.992 -4.069 21.783 1.00 82.19 652 ALA A CA 1
ATOM 4582 C C . ALA A 1 652 ? 3.311 -2.715 21.542 1.00 82.19 652 ALA A C 1
ATOM 4584 O O . ALA A 1 652 ? 3.558 -2.088 20.508 1.00 82.19 652 ALA A O 1
ATOM 4585 N N . GLY A 1 653 ? 2.494 -2.245 22.487 1.00 72.44 653 GLY A N 1
ATOM 4586 C CA . GLY A 1 653 ? 1.938 -0.905 22.384 1.00 72.44 653 GLY A CA 1
ATOM 4587 C C . GLY A 1 653 ? 3.038 0.142 22.369 1.00 72.44 653 GLY A C 1
ATOM 4588 O O . GLY A 1 653 ? 3.808 0.266 23.315 1.00 72.44 653 GLY A O 1
ATOM 4589 N N . THR A 1 654 ? 3.077 0.951 21.315 1.00 73.38 654 THR A N 1
ATOM 4590 C CA . THR A 1 654 ? 3.901 2.169 21.262 1.00 73.38 654 THR A CA 1
ATOM 4591 C C . THR A 1 654 ? 3.267 3.327 22.040 1.00 73.38 654 THR A C 1
ATOM 4593 O O . THR A 1 654 ? 3.791 4.436 22.045 1.00 73.38 654 THR A O 1
ATOM 4596 N N . GLY A 1 655 ? 2.142 3.057 22.707 1.00 85.19 655 GLY A N 1
ATOM 4597 C CA . GLY A 1 655 ? 1.264 4.016 23.355 1.00 85.19 655 GLY A CA 1
ATOM 4598 C C . GLY A 1 655 ? -0.068 4.165 22.622 1.00 85.19 655 GLY A C 1
ATOM 4599 O O . GLY A 1 655 ? -0.314 3.529 21.596 1.00 85.19 655 GLY A O 1
ATOM 4600 N N . TYR A 1 656 ? -0.937 5.000 23.180 1.00 90.06 656 TYR A N 1
ATOM 4601 C CA . TYR A 1 656 ? -2.259 5.307 22.643 1.00 90.06 656 TYR A CA 1
ATOM 4602 C C . TYR A 1 656 ? -2.453 6.813 22.586 1.00 90.06 656 TYR A C 1
ATOM 4604 O O . TYR A 1 656 ? -2.179 7.522 23.556 1.00 90.06 656 TYR A O 1
ATOM 4612 N N . CYS A 1 657 ? -2.988 7.295 21.474 1.00 91.50 657 CYS A N 1
ATOM 4613 C CA . CYS A 1 657 ? -3.584 8.614 21.405 1.00 91.50 657 CYS A CA 1
ATOM 4614 C C . CYS A 1 657 ? -4.876 8.605 22.228 1.00 91.50 657 CYS A C 1
ATOM 4616 O O . CYS A 1 657 ? -5.751 7.769 22.003 1.00 91.50 657 CYS A O 1
ATOM 4618 N N . ILE A 1 658 ? -5.003 9.548 23.161 1.00 95.19 658 ILE A N 1
ATOM 4619 C CA . ILE A 1 658 ? -6.272 9.897 23.802 1.00 95.19 658 ILE A CA 1
ATOM 4620 C C . ILE A 1 658 ? -6.744 11.178 23.117 1.00 95.19 658 ILE A C 1
ATOM 4622 O O . ILE A 1 658 ? -6.288 12.279 23.442 1.00 95.19 658 ILE A O 1
ATOM 4626 N N . GLY A 1 659 ? -7.607 11.022 22.118 1.00 94.25 659 GLY A N 1
ATOM 4627 C CA . GLY A 1 659 ? -8.081 12.132 21.308 1.00 94.25 659 GLY A CA 1
ATOM 4628 C C . GLY A 1 659 ? -9.410 12.681 21.798 1.00 94.25 659 GLY A C 1
ATOM 4629 O O . GLY A 1 659 ? -10.219 11.967 22.390 1.00 94.25 659 GLY A O 1
ATOM 4630 N N . THR A 1 660 ? -9.625 13.970 21.554 1.00 96.00 660 THR A N 1
ATOM 4631 C CA . THR A 1 660 ? -10.908 14.637 21.798 1.00 96.00 660 THR A CA 1
ATOM 4632 C C . THR A 1 660 ? -11.466 15.141 20.478 1.00 96.00 660 THR A C 1
ATOM 4634 O O . THR A 1 660 ? -10.748 15.756 19.689 1.00 96.00 660 THR A O 1
ATOM 4637 N N . PHE A 1 661 ? -12.746 14.882 20.245 1.00 96.69 661 PHE A N 1
ATOM 4638 C CA . PHE A 1 661 ? -13.454 15.405 19.090 1.00 96.69 661 PHE A CA 1
ATOM 4639 C C . PHE A 1 661 ? -13.821 16.875 19.288 1.00 96.69 661 PHE A C 1
ATOM 4641 O O . PHE A 1 661 ? -14.381 17.244 20.323 1.00 96.69 661 PHE A O 1
ATOM 4648 N N . THR A 1 662 ? -13.585 17.694 18.266 1.00 96.06 662 THR A N 1
ATOM 4649 C CA . THR A 1 662 ? -14.067 19.079 18.215 1.00 96.06 662 THR A CA 1
ATOM 4650 C C . THR A 1 662 ? -14.937 19.268 16.984 1.00 96.06 662 THR A C 1
ATOM 4652 O O . THR A 1 662 ? -14.616 18.777 15.905 1.00 96.06 662 THR A O 1
ATOM 4655 N N . VAL A 1 663 ? -16.046 19.990 17.144 1.00 94.81 663 VAL A N 1
ATOM 4656 C CA . VAL A 1 663 ? -16.923 20.373 16.032 1.00 94.81 663 VAL A CA 1
ATOM 4657 C C . VAL A 1 663 ? -17.004 21.889 15.981 1.00 94.81 663 VAL A C 1
ATOM 4659 O O . VAL A 1 663 ? -17.456 22.527 16.936 1.00 94.81 663 VAL A O 1
ATOM 4662 N N . ASP A 1 664 ? -16.534 22.479 14.886 1.00 91.88 664 ASP A N 1
ATOM 4663 C CA . ASP A 1 664 ? -16.515 23.931 14.734 1.00 91.88 664 ASP A CA 1
ATOM 4664 C C . ASP A 1 664 ? -17.897 24.510 14.365 1.00 91.88 664 ASP A C 1
ATOM 4666 O O . ASP A 1 664 ? -18.879 23.799 14.143 1.00 91.88 664 ASP A O 1
ATOM 4670 N N . THR A 1 665 ? -18.000 25.842 14.278 1.00 88.44 665 THR A N 1
ATOM 4671 C CA . THR A 1 665 ? -19.276 26.501 13.938 1.00 88.44 665 THR A CA 1
ATOM 4672 C C . THR A 1 665 ? -19.729 26.274 12.493 1.00 88.44 665 THR A C 1
ATOM 4674 O O . THR A 1 665 ? -20.863 26.621 12.165 1.00 88.44 665 THR A O 1
ATOM 4677 N N . ALA A 1 666 ? -18.857 25.759 11.624 1.00 87.44 666 ALA A N 1
ATOM 4678 C CA . ALA A 1 666 ? -19.178 25.360 10.258 1.00 87.44 666 ALA A CA 1
ATOM 4679 C C . ALA A 1 666 ? -19.567 23.871 10.154 1.00 87.44 666 ALA A C 1
ATOM 4681 O O . ALA A 1 666 ? -20.009 23.444 9.088 1.00 87.44 666 ALA A O 1
ATOM 4682 N N . GLY A 1 667 ? -19.459 23.106 11.247 1.00 86.81 667 GLY A N 1
ATOM 4683 C CA . GLY A 1 667 ? -19.732 21.671 11.295 1.00 86.81 667 GLY A CA 1
ATOM 4684 C C . GLY A 1 667 ? -18.542 20.797 10.894 1.00 86.81 667 GLY A C 1
ATOM 4685 O O . GLY A 1 667 ? -18.729 19.598 10.699 1.00 86.81 667 GLY A O 1
ATOM 4686 N N . ALA A 1 668 ? -17.339 21.367 10.758 1.00 89.31 668 ALA A N 1
ATOM 4687 C CA . ALA A 1 668 ? -16.128 20.595 10.512 1.00 89.31 668 ALA A CA 1
ATOM 4688 C C . ALA A 1 668 ? -15.712 19.854 11.787 1.00 89.31 668 ALA A C 1
ATOM 4690 O O . ALA A 1 668 ? -15.714 20.430 12.878 1.00 89.31 668 ALA A O 1
ATOM 4691 N N . VAL A 1 669 ? -15.368 18.576 11.631 1.00 92.12 669 VAL A N 1
ATOM 4692 C CA . VAL A 1 669 ? -14.999 17.674 12.726 1.00 92.12 669 VAL A CA 1
ATOM 4693 C C . VAL A 1 669 ? -13.486 17.472 12.726 1.00 92.12 669 VAL A C 1
ATOM 4695 O O . VAL A 1 669 ? -12.912 17.138 11.690 1.00 92.12 669 VAL A O 1
ATOM 4698 N N . SER A 1 670 ? -12.849 17.636 13.884 1.00 92.31 670 SER A N 1
ATOM 4699 C CA . SER A 1 670 ? -11.472 17.201 14.140 1.00 92.31 670 SER A CA 1
ATOM 4700 C C . SER A 1 670 ? -11.439 16.131 15.227 1.00 92.31 670 SER A C 1
ATOM 4702 O O . SER A 1 670 ? -12.330 16.063 16.076 1.00 92.31 670 SER A O 1
ATOM 4704 N N . TYR A 1 671 ? -10.405 15.292 15.190 1.00 92.00 671 TYR A N 1
ATOM 4705 C CA . TYR A 1 671 ? -10.059 14.350 16.248 1.00 92.00 671 TYR A CA 1
ATOM 4706 C C . TYR A 1 671 ? -8.608 14.615 16.646 1.00 92.00 671 TYR A C 1
ATOM 4708 O O . TYR A 1 671 ? -7.683 14.251 15.918 1.00 92.00 671 TYR A O 1
ATOM 4716 N N . ASP A 1 672 ? -8.419 15.293 17.777 1.00 91.00 672 ASP A N 1
ATOM 4717 C CA . ASP A 1 672 ? -7.125 15.861 18.147 1.00 91.00 672 ASP A CA 1
ATOM 4718 C C . ASP A 1 672 ? -6.484 15.061 19.285 1.00 91.00 672 ASP A C 1
ATOM 4720 O O . ASP A 1 672 ? -6.988 15.039 20.415 1.00 91.00 672 ASP A O 1
ATOM 4724 N N . CYS A 1 673 ? -5.348 14.422 18.990 1.00 89.19 673 CYS A N 1
ATOM 4725 C CA . CYS A 1 673 ? -4.530 13.640 19.925 1.00 89.19 673 CYS A CA 1
ATOM 4726 C C . CYS A 1 673 ? -3.749 14.524 20.917 1.00 89.19 673 CYS A C 1
ATOM 4728 O O . CYS A 1 673 ? -2.519 14.482 20.984 1.00 89.19 673 CYS A O 1
ATOM 4730 N N . SER A 1 674 ? -4.479 15.316 21.700 1.00 89.00 674 SER A N 1
ATOM 4731 C CA . SER A 1 674 ? -3.938 16.250 22.700 1.00 89.00 674 SER A CA 1
ATOM 4732 C C . SER A 1 674 ? -3.334 15.567 23.931 1.00 89.00 674 SER A C 1
ATOM 4734 O O . SER A 1 674 ? -2.652 16.212 24.729 1.00 89.00 674 SER A O 1
ATOM 4736 N N . LYS A 1 675 ? -3.581 14.265 24.106 1.00 93.56 675 LYS A N 1
ATOM 4737 C CA . LYS A 1 675 ? -3.013 13.450 25.178 1.00 93.56 675 LYS A CA 1
ATOM 4738 C C . LYS A 1 675 ? -2.494 12.130 24.634 1.00 93.56 675 LYS A C 1
ATOM 4740 O O . LYS A 1 675 ? -3.024 11.582 23.667 1.00 93.56 675 LYS A O 1
ATOM 4745 N N . ALA A 1 676 ? -1.489 11.594 25.306 1.00 93.44 676 ALA A N 1
ATOM 4746 C CA . ALA A 1 676 ? -0.949 10.277 25.023 1.00 93.44 676 ALA A CA 1
ATOM 4747 C C . ALA A 1 676 ? -0.934 9.424 26.281 1.00 93.44 676 ALA A C 1
ATOM 4749 O O . ALA A 1 676 ? -0.693 9.930 27.373 1.00 93.44 676 ALA A O 1
ATOM 4750 N N . TRP A 1 677 ? -1.149 8.128 26.111 1.00 93.50 677 TRP A N 1
ATOM 4751 C CA . TRP A 1 677 ? -0.935 7.123 27.137 1.00 93.50 677 TRP A CA 1
ATOM 4752 C C . TRP A 1 677 ? 0.247 6.245 26.741 1.00 93.50 677 TRP A C 1
ATOM 4754 O O . TRP A 1 677 ? 0.231 5.655 25.664 1.00 93.50 677 TRP A O 1
ATOM 4764 N N . VAL A 1 678 ? 1.263 6.144 27.596 1.00 90.19 678 VAL A N 1
ATOM 4765 C CA . VAL A 1 678 ? 2.433 5.274 27.396 1.00 90.19 678 VAL A CA 1
ATOM 4766 C C . VAL A 1 678 ? 2.786 4.638 28.733 1.00 90.19 678 VAL A C 1
ATOM 4768 O O . VAL A 1 678 ? 2.953 5.350 29.722 1.00 90.19 678 VAL A O 1
ATOM 4771 N N . ASP A 1 679 ? 2.885 3.308 28.781 1.00 86.50 679 ASP A N 1
ATOM 4772 C CA . ASP A 1 679 ? 3.291 2.552 29.976 1.00 86.50 679 ASP A CA 1
ATOM 4773 C C . ASP A 1 679 ? 2.529 2.938 31.266 1.00 86.50 679 ASP A C 1
ATOM 4775 O O . ASP A 1 679 ? 3.107 3.032 32.353 1.00 86.50 679 ASP A O 1
ATOM 4779 N N . GLY A 1 680 ? 1.216 3.184 31.166 1.00 89.12 680 GLY A N 1
ATOM 4780 C CA . GLY A 1 680 ? 0.383 3.573 32.315 1.00 89.12 680 GLY A CA 1
ATOM 4781 C C . GLY A 1 680 ? 0.482 5.048 32.718 1.00 89.12 680 GLY A C 1
ATOM 4782 O O . GLY A 1 680 ? 0.012 5.423 33.793 1.00 89.12 680 GLY A O 1
ATOM 4783 N N . VAL A 1 681 ? 1.112 5.892 31.898 1.00 90.94 681 VAL A N 1
ATOM 4784 C CA . VAL A 1 681 ? 1.265 7.328 32.150 1.00 90.94 681 VAL A CA 1
ATOM 4785 C C . VAL A 1 681 ? 0.545 8.123 31.071 1.00 90.94 681 VAL A C 1
ATOM 4787 O O . VAL A 1 681 ? 0.801 7.930 29.886 1.00 90.94 681 VAL A O 1
ATOM 4790 N N . ILE A 1 682 ? -0.319 9.052 31.494 1.00 94.50 682 ILE A N 1
ATOM 4791 C CA . ILE A 1 682 ? -0.925 10.050 30.607 1.00 94.50 682 ILE A CA 1
ATOM 4792 C C . ILE A 1 682 ? -0.054 11.306 30.588 1.00 94.50 682 ILE A C 1
ATOM 4794 O O . ILE A 1 682 ? 0.247 11.871 31.643 1.00 94.50 682 ILE A O 1
ATOM 4798 N N . SER A 1 683 ? 0.318 11.754 29.393 1.00 93.19 683 SER A N 1
ATOM 4799 C CA . SER A 1 683 ? 0.974 13.035 29.141 1.00 93.19 683 SER A CA 1
ATOM 4800 C C . SER A 1 683 ? 0.097 13.930 28.272 1.00 93.19 683 SER A C 1
ATOM 4802 O O . SER A 1 683 ? -0.636 13.450 27.407 1.00 93.19 683 SER A O 1
ATOM 4804 N N . ASP A 1 684 ? 0.190 15.236 28.509 1.00 91.88 684 ASP A N 1
ATOM 4805 C CA . ASP A 1 684 ? -0.413 16.248 27.647 1.00 91.88 684 ASP A CA 1
ATOM 4806 C C . ASP A 1 684 ? 0.567 16.634 26.534 1.00 91.88 684 ASP A C 1
ATOM 4808 O O . ASP A 1 684 ? 1.789 16.628 26.730 1.00 91.88 684 ASP A O 1
ATOM 4812 N N . GLU A 1 685 ? 0.014 17.010 25.386 1.00 86.25 685 GLU A N 1
ATOM 4813 C CA . GLU A 1 685 ? 0.764 17.610 24.296 1.00 86.25 685 GLU A CA 1
ATOM 4814 C C . GLU A 1 685 ? 1.514 18.874 24.785 1.00 86.25 685 GLU A C 1
ATOM 4816 O O . GLU A 1 685 ? 0.921 19.740 25.443 1.00 86.25 685 GLU A O 1
ATOM 4821 N N . PRO A 1 686 ? 2.828 19.008 24.512 1.00 82.94 686 PRO A N 1
ATOM 4822 C CA . PRO A 1 686 ? 3.587 20.195 24.894 1.00 82.94 686 PRO A CA 1
ATOM 4823 C C . PRO A 1 686 ? 3.024 21.475 24.257 1.00 82.94 686 PRO A C 1
ATOM 4825 O O . PRO A 1 686 ? 2.715 21.507 23.078 1.00 82.94 686 PRO A O 1
ATOM 4828 N N . ALA A 1 687 ? 2.995 22.593 24.989 1.00 74.44 687 ALA A N 1
ATOM 4829 C CA . ALA A 1 687 ? 2.461 23.864 24.469 1.00 74.44 687 ALA A CA 1
ATOM 4830 C C . ALA A 1 687 ? 3.193 24.431 23.224 1.00 74.44 687 ALA A C 1
ATOM 4832 O O . ALA A 1 687 ? 2.681 25.352 22.592 1.00 74.44 687 ALA A O 1
ATOM 4833 N N . ASP A 1 688 ? 4.372 23.894 22.893 1.00 63.72 688 ASP A N 1
ATOM 4834 C CA . ASP A 1 688 ? 5.244 24.342 21.802 1.00 63.72 688 ASP A CA 1
ATOM 4835 C C . ASP A 1 688 ? 5.237 23.389 20.577 1.00 63.72 688 ASP A C 1
ATOM 4837 O O . ASP A 1 688 ? 6.077 23.551 19.694 1.00 63.72 688 ASP A O 1
ATOM 4841 N N . SER A 1 689 ? 4.359 22.372 20.5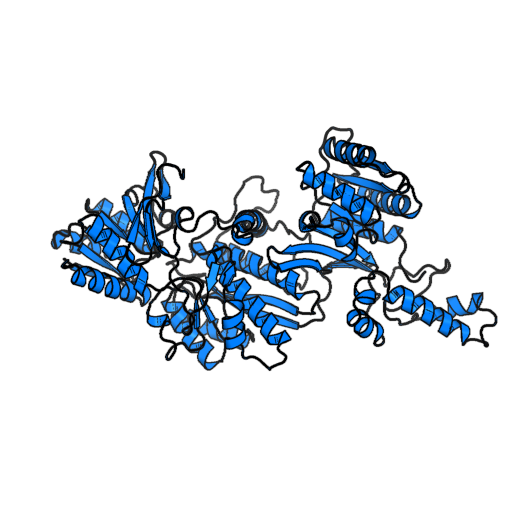21 1.00 55.38 689 SER A N 1
ATOM 4842 C CA . SER A 1 689 ? 4.311 21.386 19.417 1.00 55.38 689 SER A CA 1
ATOM 4843 C C . SER A 1 689 ? 3.363 21.731 18.261 1.00 55.38 689 SER A C 1
ATOM 4845 O O . SER A 1 689 ? 3.365 21.003 17.268 1.00 55.38 689 SER A O 1
ATOM 4847 N N . ALA A 1 690 ? 2.591 22.818 18.378 1.00 39.59 690 ALA A N 1
ATOM 4848 C CA . ALA A 1 690 ? 1.614 23.274 17.382 1.00 39.59 690 ALA A CA 1
ATOM 4849 C C . ALA A 1 690 ? 2.224 24.043 16.198 1.00 39.59 690 ALA A C 1
ATOM 4851 O O . ALA A 1 690 ? 3.142 24.872 16.420 1.00 39.59 690 ALA A O 1
#

Foldseek 3Di:
DLFADLLVVLLLQLLQCVLLVFAAEEEEFEPDPQRVSNSVSVQVNQVVDPSHHHFYYDYDHPVDDDPVSLVVSLVRQQQTHPVRDHGQAYEYSAALLRVLSNLVVNVVVVHPRQYEYEQSNDFPVSCVSNPPNSVSQARYKYWAWAAFPDFDDCVVVVLCVDPVSVRDRCNQVVQVVVVLLVQLCVPVVNPPSVVSSLVQQDDQAHRTRSGGFHADPVRHTDQQGIKIQIWGWHQDPPQGIFIARQWMAGPVPGIDGDPQPADEAEEEEEEACDAPFPNLCVLLLVLLLVLLQVSLCRNCRVVSYHYFYDYAHLNLQPLVRLVVRLVVCLVVVHQAYEDDQHQNSVLNSLVSCVVSVHAYEHLHYQQPVLLPCVSRVRYFYPFYHLLVQLLVQLLVCVVVVQQAFEEEEAEPDRRRVRNVVNNQVNSVVVVGDYLYYDYDHPVDDDPCGLVVVLCSCVVSVGQEYEYEGALQVVQVNLVSCVVVPPDHAYEYEQRNLDPCSQVNHDPAPCSQAFHKYKHFDFDCLVVDPDPLVQLVCVVVSQVVSQVCLLAVSPSSRDDQDDPDSHNNVVSVVSCVSVVRDHDPDDPPPDDGSDNDPSSQSSNQSSNLLSQLVVVCVVCVPVDDSSRSSQVSLDQPQTSSGTWHADPSNYTDGPWIQTWGWRQDPVRDIDTDSQWIGDPSDIDGRDPPPD

pLDDT: mean 85.75, std 15.26, range [26.53, 98.81]